Protein AF-A0A078AP92-F1 (afdb_monomer_lite)

Secondary structure (DSSP, 8-state):
-HHHHHHHHHHHHHHHHHHHHHHHHHHHHHHHHHHHHHHHHT--HHHHHHHHHHTEEES-BS-EEEE-TTSSTT--EEEES-BS-EEEE-S-BS-EEEES-BS-EEEE--EEEEEEEES-BS-EEEEEEEEEEEES-EEEEEEEEE-------SS-----S-EEES-EEEEEEE-----TTHHHHHHHTT--TT---TT--EESS--TTSSS-SEEEE-S----S--SHHHHHHHHHHHHHHTTPPP--GGGT------TT--S-SS--B--TTSS--SEEEEEEEEESSTTGGGSHHHHHHHHHHIIIIITTSTTTEEEEEEEEEEE-HHHHHHHHTSTTBS-----SS-EEEEEEEEEESS-HHHHIIIIIHHIIIIIHHHHTTSS-EEEEE--HHHHHHHHIIIIIISS-S----------

Organism: Stylonychia lemnae (NCBI:txid5949)

Foldseek 3Di:
DVVVVVVVVVVVVVVVVVVVVVVVVVVVVVVVVVVVVVVVVPDDPVRVVVVLVQQEDEQAELEEEEADEPSQLAEEHEYYQYENYEYYYAYEYQEYEYYNYECYEYEHAAHLAEYEHENYENYEYEDHYQAYEYENYEQYEYAYFHAPDPDPDPDDLPPRAHEYENAANYEFEHHQADAPCRLVRCVVSVHDLQGGRRPRYHYPDADPVNPDGRYDYDLDPDDPDPRALVSVQVVQVVSCVVVVHPGDRVVVVDPRPRPPPDRGGSRFRADECPPAPQQWKKKKKWKDADPVRCSDVLVVVLSVCCCVQACVVPVPFKGFHHKDKDKDAQVLLVVLQPQPQKPHGDGDNGIIIMMMTMMGGNDHLVCCCVRRVVCCVPPVVVSVVVDPIDMIMHGGRVSSVVSCCSGVPNSPPSDPDDPPPPDD

Sequence (424 aa):
MRQGSMAQAKQSAATNINKAHTVVEQQIKQQQLAGVQQQQRKLTIAERKELQKKFMFQSKTDRFLYKLPGEINGQQFKVDNCSECNIYIHDYHDSVYVDDCNNCVIVFGPCRGSQFIRNCNNCKIISSCQQLRLRDCHNLEIMIYTQTEVKIRQSLQIQIQPIIESSSKITFMCHQYYYPEMLEQMTQANLSIWNNKWNQIFDFTPDKTGQKLNYKIDYSQNSYFASTLEQMNQILQSVEQIKNKPVIFLKDKIDLNFDNSDTVPTVPFTYVQEINPIISSMFILIYGETVDQINYPAVYDVYVDIQTHIIDSLPSNIWFQETRKTTITPDQQAELASVAGNSGKVQSSKPMEVVGIQIGSSLDKAKFQQLCVQPIATQILAQLQRTQLQFVFNFDLASSKKLANLLFKTYNIENKGHDIKGNK

InterPro domains:
  IPR006599 CARP motif [SM00673] (82-119)
  IPR006599 CARP motif [SM00673] (120-154)
  IPR012945 Tubulin binding cofactor C-like domain [PF07986] (74-162)
  IPR016098 Cyclase-associated protein CAP/septum formation inhibitor MinC, C-terminal [G3DSA:2.160.20.70] (52-251)
  IPR017901 C-CAP/cofactor C-like domain [PS51329] (30-206)
  IPR036223 Adenylate cyclase-associated CAP, C-terminal superfamily [SSF69340] (75-145)
  IPR039093 Protein XRP2 [PTHR15440] (26-341)

Structure (mmCIF, N/CA/C/O backbone):
data_AF-A0A078AP92-F1
#
_entry.id   AF-A0A078AP92-F1
#
loop_
_atom_site.group_PDB
_atom_site.id
_atom_site.type_symbol
_atom_site.label_atom_id
_atom_site.label_alt_id
_atom_site.label_comp_id
_atom_site.label_asym_id
_atom_site.label_entity_id
_atom_site.label_seq_id
_atom_site.pdbx_PDB_ins_code
_atom_site.Cartn_x
_atom_site.Cartn_y
_atom_site.Cartn_z
_atom_site.occupancy
_atom_site.B_iso_or_equiv
_atom_site.auth_seq_id
_atom_site.auth_comp_id
_atom_site.auth_asym_id
_atom_site.auth_atom_id
_atom_site.pdbx_PDB_model_num
ATOM 1 N N . MET A 1 1 ? 22.027 -45.571 -29.076 1.00 48.31 1 MET A N 1
ATOM 2 C CA . MET A 1 1 ? 20.768 -45.766 -28.311 1.00 48.31 1 MET A CA 1
ATOM 3 C C . MET A 1 1 ? 20.926 -45.924 -26.787 1.00 48.31 1 MET A C 1
ATOM 5 O O . MET A 1 1 ? 19.949 -45.691 -26.094 1.00 48.31 1 MET A O 1
ATOM 9 N N . ARG A 1 2 ? 22.103 -46.240 -26.209 1.00 49.25 2 ARG A N 1
ATOM 10 C CA . ARG A 1 2 ? 22.237 -46.417 -24.739 1.00 49.25 2 ARG A CA 1
ATOM 11 C C . ARG A 1 2 ? 22.375 -45.130 -23.897 1.00 49.25 2 ARG A C 1
ATOM 13 O O . ARG A 1 2 ? 22.065 -45.176 -22.713 1.00 49.25 2 ARG A O 1
ATOM 20 N N . GLN A 1 3 ? 22.759 -43.985 -24.474 1.00 45.78 3 GLN A N 1
ATOM 21 C CA . GLN A 1 3 ? 22.905 -42.722 -23.720 1.00 45.78 3 GLN A CA 1
ATOM 22 C C . GLN A 1 3 ? 21.580 -41.965 -23.478 1.00 45.78 3 GLN A C 1
ATOM 24 O O . GLN A 1 3 ? 21.456 -41.279 -22.469 1.00 45.78 3 GLN A O 1
ATOM 29 N N . GLY A 1 4 ? 20.557 -42.150 -24.324 1.00 45.25 4 GLY A N 1
ATOM 30 C CA . GLY A 1 4 ? 19.240 -41.510 -24.150 1.00 45.25 4 GLY A CA 1
ATOM 31 C C . GLY A 1 4 ? 18.417 -42.066 -22.977 1.00 45.25 4 GLY A C 1
ATOM 32 O O . GLY A 1 4 ? 17.711 -41.313 -22.313 1.00 45.25 4 GLY A O 1
ATOM 33 N N . SER A 1 5 ? 18.567 -43.360 -22.655 1.00 50.47 5 SER A N 1
ATOM 34 C CA . SER A 1 5 ? 17.806 -43.999 -21.563 1.00 50.47 5 SER A CA 1
ATOM 35 C C . SER A 1 5 ? 18.287 -43.597 -20.159 1.00 50.47 5 SER A C 1
ATOM 37 O O . SER A 1 5 ? 17.490 -43.517 -19.227 1.00 50.47 5 SER A O 1
ATOM 39 N N . MET A 1 6 ? 19.576 -43.264 -20.005 1.00 47.75 6 MET A N 1
ATOM 40 C CA . MET A 1 6 ? 20.149 -42.830 -18.723 1.00 47.75 6 MET A CA 1
ATOM 41 C C . MET A 1 6 ? 19.762 -41.389 -18.357 1.00 47.75 6 MET A C 1
ATOM 43 O O . MET A 1 6 ? 19.605 -41.082 -17.176 1.00 47.75 6 MET A O 1
ATOM 47 N N . ALA A 1 7 ? 19.582 -40.510 -19.348 1.00 52.00 7 ALA A N 1
ATOM 48 C CA . ALA A 1 7 ? 19.140 -39.133 -19.122 1.00 52.00 7 ALA A CA 1
ATOM 49 C C . ALA A 1 7 ? 17.666 -39.075 -18.677 1.00 52.00 7 ALA A C 1
ATOM 51 O O . ALA A 1 7 ? 17.345 -38.393 -17.704 1.00 52.00 7 ALA A O 1
ATOM 52 N N . GLN A 1 8 ? 16.795 -39.871 -19.309 1.00 50.62 8 GLN A N 1
ATOM 53 C CA . GLN A 1 8 ? 15.385 -39.990 -18.918 1.00 50.62 8 GLN A CA 1
ATOM 54 C C . GLN A 1 8 ? 15.214 -40.591 -17.513 1.00 50.62 8 GLN A C 1
ATOM 56 O O . GLN A 1 8 ? 14.405 -40.089 -16.735 1.00 50.62 8 GLN A O 1
ATOM 61 N N . ALA A 1 9 ? 16.025 -41.589 -17.142 1.00 50.84 9 ALA A N 1
ATOM 62 C CA . ALA A 1 9 ? 15.990 -42.189 -15.805 1.00 50.84 9 ALA A CA 1
ATOM 63 C C . ALA A 1 9 ? 16.461 -41.227 -14.692 1.00 50.84 9 ALA A C 1
ATOM 65 O O . ALA A 1 9 ? 15.901 -41.216 -13.595 1.00 50.84 9 ALA A O 1
ATOM 66 N N . LYS A 1 10 ? 17.461 -40.374 -14.965 1.00 49.88 10 LYS A N 1
ATOM 67 C CA . LYS A 1 10 ? 17.913 -39.344 -14.009 1.00 49.88 10 LYS A CA 1
ATOM 68 C C . LYS A 1 10 ? 16.879 -38.232 -13.830 1.00 49.88 10 LYS A C 1
ATOM 70 O O . LYS A 1 10 ? 16.669 -37.771 -12.710 1.00 49.88 10 LYS A O 1
ATOM 75 N N . GLN A 1 11 ? 16.197 -37.838 -14.905 1.00 51.50 11 GLN A N 1
ATOM 76 C CA . GLN A 1 11 ? 15.156 -36.812 -14.857 1.00 51.50 11 GLN A CA 1
ATOM 77 C C . GLN A 1 11 ? 13.897 -37.316 -14.126 1.00 51.50 11 GLN A C 1
ATOM 79 O O . GLN A 1 11 ? 13.334 -36.586 -13.308 1.00 51.50 11 GLN A O 1
ATOM 84 N N . SER A 1 12 ? 13.503 -38.584 -14.315 1.00 47.12 12 SER A N 1
ATOM 85 C CA . SER A 1 12 ? 12.398 -39.190 -13.556 1.00 47.12 12 SER A CA 1
ATOM 86 C C . SER A 1 12 ? 12.733 -39.361 -12.072 1.00 47.12 12 SER A C 1
ATOM 88 O O . SER A 1 12 ? 11.882 -39.111 -11.221 1.00 47.12 12 SER A O 1
ATOM 90 N N . ALA A 1 13 ? 13.977 -39.727 -11.742 1.00 47.09 13 ALA A N 1
ATOM 91 C CA . ALA A 1 13 ? 14.440 -39.844 -10.360 1.00 47.09 13 ALA A CA 1
ATOM 92 C C . ALA A 1 13 ? 14.454 -38.487 -9.633 1.00 47.09 13 ALA A C 1
ATOM 94 O O . ALA A 1 13 ? 13.903 -38.383 -8.540 1.00 47.09 13 ALA A O 1
ATOM 95 N N . ALA A 1 14 ? 14.982 -37.430 -10.261 1.00 48.69 14 ALA A N 1
ATOM 96 C CA . ALA A 1 14 ? 14.946 -36.073 -9.705 1.00 48.69 14 ALA A CA 1
ATOM 97 C C . ALA A 1 14 ? 13.507 -35.552 -9.514 1.00 48.69 14 ALA A C 1
ATOM 99 O O . ALA A 1 14 ? 13.187 -34.950 -8.490 1.00 48.69 14 ALA A O 1
ATOM 100 N N . THR A 1 15 ? 12.606 -35.853 -10.456 1.00 50.53 15 THR A N 1
ATOM 101 C CA . THR A 1 15 ? 11.179 -35.496 -10.347 1.00 50.53 15 THR A CA 1
ATOM 102 C C . THR A 1 15 ? 10.493 -36.220 -9.183 1.00 50.53 15 THR A C 1
ATOM 104 O O . THR A 1 15 ? 9.676 -35.626 -8.478 1.00 50.53 15 THR A O 1
ATOM 107 N N . ASN A 1 16 ? 10.837 -37.489 -8.945 1.00 55.81 16 ASN A N 1
ATOM 108 C CA . ASN A 1 16 ? 10.281 -38.276 -7.843 1.00 55.81 16 ASN A CA 1
ATOM 109 C C . ASN A 1 16 ? 10.819 -37.834 -6.474 1.00 55.81 16 ASN A C 1
ATOM 111 O O . ASN A 1 16 ? 10.051 -37.791 -5.516 1.00 55.81 16 ASN A O 1
ATOM 115 N N . ILE A 1 17 ? 12.095 -37.443 -6.392 1.00 58.44 17 ILE A N 1
ATOM 116 C CA . ILE A 1 17 ? 12.704 -36.896 -5.169 1.00 58.44 17 ILE A CA 1
ATOM 117 C C . ILE A 1 17 ? 12.060 -35.552 -4.799 1.00 58.44 17 ILE A C 1
ATOM 119 O O . ILE A 1 17 ? 11.666 -35.368 -3.651 1.00 58.44 17 ILE A O 1
ATOM 123 N N . ASN A 1 18 ? 11.853 -34.654 -5.769 1.00 53.03 18 ASN A N 1
ATOM 124 C CA . ASN A 1 18 ? 11.190 -33.370 -5.517 1.00 53.03 18 ASN A CA 1
ATOM 125 C C . ASN A 1 18 ? 9.738 -33.552 -5.050 1.00 53.03 18 ASN A C 1
ATOM 127 O O . ASN A 1 18 ? 9.318 -32.906 -4.094 1.00 53.03 18 ASN A O 1
ATOM 131 N N . LYS A 1 19 ? 8.984 -34.478 -5.661 1.00 55.03 19 LYS A N 1
ATOM 132 C CA . LYS A 1 19 ? 7.625 -34.814 -5.203 1.00 55.03 19 LYS A CA 1
ATOM 133 C C . LYS A 1 19 ? 7.618 -35.378 -3.782 1.00 55.03 19 LYS A C 1
ATOM 135 O O . LYS A 1 19 ? 6.760 -34.995 -2.993 1.00 55.03 19 LYS A O 1
ATOM 140 N N . ALA A 1 20 ? 8.565 -36.253 -3.447 1.00 55.81 20 ALA A N 1
ATOM 141 C CA . ALA A 1 20 ? 8.687 -36.802 -2.101 1.00 55.81 20 ALA A CA 1
ATOM 142 C C . ALA A 1 20 ? 9.015 -35.708 -1.068 1.00 55.81 20 ALA A C 1
ATOM 144 O O . ALA A 1 20 ? 8.378 -35.664 -0.019 1.00 55.81 20 ALA A O 1
ATOM 145 N N . HIS A 1 21 ? 9.923 -34.779 -1.390 1.00 58.22 21 HIS A N 1
ATOM 146 C CA . HIS A 1 21 ? 10.272 -33.655 -0.514 1.00 58.22 21 HIS A CA 1
ATOM 147 C C . HIS A 1 21 ? 9.067 -32.738 -0.247 1.00 58.22 21 HIS A C 1
ATOM 149 O O . HIS A 1 21 ? 8.776 -32.411 0.901 1.00 58.22 21 HIS A O 1
ATOM 155 N N . THR A 1 22 ? 8.289 -32.408 -1.286 1.00 58.66 22 THR A N 1
ATOM 156 C CA . THR A 1 22 ? 7.066 -31.598 -1.148 1.00 58.66 22 THR A CA 1
ATOM 157 C C . THR A 1 22 ? 5.999 -32.283 -0.289 1.00 58.66 22 THR A C 1
ATOM 159 O O . THR A 1 22 ? 5.316 -31.619 0.491 1.00 58.66 22 THR A O 1
ATOM 162 N N . VAL A 1 23 ? 5.841 -33.606 -0.402 1.00 71.00 23 VAL A N 1
ATOM 163 C CA . VAL A 1 23 ? 4.887 -34.368 0.424 1.00 71.00 23 VAL A CA 1
ATOM 164 C C . VAL A 1 23 ? 5.324 -34.384 1.889 1.00 71.00 23 VAL A C 1
ATOM 166 O O . VAL A 1 23 ? 4.491 -34.184 2.772 1.00 71.00 23 VAL A O 1
ATOM 169 N N . VAL A 1 24 ? 6.620 -34.557 2.155 1.00 67.06 24 VAL A N 1
ATOM 170 C CA . VAL A 1 24 ? 7.176 -34.536 3.516 1.00 67.06 24 VAL A CA 1
ATOM 171 C C . VAL A 1 24 ? 7.026 -33.150 4.150 1.00 67.06 24 VAL A C 1
ATOM 173 O O . VAL A 1 24 ? 6.551 -33.051 5.277 1.00 67.06 24 VAL A O 1
ATOM 176 N N . GLU A 1 25 ? 7.315 -32.065 3.428 1.00 60.19 25 GLU A N 1
ATOM 177 C CA . GLU A 1 25 ? 7.098 -30.695 3.921 1.00 60.19 25 GLU A CA 1
ATOM 178 C C . GLU A 1 25 ? 5.623 -30.399 4.230 1.00 60.19 25 GLU A C 1
ATOM 180 O O . GLU A 1 25 ? 5.309 -29.751 5.232 1.00 60.19 25 GLU A O 1
ATOM 185 N N . GLN A 1 26 ? 4.697 -30.887 3.396 1.00 60.22 26 GLN A N 1
ATOM 186 C CA . GLN A 1 26 ? 3.261 -30.752 3.647 1.00 60.22 26 GLN A CA 1
ATOM 187 C C . GLN A 1 26 ? 2.818 -31.546 4.877 1.00 60.22 26 GLN A C 1
ATOM 189 O O . GLN A 1 26 ? 2.029 -31.033 5.670 1.00 60.22 26 GLN A O 1
ATOM 194 N N . GLN A 1 27 ? 3.344 -32.757 5.071 1.00 66.62 27 GLN A N 1
ATOM 195 C CA . GLN A 1 27 ? 3.071 -33.565 6.259 1.00 66.62 27 GLN A CA 1
ATOM 196 C C . GLN A 1 27 ? 3.643 -32.926 7.527 1.00 66.62 27 GLN A C 1
ATOM 198 O O . GLN A 1 27 ? 2.942 -32.871 8.534 1.00 66.62 27 GLN A O 1
ATOM 203 N N . ILE A 1 28 ? 4.856 -32.365 7.473 1.00 66.75 28 ILE A N 1
ATOM 204 C CA . ILE A 1 28 ? 5.465 -31.633 8.592 1.00 66.75 28 ILE A CA 1
ATOM 205 C C . ILE A 1 28 ? 4.630 -30.395 8.937 1.00 66.75 28 ILE A C 1
ATOM 207 O O . ILE A 1 28 ? 4.292 -30.201 10.103 1.00 66.75 28 ILE A O 1
ATOM 211 N N . LYS A 1 29 ? 4.208 -29.597 7.944 1.00 62.44 29 LYS A N 1
ATOM 212 C CA . LYS A 1 29 ? 3.315 -28.447 8.178 1.00 62.44 29 LYS A CA 1
ATOM 213 C C . LYS A 1 29 ? 1.974 -28.874 8.769 1.00 62.44 29 LYS A C 1
ATOM 215 O O . LYS A 1 29 ? 1.507 -28.242 9.711 1.00 62.44 29 LYS A O 1
ATOM 220 N N . GLN A 1 30 ? 1.359 -29.944 8.262 1.00 61.09 30 GLN A N 1
ATOM 221 C CA . GLN A 1 30 ? 0.099 -30.465 8.804 1.00 61.09 30 GLN A CA 1
ATOM 222 C C . GLN A 1 30 ? 0.255 -30.979 10.240 1.00 61.09 30 GLN A C 1
ATOM 224 O O . GLN A 1 30 ? -0.609 -30.709 11.070 1.00 61.09 30 GLN A O 1
ATOM 229 N N . GLN A 1 31 ? 1.359 -31.657 10.561 1.00 59.94 31 GLN A N 1
ATOM 230 C CA . GLN A 1 31 ? 1.665 -32.105 11.922 1.00 59.94 31 GLN A CA 1
ATOM 231 C C . GLN A 1 31 ? 1.945 -30.929 12.869 1.00 59.94 31 GLN A C 1
ATOM 233 O O . GLN A 1 31 ? 1.462 -30.938 13.998 1.00 59.94 31 GLN A O 1
ATOM 238 N N . GLN A 1 32 ? 2.643 -29.886 12.410 1.00 56.06 32 GLN A N 1
ATOM 239 C CA . GLN A 1 32 ? 2.870 -28.656 13.178 1.00 56.06 32 GLN A CA 1
ATOM 240 C C . GLN A 1 32 ? 1.560 -27.893 13.435 1.00 56.06 32 GLN A C 1
ATOM 242 O O . GLN A 1 32 ? 1.282 -27.522 14.573 1.00 56.06 32 GLN A O 1
ATOM 247 N N . LEU A 1 33 ? 0.706 -27.730 12.416 1.00 51.22 33 LEU A N 1
ATOM 248 C CA . LEU A 1 33 ? -0.631 -27.130 12.543 1.00 51.22 33 LEU A CA 1
ATOM 249 C C . LEU A 1 33 ? -1.539 -27.941 13.480 1.00 51.22 33 LEU A C 1
ATOM 251 O O . LEU A 1 33 ? -2.219 -27.363 14.326 1.00 51.22 33 LEU A O 1
ATOM 255 N N . ALA A 1 34 ? -1.517 -29.273 13.381 1.00 53.53 34 ALA A N 1
ATOM 256 C CA . ALA A 1 34 ? -2.256 -30.153 14.283 1.00 53.53 34 ALA A CA 1
ATOM 257 C C . ALA A 1 34 ? -1.732 -30.075 15.728 1.00 53.53 34 ALA A C 1
ATOM 259 O O . ALA A 1 34 ? -2.529 -30.093 16.666 1.00 53.53 34 ALA A O 1
ATOM 260 N N . GLY A 1 35 ? -0.416 -29.926 15.913 1.00 49.34 35 GLY A N 1
ATOM 261 C CA . GLY A 1 35 ? 0.223 -29.708 17.212 1.00 49.34 35 GLY A CA 1
ATOM 262 C C . GLY A 1 35 ? -0.214 -28.396 17.866 1.00 49.34 35 GLY A C 1
ATOM 263 O O . GLY A 1 35 ? -0.649 -28.409 19.017 1.00 49.34 35 GLY A O 1
ATOM 264 N N . VAL A 1 36 ? -0.211 -27.289 17.114 1.00 54.81 36 VAL A N 1
ATOM 265 C CA . VAL A 1 36 ? -0.698 -25.973 17.578 1.00 54.81 36 VAL A CA 1
ATOM 266 C C . VAL A 1 36 ? -2.190 -26.029 17.926 1.00 54.81 36 VAL A C 1
ATOM 268 O O . VAL A 1 36 ? -2.601 -25.549 18.984 1.00 54.81 36 VAL A O 1
ATOM 271 N N . GLN A 1 37 ? -3.010 -26.685 17.098 1.00 53.38 37 GLN A N 1
ATOM 272 C CA . GLN A 1 37 ? -4.444 -26.858 17.361 1.00 53.38 37 GLN A CA 1
ATOM 273 C C . GLN A 1 37 ? -4.725 -27.756 18.581 1.00 53.38 37 GLN A C 1
ATOM 275 O O . GLN A 1 37 ? -5.650 -27.481 19.350 1.00 53.38 37 GLN A O 1
ATOM 280 N N . GLN A 1 38 ? -3.933 -28.810 18.809 1.00 54.81 38 GLN A N 1
ATOM 281 C CA . GLN A 1 38 ? -4.031 -29.636 20.020 1.00 54.81 38 GLN A CA 1
ATOM 282 C C . GLN A 1 38 ? -3.573 -28.884 21.277 1.00 54.81 38 GLN A C 1
ATOM 284 O O . GLN A 1 38 ? -4.180 -29.061 22.334 1.00 54.81 38 GLN A O 1
ATOM 289 N N . GLN A 1 39 ? -2.559 -28.019 21.178 1.00 52.91 39 GLN A N 1
ATOM 290 C CA . GLN A 1 39 ? -2.112 -27.159 22.280 1.00 52.91 39 GLN A CA 1
ATOM 291 C C . GLN A 1 39 ? -3.172 -26.114 22.651 1.00 52.91 39 GLN A C 1
ATOM 293 O O . GLN A 1 39 ? -3.494 -25.965 23.828 1.00 52.91 39 GLN A O 1
ATOM 298 N N . GLN A 1 40 ? -3.805 -25.472 21.664 1.00 53.69 40 GLN A N 1
ATOM 299 C CA . GLN A 1 40 ? -4.900 -24.522 21.903 1.00 53.69 40 GLN A CA 1
ATOM 300 C C . GLN A 1 40 ? -6.134 -25.183 22.547 1.00 53.69 40 GLN A C 1
ATOM 302 O O . GLN A 1 40 ? -6.825 -24.569 23.362 1.00 53.69 40 GLN A O 1
ATOM 307 N N . ARG A 1 41 ? -6.398 -26.464 22.251 1.00 57.72 41 ARG A N 1
ATOM 308 C CA . ARG A 1 41 ? -7.493 -27.227 22.879 1.00 57.72 41 ARG A CA 1
ATOM 309 C C . ARG A 1 41 ? -7.260 -27.536 24.363 1.00 57.72 41 ARG A C 1
ATOM 311 O O . ARG A 1 41 ? -8.247 -27.735 25.067 1.00 57.72 41 ARG A O 1
ATOM 318 N N . LYS A 1 42 ? -6.011 -27.518 24.848 1.00 66.88 42 LYS A N 1
ATOM 319 C CA . LYS A 1 42 ? -5.655 -27.772 26.259 1.00 66.88 42 LYS A CA 1
ATOM 320 C C . LYS A 1 42 ? -5.741 -26.543 27.174 1.00 66.88 42 LYS A C 1
ATOM 322 O O . LYS A 1 42 ? -5.613 -26.705 28.381 1.00 66.88 42 LYS A O 1
ATOM 327 N N . LEU A 1 43 ? -5.981 -25.348 26.632 1.00 73.31 43 LEU A N 1
ATOM 328 C CA . LEU A 1 43 ? -6.117 -24.128 27.433 1.00 73.31 43 LEU A CA 1
ATOM 329 C C . LEU A 1 43 ? -7.403 -24.151 28.264 1.00 73.31 43 LEU A C 1
ATOM 331 O O . LEU A 1 43 ? -8.493 -24.394 27.729 1.00 73.31 43 LEU A O 1
ATOM 335 N N . THR A 1 44 ? -7.274 -23.825 29.544 1.00 83.44 44 THR A N 1
ATOM 336 C CA . THR A 1 44 ? -8.385 -23.590 30.470 1.00 83.44 44 THR A CA 1
ATOM 337 C C . THR A 1 44 ? -9.220 -22.379 30.036 1.00 83.44 44 THR A C 1
ATOM 339 O O . THR A 1 44 ? -8.792 -21.540 29.241 1.00 83.44 44 THR A O 1
ATOM 342 N N . ILE A 1 45 ? -10.435 -22.244 30.576 1.00 80.75 45 ILE A N 1
ATOM 343 C CA . ILE A 1 45 ? -11.314 -21.096 30.285 1.00 80.75 45 ILE A CA 1
ATOM 344 C C . ILE A 1 45 ? -10.641 -19.766 30.669 1.00 80.75 45 ILE A C 1
ATOM 346 O O . ILE A 1 45 ? -10.794 -18.777 29.954 1.00 80.75 45 ILE A O 1
ATOM 350 N N . ALA A 1 46 ? -9.890 -19.739 31.775 1.00 81.00 46 ALA A N 1
ATOM 351 C CA . ALA A 1 46 ? -9.179 -18.548 32.233 1.00 81.00 46 ALA A CA 1
ATOM 352 C C . ALA A 1 46 ? -8.041 -18.166 31.276 1.00 81.00 46 ALA A C 1
ATOM 354 O O . ALA A 1 46 ? -7.977 -17.022 30.835 1.00 81.00 46 ALA A O 1
ATOM 355 N N . GLU A 1 47 ? -7.211 -19.129 30.870 1.00 78.38 47 GLU A N 1
ATOM 356 C CA . GLU A 1 47 ? -6.124 -18.881 29.917 1.00 78.38 47 GLU A CA 1
ATOM 357 C C . GLU A 1 47 ? -6.660 -18.431 28.555 1.00 78.38 47 GLU A C 1
ATOM 359 O O . GLU A 1 47 ? -6.123 -17.500 27.964 1.00 78.38 47 GLU A O 1
ATOM 364 N N . ARG A 1 48 ? -7.771 -19.012 28.078 1.00 75.44 48 ARG A N 1
ATOM 365 C CA . ARG A 1 48 ? -8.434 -18.553 26.845 1.00 75.44 48 ARG A CA 1
ATOM 366 C C . ARG A 1 48 ? -8.917 -17.110 26.953 1.00 75.44 48 ARG A C 1
ATOM 368 O O . ARG A 1 48 ? -8.771 -16.364 25.990 1.00 75.44 48 ARG A O 1
ATOM 375 N N . LYS A 1 49 ? -9.468 -16.706 28.102 1.00 78.69 49 LYS A N 1
ATOM 376 C CA . LYS A 1 49 ? -9.884 -15.314 28.339 1.00 78.69 49 LYS A CA 1
ATOM 377 C C . LYS A 1 49 ? -8.691 -14.360 28.355 1.00 78.69 49 LYS A C 1
ATOM 379 O O . LYS A 1 49 ? -8.783 -13.283 27.777 1.00 78.69 49 LYS A O 1
ATOM 384 N N . GLU A 1 50 ? -7.577 -14.745 28.970 1.00 79.50 50 GLU A N 1
ATOM 385 C CA . GLU A 1 50 ? -6.360 -13.922 28.976 1.00 79.50 50 GLU A CA 1
ATOM 386 C C . GLU A 1 50 ? -5.730 -13.811 27.581 1.00 79.50 50 GLU A C 1
ATOM 388 O O . GLU A 1 50 ? -5.379 -12.716 27.142 1.00 79.50 50 GLU A O 1
ATOM 393 N N . LEU A 1 51 ? -5.689 -14.908 26.820 1.00 76.88 51 LEU A N 1
ATOM 394 C CA . LEU A 1 51 ? -5.282 -14.889 25.414 1.00 76.88 51 LEU A CA 1
ATOM 395 C C . LEU A 1 51 ? -6.201 -14.011 24.557 1.00 76.88 51 LEU A C 1
ATOM 397 O O . LEU A 1 51 ? -5.708 -13.223 23.754 1.00 76.88 51 LEU A O 1
ATOM 401 N N . GLN A 1 52 ? -7.520 -14.084 24.751 1.00 77.44 52 GLN A N 1
ATOM 402 C CA . GLN A 1 52 ? -8.464 -13.212 24.048 1.00 77.44 52 GLN A CA 1
ATOM 403 C C . GLN A 1 52 ? -8.194 -11.735 24.339 1.00 77.44 52 GLN A C 1
ATOM 405 O O . GLN A 1 52 ? -8.150 -10.942 23.407 1.00 77.44 52 GLN A O 1
ATOM 410 N N . LYS A 1 53 ? -7.939 -11.362 25.599 1.00 80.88 53 LYS A N 1
ATOM 411 C CA . LYS A 1 53 ? -7.585 -9.978 25.961 1.00 80.88 53 LYS A CA 1
ATOM 412 C C . LYS A 1 53 ? -6.278 -9.513 25.320 1.00 80.88 53 LYS A C 1
ATOM 414 O O . LYS A 1 53 ? -6.130 -8.325 25.047 1.00 80.88 53 LYS A O 1
ATOM 419 N N . LYS A 1 54 ? -5.323 -10.419 25.088 1.00 87.00 54 LYS A N 1
ATOM 420 C CA . LYS A 1 54 ? -4.043 -10.074 24.454 1.00 87.00 54 LYS A CA 1
ATOM 421 C C . LYS A 1 54 ? -4.225 -9.627 23.000 1.00 87.00 54 LYS A C 1
ATOM 423 O O . LYS A 1 54 ? -3.548 -8.689 22.580 1.00 87.00 54 LYS A O 1
ATOM 428 N N . PHE A 1 55 ? -5.140 -10.271 22.278 1.00 93.94 55 PHE A N 1
ATOM 429 C CA . PHE A 1 55 ? -5.356 -10.100 20.838 1.00 93.94 55 PHE A CA 1
ATOM 430 C C . PHE A 1 55 ? -6.694 -9.424 20.498 1.00 93.94 55 PHE A C 1
ATOM 432 O O . PHE A 1 55 ? -7.245 -9.608 19.410 1.00 93.94 55 PHE A O 1
ATOM 439 N N . MET A 1 56 ? -7.245 -8.660 21.445 1.00 95.38 56 MET A N 1
ATOM 440 C CA . MET A 1 56 ? -8.501 -7.954 21.248 1.00 95.38 56 MET A CA 1
ATOM 441 C C . MET A 1 56 ? -8.559 -6.641 22.020 1.00 95.38 56 MET A C 1
ATOM 443 O O . MET A 1 56 ? -8.242 -6.580 23.209 1.00 95.38 56 MET A O 1
ATOM 447 N N . PHE A 1 57 ? -9.085 -5.608 21.369 1.00 96.12 57 PHE A N 1
ATOM 448 C CA . PHE A 1 57 ? -9.614 -4.430 22.042 1.00 96.12 57 PHE A CA 1
ATOM 449 C C . PHE A 1 57 ? -11.132 -4.433 21.941 1.00 96.12 57 PHE A C 1
ATOM 451 O O . PHE A 1 57 ? -11.675 -4.372 20.846 1.00 96.12 57 PHE A O 1
ATOM 458 N N . GLN A 1 58 ? -11.807 -4.516 23.089 1.00 96.38 58 GLN A N 1
ATOM 459 C CA . GLN A 1 58 ? -13.264 -4.575 23.155 1.00 96.38 58 GLN A CA 1
ATOM 460 C C . GLN A 1 58 ? -13.831 -3.526 24.112 1.00 96.38 58 GLN A C 1
ATOM 462 O O . GLN A 1 58 ? -13.272 -3.324 25.201 1.00 96.38 58 GLN A O 1
ATOM 467 N N . SER A 1 59 ? -14.945 -2.901 23.714 1.00 96.50 59 SER A N 1
ATOM 468 C CA . SER A 1 59 ? -15.741 -1.983 24.544 1.00 96.50 59 SER A CA 1
ATOM 469 C C . SER A 1 59 ? -14.899 -0.870 25.159 1.00 96.50 59 SER A C 1
ATOM 471 O O . SER A 1 59 ? -14.902 -0.645 26.373 1.00 96.50 59 SER A O 1
ATOM 473 N N . LYS A 1 60 ? -14.095 -0.215 24.317 1.00 94.25 60 LYS A N 1
ATOM 474 C CA . LYS A 1 60 ? -13.248 0.910 24.717 1.00 94.25 60 LYS A CA 1
ATOM 475 C C . LYS A 1 60 ? -13.864 2.206 24.225 1.00 94.25 60 LYS A C 1
ATOM 477 O O . LYS A 1 60 ? -14.232 2.311 23.064 1.00 94.25 60 LYS 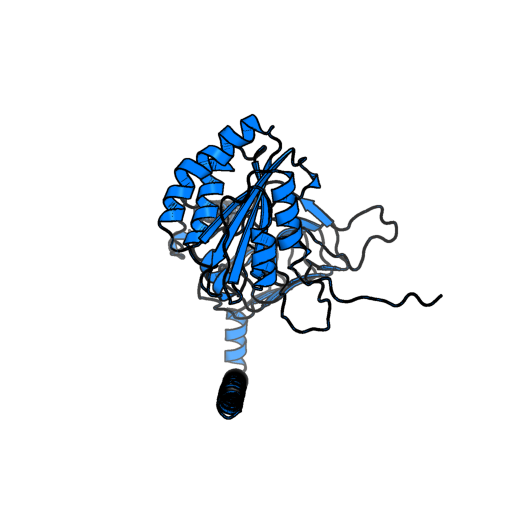A O 1
ATOM 482 N N . THR A 1 61 ? -13.915 3.193 25.106 1.00 92.69 61 THR A N 1
ATOM 483 C CA . THR A 1 61 ? -14.419 4.522 24.778 1.00 92.69 61 THR A CA 1
ATOM 484 C C . THR A 1 61 ? -13.392 5.560 25.167 1.00 92.69 61 THR A C 1
ATOM 486 O O . THR A 1 61 ? -12.896 5.533 26.297 1.00 92.69 61 THR A O 1
ATOM 489 N N . ASP A 1 62 ? -13.093 6.475 24.251 1.00 85.06 62 ASP A N 1
ATOM 490 C CA . ASP A 1 62 ? -12.272 7.649 24.530 1.00 85.06 62 ASP A CA 1
ATOM 491 C C . ASP A 1 62 ? -10.830 7.302 24.970 1.00 85.06 62 ASP A C 1
ATOM 493 O O . ASP A 1 62 ? -10.251 7.884 25.896 1.00 85.06 62 ASP A O 1
ATOM 497 N N . ARG A 1 63 ? -10.246 6.279 24.331 1.00 80.75 63 ARG A N 1
ATOM 498 C CA . ARG A 1 63 ? -8.919 5.727 24.667 1.00 80.75 63 ARG A CA 1
ATOM 499 C C . ARG A 1 63 ? -7.938 5.816 23.511 1.00 80.75 63 ARG A C 1
ATOM 501 O O . ARG A 1 63 ? -8.306 5.583 22.363 1.00 80.75 63 ARG A O 1
ATOM 508 N N . PHE A 1 64 ? -6.673 6.013 23.867 1.00 80.31 64 PHE A N 1
ATOM 509 C CA . PHE A 1 64 ? -5.547 5.620 23.034 1.00 80.31 64 PHE A CA 1
ATOM 510 C C . PHE A 1 64 ? -5.139 4.185 23.385 1.00 80.31 64 PHE A C 1
ATOM 512 O O . PHE A 1 64 ? -4.947 3.861 24.561 1.00 80.31 64 PHE A O 1
ATOM 519 N N . LEU A 1 65 ? -5.065 3.318 22.382 1.00 85.88 65 LEU A N 1
ATOM 520 C CA . LEU A 1 65 ? -4.754 1.897 22.506 1.00 85.88 65 LEU A CA 1
ATOM 521 C C . LEU A 1 65 ? -3.664 1.560 21.501 1.00 85.88 65 LEU A C 1
ATOM 523 O O . LEU A 1 65 ? -3.703 2.054 20.376 1.00 85.88 65 LEU A O 1
ATOM 527 N N . TYR A 1 66 ? -2.723 0.706 21.887 1.00 87.00 66 TYR A N 1
ATOM 528 C CA . TYR A 1 66 ? -1.640 0.349 20.987 1.00 87.00 66 TYR A CA 1
ATOM 529 C C . TYR A 1 66 ? -1.120 -1.066 21.179 1.00 87.00 66 TYR A C 1
ATOM 531 O O . TYR A 1 66 ? -1.337 -1.687 22.226 1.00 87.00 66 TYR A O 1
ATOM 539 N N . LYS A 1 67 ? -0.434 -1.543 20.140 1.00 87.06 67 LYS A N 1
ATOM 540 C CA . LYS A 1 67 ? 0.406 -2.736 20.151 1.00 87.06 67 LYS A CA 1
ATOM 541 C C . LYS A 1 67 ? 1.709 -2.452 19.429 1.00 87.06 67 LYS A C 1
ATOM 543 O O . LYS A 1 67 ? 1.691 -1.856 18.355 1.00 87.06 67 LYS A O 1
ATOM 548 N N . LEU A 1 68 ? 2.802 -2.872 20.045 1.00 85.25 68 LEU A N 1
ATOM 549 C CA . LEU A 1 68 ? 4.153 -2.698 19.536 1.00 85.25 68 LEU A CA 1
ATOM 550 C C . LEU A 1 68 ? 4.553 -3.846 18.599 1.00 85.25 68 LEU A C 1
ATOM 552 O O . LEU A 1 68 ? 3.971 -4.936 18.690 1.00 85.25 68 LEU A O 1
ATOM 556 N N . PRO A 1 69 ? 5.573 -3.629 17.749 1.00 86.50 69 PRO A N 1
ATOM 557 C CA . PRO A 1 69 ? 6.203 -4.694 16.980 1.00 86.50 69 PRO A CA 1
ATOM 558 C C . PRO A 1 69 ? 6.528 -5.917 17.851 1.00 86.50 69 PRO A C 1
ATOM 560 O O . PRO A 1 69 ? 7.090 -5.798 18.940 1.00 86.50 69 PRO A O 1
ATOM 563 N N . GLY A 1 70 ? 6.146 -7.106 17.381 1.00 87.56 70 GLY A N 1
ATOM 564 C CA . GLY A 1 70 ? 6.361 -8.382 18.067 1.00 87.56 70 GLY A CA 1
ATOM 565 C C . GLY A 1 70 ? 5.323 -8.766 19.133 1.00 87.56 70 GLY A C 1
ATOM 566 O O . GLY A 1 70 ? 5.345 -9.906 19.609 1.00 87.56 70 GLY A O 1
ATOM 567 N N . GLU A 1 71 ? 4.391 -7.887 19.521 1.00 87.19 71 GLU A N 1
ATOM 568 C CA . GLU A 1 71 ? 3.357 -8.230 20.511 1.00 87.19 71 GLU A CA 1
ATOM 569 C C . GLU A 1 71 ? 2.238 -9.122 19.952 1.00 87.19 71 GLU A C 1
ATOM 571 O O . GLU A 1 71 ? 1.628 -9.897 20.710 1.00 87.19 71 GLU A O 1
ATOM 576 N N . ILE A 1 72 ? 1.959 -9.007 18.651 1.00 93.81 72 ILE A N 1
ATOM 577 C CA . ILE A 1 72 ? 0.951 -9.782 17.921 1.00 93.81 72 ILE A CA 1
ATOM 578 C C . ILE A 1 72 ? 1.574 -10.999 17.246 1.00 93.81 72 ILE A C 1
ATOM 580 O O . ILE A 1 72 ? 1.029 -12.097 17.361 1.00 93.81 72 ILE A O 1
ATOM 584 N N . ASN A 1 73 ? 2.713 -10.811 16.578 1.00 92.00 73 ASN A N 1
ATOM 585 C CA . ASN A 1 73 ? 3.527 -11.835 15.933 1.00 92.00 73 ASN A CA 1
ATOM 586 C C . ASN A 1 73 ? 2.707 -12.793 15.045 1.00 92.00 73 ASN A C 1
ATOM 588 O O . ASN A 1 73 ? 2.703 -14.015 15.237 1.00 92.00 73 ASN A O 1
ATOM 592 N N . GLY A 1 74 ? 1.943 -12.225 14.107 1.00 92.69 74 GLY A N 1
ATOM 593 C CA . GLY A 1 74 ? 1.197 -12.990 13.110 1.00 92.69 74 GLY A CA 1
ATOM 594 C C . GLY A 1 74 ? -0.042 -13.707 13.637 1.00 92.69 74 GLY A C 1
ATOM 595 O O . GLY A 1 74 ? -0.526 -14.626 12.984 1.00 92.69 74 GLY A O 1
ATOM 596 N N . GLN A 1 75 ? -0.560 -13.337 14.809 1.00 94.25 75 GLN A N 1
ATOM 597 C CA . GLN A 1 75 ? -1.854 -13.829 15.285 1.00 94.25 75 GLN A CA 1
ATOM 598 C C . GLN A 1 75 ? -3.020 -13.026 14.689 1.00 94.25 75 GLN A C 1
ATOM 600 O O . GLN A 1 75 ? -2.850 -11.953 14.106 1.00 94.25 75 GLN A O 1
ATOM 605 N N . GLN A 1 76 ? -4.229 -13.566 14.825 1.00 95.25 76 GLN A N 1
ATOM 606 C CA . GLN A 1 76 ? -5.461 -12.834 14.544 1.00 95.25 76 GLN A CA 1
ATOM 607 C C . GLN A 1 76 ? -5.650 -11.710 15.571 1.00 95.25 76 GLN A C 1
ATOM 609 O O . GLN A 1 76 ? -5.385 -11.924 16.752 1.00 95.25 76 GLN A O 1
ATOM 614 N N . PHE A 1 77 ? -6.175 -10.557 15.150 1.00 96.56 77 PHE A N 1
ATOM 615 C CA . PHE A 1 77 ? -6.535 -9.464 16.056 1.00 96.56 77 PHE A CA 1
ATOM 616 C C . PHE A 1 77 ? -7.977 -8.990 15.843 1.00 96.56 77 PHE A C 1
ATOM 618 O O . PHE A 1 77 ? -8.485 -8.997 14.719 1.00 96.56 77 PHE A O 1
ATOM 625 N N . LYS A 1 78 ? -8.649 -8.568 16.921 1.00 97.25 78 LYS A N 1
ATOM 626 C CA . LYS A 1 78 ? -10.013 -8.022 16.861 1.00 97.25 78 LYS A CA 1
ATOM 627 C C . LYS A 1 78 ? -10.122 -6.659 17.552 1.00 97.25 78 LYS A C 1
ATOM 629 O O . LYS A 1 78 ? -9.666 -6.484 18.677 1.00 97.25 78 LYS A O 1
ATOM 634 N N . VAL A 1 79 ? -10.794 -5.713 16.912 1.00 98.06 79 VAL A N 1
ATOM 635 C CA . VAL A 1 79 ? -11.277 -4.470 17.520 1.00 98.06 79 VAL A CA 1
ATOM 636 C C . VAL A 1 79 ? -12.801 -4.509 17.484 1.00 98.06 79 VAL A C 1
ATOM 638 O O . VAL A 1 79 ? -13.379 -4.730 16.428 1.00 98.06 79 VAL A O 1
ATOM 641 N N . ASP A 1 80 ? -13.451 -4.367 18.632 1.00 98.00 80 ASP A N 1
ATOM 642 C CA . ASP A 1 80 ? -14.877 -4.656 18.780 1.00 98.00 80 ASP A CA 1
ATOM 643 C C . ASP A 1 80 ? -15.568 -3.620 19.668 1.00 98.00 80 ASP A C 1
ATOM 645 O O . ASP A 1 80 ? -15.181 -3.431 20.825 1.00 98.00 80 ASP A O 1
ATOM 649 N N . ASN A 1 81 ? -16.609 -2.972 19.150 1.00 98.06 81 ASN A N 1
ATOM 650 C CA . ASN A 1 81 ? -17.430 -2.020 19.895 1.00 98.06 81 ASN A CA 1
ATOM 651 C C . ASN A 1 81 ? -16.590 -0.909 20.567 1.00 98.06 81 ASN A C 1
ATOM 653 O O . ASN A 1 81 ? -16.688 -0.669 21.773 1.00 98.06 81 ASN A O 1
ATOM 657 N N . CYS A 1 82 ? -15.691 -0.276 19.809 1.00 97.88 82 CYS A N 1
ATOM 658 C CA . CYS A 1 82 ? -14.872 0.841 20.286 1.00 97.88 82 CYS A CA 1
ATOM 659 C C . CYS A 1 82 ? -15.417 2.185 19.782 1.00 97.88 82 CYS A C 1
ATOM 661 O O . CYS A 1 82 ? -15.863 2.285 18.642 1.00 97.88 82 CYS A O 1
ATOM 663 N N . SER A 1 83 ? -15.354 3.234 20.604 1.00 96.50 83 SER A N 1
ATOM 664 C CA . SER A 1 83 ? -15.876 4.561 20.256 1.00 96.50 83 SER A CA 1
ATOM 665 C C . SER A 1 83 ? -14.923 5.692 20.645 1.00 96.50 83 SER A C 1
ATOM 667 O O . SER A 1 83 ? -14.368 5.666 21.743 1.00 96.50 83 SER A O 1
ATOM 669 N N . GLU A 1 84 ? -14.756 6.714 19.802 1.00 91.50 84 GLU A N 1
ATOM 670 C CA . GLU A 1 84 ? -13.868 7.865 20.090 1.00 91.50 84 GLU A CA 1
ATOM 671 C C . GLU A 1 84 ? -12.419 7.433 20.405 1.00 91.50 84 GLU A C 1
ATOM 673 O O . GLU A 1 84 ? -11.733 7.985 21.269 1.00 91.50 84 GLU A O 1
ATOM 678 N N . CYS A 1 85 ? -11.962 6.353 19.768 1.00 88.31 85 CYS A N 1
ATOM 679 C CA . CYS A 1 85 ? -10.676 5.726 20.068 1.00 88.31 85 CYS A CA 1
ATOM 680 C C . CYS A 1 85 ? -9.619 5.995 18.998 1.00 88.31 85 CYS A C 1
ATOM 682 O O . CYS A 1 85 ? -9.902 6.002 17.804 1.00 88.31 85 CYS A O 1
ATOM 684 N N . ASN A 1 86 ? -8.377 6.112 19.457 1.00 86.38 86 ASN A N 1
ATOM 685 C CA . ASN A 1 86 ? -7.169 6.110 18.642 1.00 86.38 86 ASN A CA 1
ATOM 686 C C . ASN A 1 86 ? -6.469 4.764 18.861 1.00 86.38 86 ASN A C 1
ATOM 688 O O . ASN A 1 86 ? -6.045 4.474 19.979 1.00 86.38 86 ASN A O 1
ATOM 692 N N . ILE A 1 87 ? -6.411 3.912 17.840 1.00 91.25 87 ILE A N 1
ATOM 693 C CA . ILE A 1 87 ? -5.984 2.513 17.957 1.00 91.25 87 ILE A CA 1
ATOM 694 C C . ILE A 1 87 ? -4.843 2.254 16.977 1.00 91.25 87 ILE A C 1
ATOM 696 O O . ILE A 1 87 ? -5.053 2.314 15.773 1.00 91.25 87 ILE A O 1
ATOM 700 N N . TYR A 1 88 ? -3.649 1.965 17.489 1.00 89.81 88 TYR A N 1
ATOM 701 C CA . TYR A 1 88 ? -2.420 1.869 16.696 1.00 89.81 88 TYR A CA 1
ATOM 702 C C . TYR A 1 88 ? -1.744 0.512 16.906 1.00 89.81 88 TYR A C 1
ATOM 704 O O . TYR A 1 88 ? -1.215 0.230 17.976 1.00 89.81 88 TYR A O 1
ATOM 712 N N . ILE A 1 89 ? -1.803 -0.365 15.910 1.00 92.31 89 ILE A N 1
ATOM 713 C CA . ILE A 1 89 ? -1.373 -1.762 16.027 1.00 92.31 89 ILE A CA 1
ATOM 714 C C . ILE A 1 89 ? -0.227 -2.008 15.049 1.00 92.31 89 ILE A C 1
ATOM 716 O O . ILE A 1 89 ? -0.451 -2.420 13.912 1.00 92.31 89 ILE A O 1
ATOM 720 N N . HIS A 1 90 ? 0.998 -1.725 15.488 1.00 91.06 90 HIS A N 1
ATOM 721 C CA . HIS A 1 90 ? 2.217 -1.735 14.669 1.00 91.06 90 HIS A CA 1
ATOM 722 C C . HIS A 1 90 ? 2.900 -3.105 14.656 1.00 91.06 90 HIS A C 1
ATOM 724 O O . HIS A 1 90 ? 4.065 -3.249 15.014 1.00 91.06 90 HIS A O 1
ATOM 730 N N . ASP A 1 91 ? 2.163 -4.133 14.252 1.00 93.88 91 ASP A N 1
ATOM 731 C CA . ASP A 1 91 ? 2.706 -5.480 14.085 1.00 93.88 91 ASP A CA 1
ATOM 732 C C . ASP A 1 91 ? 2.051 -6.190 12.895 1.00 93.88 91 ASP A C 1
ATOM 734 O O . ASP A 1 91 ? 1.030 -5.730 12.377 1.00 93.88 91 ASP A O 1
ATOM 738 N N . TYR A 1 92 ? 2.616 -7.310 12.447 1.00 95.06 92 TYR A N 1
ATOM 739 C CA . TYR A 1 92 ? 1.994 -8.109 11.398 1.00 95.06 92 TYR A CA 1
ATOM 740 C C . TYR A 1 92 ? 0.937 -9.074 11.958 1.00 95.06 92 TYR A C 1
ATOM 742 O O . TYR A 1 92 ? 1.042 -9.599 13.071 1.00 95.06 92 TYR A O 1
ATOM 750 N N . HIS A 1 93 ? -0.084 -9.345 11.148 1.00 94.81 93 HIS A N 1
ATOM 751 C CA . HIS A 1 93 ? -1.285 -10.090 11.530 1.00 94.81 93 HIS A CA 1
ATOM 752 C C . HIS A 1 93 ? -1.565 -11.244 10.568 1.00 94.81 93 HIS A C 1
ATOM 754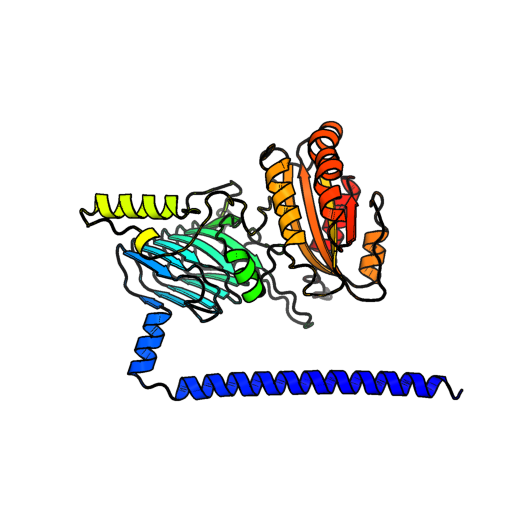 O O . HIS A 1 93 ? -1.259 -11.152 9.378 1.00 94.81 93 HIS A O 1
ATOM 760 N N . ASP A 1 94 ? -2.254 -12.286 11.038 1.00 93.62 94 ASP A N 1
ATOM 761 C CA . ASP A 1 94 ? -2.854 -13.280 10.134 1.00 93.62 94 ASP A CA 1
ATOM 762 C C . ASP A 1 94 ? -4.184 -12.777 9.554 1.00 93.62 94 ASP A C 1
ATOM 764 O O . ASP A 1 94 ? -4.359 -12.718 8.339 1.00 93.62 94 ASP A O 1
ATOM 768 N N . SER A 1 95 ? -5.103 -12.339 10.416 1.00 93.81 95 SER A N 1
ATOM 769 C CA . SER A 1 95 ? -6.395 -11.756 10.032 1.00 93.81 95 SER A CA 1
ATOM 770 C C . SER A 1 95 ? -6.848 -10.698 11.036 1.00 93.81 95 SER A C 1
ATOM 772 O O . SER A 1 95 ? -6.506 -10.765 12.219 1.00 93.81 95 SER A O 1
ATOM 774 N N . VAL A 1 96 ? -7.621 -9.717 10.570 1.00 96.50 96 VAL A N 1
ATOM 775 C CA . VAL A 1 96 ? -8.114 -8.607 11.399 1.00 96.50 96 VAL A CA 1
ATOM 776 C C . VAL A 1 96 ? -9.626 -8.477 11.273 1.00 96.50 96 VAL A C 1
ATOM 778 O O . VAL A 1 96 ? -10.178 -8.592 10.179 1.00 96.50 96 VAL A O 1
ATOM 781 N N . TYR A 1 97 ? -10.287 -8.216 12.397 1.00 97.81 97 TYR A N 1
ATOM 782 C CA . TYR A 1 97 ? -11.725 -7.965 12.470 1.00 97.81 97 TYR A CA 1
ATOM 783 C C . TYR A 1 97 ? -11.964 -6.645 13.195 1.00 97.81 97 TYR A C 1
ATOM 785 O O . TYR A 1 97 ? -11.494 -6.475 14.318 1.00 97.81 97 TYR A O 1
ATOM 793 N N . VAL A 1 98 ? -12.685 -5.729 12.560 1.00 98.38 98 VAL A N 1
ATOM 794 C CA . VAL A 1 98 ? -13.103 -4.448 13.129 1.00 98.38 98 VAL A CA 1
ATOM 795 C C . VAL A 1 98 ? -14.619 -4.408 13.096 1.00 98.38 98 VAL A C 1
ATOM 797 O O . VAL A 1 98 ? -15.205 -4.335 12.020 1.00 98.38 98 VAL A O 1
ATOM 800 N N . ASP A 1 99 ? -15.236 -4.484 14.267 1.00 98.50 99 ASP A N 1
ATOM 801 C CA . ASP A 1 99 ? -16.682 -4.596 14.420 1.00 98.50 99 ASP A CA 1
ATOM 802 C C . ASP A 1 99 ? -17.222 -3.442 15.262 1.00 98.50 99 ASP A C 1
ATOM 804 O O . ASP A 1 99 ? -16.637 -3.086 16.287 1.00 98.50 99 ASP A O 1
ATOM 808 N N . ASP A 1 100 ? -18.339 -2.858 14.829 1.00 98.44 100 ASP A N 1
ATOM 809 C CA . ASP A 1 100 ? -19.165 -1.937 15.624 1.00 98.44 100 ASP A CA 1
ATOM 810 C C . ASP A 1 100 ? -18.392 -0.713 16.172 1.00 98.44 100 ASP A C 1
ATOM 812 O O . ASP A 1 100 ? -18.695 -0.175 17.239 1.00 98.44 100 ASP A O 1
ATOM 816 N N . CYS A 1 101 ? -17.355 -0.269 15.453 1.00 98.50 101 CYS A N 1
ATOM 817 C CA . CYS A 1 101 ? -16.513 0.862 15.855 1.00 98.50 101 CYS A CA 1
ATOM 818 C C . CYS A 1 101 ? -17.026 2.206 15.316 1.00 98.50 101 CYS A C 1
ATOM 820 O O . CYS A 1 101 ? -17.385 2.307 14.143 1.00 98.50 101 CYS A O 1
ATOM 822 N N . ASN A 1 102 ? -17.013 3.253 16.147 1.00 98.25 102 ASN A N 1
ATOM 823 C CA . ASN A 1 102 ? -17.589 4.559 15.812 1.00 98.25 102 ASN A CA 1
ATOM 824 C C . ASN A 1 102 ? -16.642 5.716 16.161 1.00 98.25 102 ASN A C 1
ATOM 826 O O . ASN A 1 102 ? -16.134 5.779 17.278 1.00 98.25 102 ASN A O 1
ATOM 830 N N . ASN A 1 103 ? -16.442 6.659 15.235 1.00 95.62 103 ASN A N 1
ATOM 831 C CA . ASN A 1 103 ? -15.567 7.825 15.435 1.00 95.62 103 ASN A CA 1
ATOM 832 C C . ASN A 1 103 ? -14.138 7.418 15.870 1.00 95.62 103 ASN A C 1
ATOM 834 O O . ASN A 1 103 ? -13.565 7.977 16.805 1.00 95.62 103 ASN A O 1
ATOM 838 N N . CYS A 1 104 ? -13.569 6.389 15.234 1.00 94.69 104 CYS A N 1
ATOM 839 C CA . CYS A 1 104 ? -12.239 5.874 15.569 1.00 94.69 104 CYS A CA 1
ATOM 840 C C . CYS A 1 104 ? -11.191 6.203 14.503 1.00 94.69 104 CYS A C 1
ATOM 842 O O . CYS A 1 104 ? -11.468 6.178 13.305 1.00 94.69 104 CYS A O 1
ATOM 844 N N . VAL A 1 105 ? -9.951 6.399 14.945 1.00 92.12 105 VAL A N 1
ATOM 845 C CA . VAL A 1 105 ? -8.757 6.305 14.097 1.00 92.12 105 VAL A CA 1
ATOM 846 C C . VAL A 1 105 ? -8.112 4.954 14.370 1.00 92.12 105 VAL A C 1
ATOM 848 O O . VAL A 1 105 ? -7.802 4.650 15.522 1.00 92.12 105 VAL A O 1
ATOM 851 N N . ILE A 1 106 ? -7.943 4.129 13.339 1.00 94.19 106 ILE A N 1
ATOM 852 C CA . ILE A 1 106 ? -7.439 2.761 13.477 1.00 94.19 106 ILE A CA 1
ATOM 853 C C . ILE A 1 106 ? -6.310 2.521 12.476 1.00 94.19 106 ILE A C 1
ATOM 855 O O . ILE A 1 106 ? -6.504 2.616 11.269 1.00 94.19 106 ILE A O 1
ATOM 859 N N . VAL A 1 107 ? -5.132 2.179 12.978 1.00 91.94 107 VAL A N 1
ATOM 860 C CA . VAL A 1 107 ? -3.944 1.877 12.182 1.00 91.94 107 VAL A CA 1
ATOM 861 C C . VAL A 1 107 ? -3.566 0.424 12.417 1.00 91.94 107 VAL A C 1
ATOM 863 O O . VAL A 1 107 ? -3.313 0.034 13.556 1.00 91.94 107 VAL A O 1
ATOM 866 N N . PHE A 1 108 ? -3.518 -0.369 11.348 1.00 92.69 108 PHE A N 1
ATOM 867 C CA . PHE A 1 108 ? -2.996 -1.732 11.387 1.00 92.69 108 PHE A CA 1
ATOM 868 C C . PHE A 1 108 ? -1.709 -1.843 10.585 1.00 92.69 108 PHE A C 1
ATOM 870 O O . PHE A 1 108 ? -1.621 -1.358 9.455 1.00 92.69 108 PHE A O 1
ATOM 877 N N . GLY A 1 109 ? -0.756 -2.582 11.140 1.00 93.25 109 GLY A N 1
ATOM 878 C CA . GLY A 1 109 ? 0.344 -3.141 10.381 1.00 93.25 109 GLY A CA 1
ATOM 879 C C . GLY A 1 109 ? -0.110 -4.200 9.359 1.00 93.25 109 GLY A C 1
ATOM 880 O O . GLY A 1 109 ? -1.296 -4.550 9.271 1.00 93.25 109 GLY A O 1
ATOM 881 N N . PRO A 1 110 ? 0.835 -4.730 8.568 1.00 95.19 110 PRO A N 1
ATOM 882 C CA . PRO A 1 110 ? 0.595 -5.693 7.498 1.00 95.19 110 PRO A CA 1
ATOM 883 C C . PRO A 1 110 ? -0.221 -6.917 7.929 1.00 95.19 110 PRO A C 1
ATOM 885 O O . PRO A 1 110 ? 0.106 -7.614 8.885 1.00 95.19 110 PRO A O 1
ATOM 888 N N . CYS A 1 111 ? -1.281 -7.232 7.192 1.00 94.50 111 CYS A N 1
ATOM 889 C CA . CYS A 1 111 ? -2.125 -8.398 7.418 1.00 94.50 111 CYS A CA 1
ATOM 890 C C . CYS A 1 111 ? -1.940 -9.410 6.286 1.00 94.50 111 CYS A C 1
ATOM 892 O O . CYS A 1 111 ? -2.284 -9.145 5.135 1.00 94.50 111 CYS A O 1
ATOM 894 N N . ARG A 1 112 ? -1.426 -10.597 6.617 1.00 90.81 112 ARG A N 1
ATOM 895 C CA . ARG A 1 112 ? -1.222 -11.685 5.655 1.00 90.81 112 ARG A CA 1
ATOM 896 C C . ARG A 1 112 ? -2.518 -12.078 4.961 1.00 90.81 112 ARG A C 1
ATOM 898 O O . ARG A 1 112 ? -2.491 -12.405 3.790 1.00 90.81 112 ARG A O 1
ATOM 905 N N . GLY A 1 113 ? -3.633 -12.115 5.674 1.00 88.94 113 GLY A N 1
ATOM 906 C CA . GLY A 1 113 ? -4.907 -12.576 5.148 1.00 88.94 113 GLY A CA 1
ATOM 907 C C . GLY A 1 113 ? -5.866 -11.433 4.851 1.00 88.94 113 GLY A C 1
ATOM 908 O O . GLY A 1 113 ? -5.581 -10.495 4.103 1.00 88.94 113 GLY A O 1
ATOM 909 N N . SER A 1 114 ? -7.065 -11.576 5.408 1.00 90.69 114 SER A N 1
ATOM 910 C CA . SER A 1 114 ? -8.165 -10.642 5.205 1.00 90.69 114 SER A CA 1
ATOM 911 C C . SER A 1 114 ? -8.330 -9.699 6.391 1.00 90.69 114 SER A C 1
ATOM 913 O O . SER A 1 114 ? -8.225 -10.121 7.547 1.00 90.69 114 SER A O 1
ATOM 915 N N . GLN A 1 115 ? -8.674 -8.450 6.093 1.00 94.44 115 GLN A N 1
ATOM 916 C CA . GLN A 1 115 ? -9.243 -7.521 7.060 1.00 94.44 115 GLN A CA 1
ATOM 917 C C . GLN A 1 115 ? -10.745 -7.388 6.802 1.00 94.44 115 GLN A C 1
ATOM 919 O O . GLN A 1 115 ? -11.176 -7.104 5.681 1.00 94.44 115 GLN A O 1
ATOM 924 N N . PHE A 1 116 ? -11.541 -7.616 7.842 1.00 96.69 116 PHE A N 1
ATOM 925 C CA . PHE A 1 116 ? -12.993 -7.489 7.813 1.00 96.69 116 PHE A CA 1
ATOM 926 C C . PHE A 1 116 ? -13.403 -6.275 8.637 1.00 96.69 116 PHE A C 1
ATOM 928 O O . PHE A 1 116 ? -13.130 -6.235 9.834 1.00 96.69 116 PHE A O 1
ATOM 935 N N . ILE A 1 117 ? -14.073 -5.313 8.010 1.00 98.06 117 ILE A N 1
ATOM 936 C CA . ILE A 1 117 ? -14.568 -4.096 8.661 1.00 98.06 117 ILE A CA 1
ATOM 937 C C . ILE A 1 117 ? -16.091 -4.105 8.559 1.00 98.06 117 ILE A C 1
ATOM 939 O O . ILE A 1 117 ? -16.639 -4.163 7.455 1.00 98.06 117 ILE A O 1
ATOM 943 N N . ARG A 1 118 ? -16.781 -4.128 9.700 1.00 98.31 118 ARG A N 1
ATOM 944 C CA . ARG A 1 118 ? -18.227 -4.352 9.775 1.00 98.31 118 ARG A CA 1
ATOM 945 C C . ARG A 1 118 ? -18.885 -3.377 10.737 1.00 98.31 118 ARG A C 1
ATOM 947 O O . ARG A 1 118 ? -18.387 -3.176 11.841 1.00 98.31 118 ARG A O 1
ATOM 954 N N . ASN A 1 119 ? -20.032 -2.828 10.342 1.00 98.12 119 ASN A N 1
ATOM 955 C CA . ASN A 1 119 ? -20.832 -1.931 11.185 1.00 98.12 119 ASN A CA 1
ATOM 956 C C . ASN A 1 119 ? -20.043 -0.714 11.715 1.00 98.12 119 ASN A C 1
ATOM 958 O O . ASN A 1 119 ? -20.294 -0.237 12.822 1.00 98.12 119 ASN A O 1
ATOM 962 N N . CYS A 1 120 ? -19.052 -0.229 10.963 1.00 98.50 120 CYS A N 1
ATOM 963 C CA . CYS A 1 120 ? -18.212 0.887 11.390 1.00 98.50 120 CYS A CA 1
ATOM 964 C C . CYS A 1 120 ? -18.702 2.215 10.817 1.00 98.50 120 CYS A C 1
ATOM 966 O O . CYS A 1 120 ? -19.030 2.295 9.630 1.00 98.50 120 CYS A O 1
ATOM 968 N N . ASN A 1 121 ? -18.684 3.272 11.634 1.00 98.38 121 ASN A N 1
ATOM 969 C CA . ASN A 1 121 ? -19.148 4.598 11.225 1.00 98.38 121 ASN A CA 1
ATOM 970 C C . ASN A 1 121 ? -18.143 5.695 11.571 1.00 98.38 121 ASN A C 1
ATOM 972 O O . ASN A 1 121 ? -17.634 5.739 12.691 1.00 98.38 121 ASN A O 1
ATOM 976 N N . ASN A 1 122 ? -17.919 6.625 10.638 1.00 97.69 122 ASN A N 1
ATOM 977 C CA . ASN A 1 122 ? -17.057 7.798 10.839 1.00 97.69 122 ASN A CA 1
ATOM 978 C C . ASN A 1 122 ? -15.625 7.433 11.273 1.00 97.69 122 ASN A C 1
ATOM 980 O O . ASN A 1 122 ? -15.039 8.105 12.123 1.00 97.69 122 ASN A O 1
ATOM 984 N N . CYS A 1 123 ? -15.066 6.347 10.736 1.00 96.44 123 CYS A N 1
ATOM 985 C CA . CYS A 1 123 ? -13.717 5.910 11.087 1.00 96.44 123 CYS A CA 1
ATOM 986 C C . CYS A 1 123 ? -12.701 6.268 10.004 1.00 96.44 123 CYS A C 1
ATOM 988 O O . CYS A 1 123 ? -12.986 6.226 8.805 1.00 96.44 123 CYS A O 1
ATOM 990 N N . LYS A 1 124 ? -11.479 6.543 10.452 1.00 94.75 124 LYS A N 1
ATOM 991 C CA . LYS A 1 124 ? -10.294 6.692 9.612 1.00 94.75 124 LYS A CA 1
ATOM 992 C C . LYS A 1 124 ? -9.419 5.461 9.801 1.00 94.75 124 LYS A C 1
ATOM 994 O O . LYS A 1 124 ? -9.066 5.149 10.938 1.00 94.75 124 LYS A O 1
ATOM 999 N N . ILE A 1 125 ? -9.103 4.741 8.728 1.00 94.81 125 ILE A N 1
ATOM 1000 C CA . ILE A 1 125 ? -8.453 3.429 8.811 1.00 94.81 125 ILE A CA 1
ATOM 1001 C C . ILE A 1 125 ? -7.231 3.353 7.894 1.00 94.81 125 ILE A C 1
ATOM 1003 O O . ILE A 1 125 ? -7.303 3.719 6.724 1.00 94.81 125 ILE A O 1
ATOM 1007 N N . ILE A 1 126 ? -6.126 2.822 8.411 1.00 93.12 126 ILE A N 1
ATOM 1008 C CA . ILE A 1 126 ? -4.975 2.402 7.609 1.00 93.12 126 ILE A CA 1
ATOM 1009 C C . ILE A 1 126 ? -4.953 0.878 7.568 1.00 93.12 126 ILE A C 1
ATOM 1011 O O . ILE A 1 126 ? -4.905 0.222 8.609 1.00 93.12 126 ILE A O 1
ATOM 1015 N N . SER A 1 127 ? -5.010 0.327 6.357 1.00 91.88 127 SER A N 1
ATOM 1016 C CA . SER A 1 127 ? -5.107 -1.109 6.109 1.00 91.88 127 SER A CA 1
ATOM 1017 C C . SER A 1 127 ? -4.078 -1.552 5.076 1.00 91.88 127 SER A C 1
ATOM 1019 O O . SER A 1 127 ? -4.147 -1.151 3.916 1.00 91.88 127 SER A O 1
ATOM 1021 N N . SER A 1 128 ? -3.196 -2.470 5.463 1.00 93.88 128 SER A N 1
ATOM 1022 C CA . SER A 1 128 ? -2.332 -3.226 4.553 1.00 93.88 128 SER A CA 1
ATOM 1023 C C . SER A 1 128 ? -2.711 -4.701 4.606 1.00 93.88 128 SER A C 1
ATOM 1025 O O . SER A 1 128 ? -2.559 -5.324 5.654 1.00 93.88 128 SER A O 1
ATOM 1027 N N . CYS A 1 129 ? -3.241 -5.276 3.522 1.00 93.06 129 CYS A N 1
ATOM 1028 C CA . CYS A 1 129 ? -3.710 -6.667 3.546 1.00 93.06 129 CYS A CA 1
ATOM 1029 C C . CYS A 1 129 ? -3.701 -7.376 2.188 1.00 93.06 129 CYS A C 1
ATOM 1031 O O . CYS A 1 129 ? -3.470 -6.751 1.158 1.00 93.06 129 CYS A O 1
ATOM 1033 N N . GLN A 1 130 ? -3.979 -8.684 2.157 1.00 88.31 130 GLN A N 1
ATOM 1034 C CA . GLN A 1 130 ? -4.313 -9.345 0.888 1.00 88.31 130 GLN A CA 1
ATOM 1035 C C . GLN A 1 130 ? -5.739 -9.005 0.456 1.00 88.31 130 GLN A C 1
ATOM 1037 O O . GLN A 1 130 ? -5.969 -8.615 -0.681 1.00 88.31 130 GLN A O 1
ATOM 1042 N N . GLN A 1 131 ? -6.710 -9.134 1.362 1.00 89.38 131 GLN A N 1
ATOM 1043 C CA . GLN A 1 131 ? -8.123 -8.906 1.052 1.00 89.38 131 GLN A CA 1
ATOM 1044 C C . GLN A 1 131 ? -8.741 -7.933 2.047 1.00 89.38 131 GLN A C 1
ATOM 1046 O O . GLN A 1 131 ? -8.749 -8.198 3.247 1.00 89.38 131 GLN A O 1
ATOM 1051 N N . LEU A 1 132 ? -9.340 -6.857 1.545 1.00 92.88 132 LEU A N 1
ATOM 1052 C CA . LEU A 1 132 ? -10.178 -5.985 2.355 1.00 92.88 132 LEU A CA 1
ATOM 1053 C C . LEU A 1 132 ? -11.650 -6.277 2.067 1.00 92.88 132 LEU A C 1
ATOM 1055 O O . LEU A 1 132 ? -12.057 -6.312 0.905 1.00 92.88 132 LEU A O 1
ATOM 1059 N N . ARG A 1 133 ? -12.446 -6.467 3.121 1.00 93.88 133 ARG A N 1
ATOM 1060 C CA . ARG A 1 133 ? -13.898 -6.645 3.021 1.00 93.88 133 ARG A CA 1
ATOM 1061 C C . ARG A 1 133 ? -14.617 -5.705 3.978 1.00 93.88 133 ARG A C 1
ATOM 1063 O O . ARG A 1 133 ? -14.460 -5.822 5.192 1.00 93.88 133 ARG A O 1
ATOM 1070 N N . LEU A 1 134 ? -15.420 -4.809 3.420 1.00 94.81 134 LEU A N 1
ATOM 1071 C CA . LEU A 1 134 ? -16.281 -3.885 4.150 1.00 94.81 134 LEU A CA 1
ATOM 1072 C C . LEU A 1 134 ? -17.733 -4.323 4.040 1.00 94.81 134 LEU A C 1
ATOM 1074 O O . LEU A 1 134 ? -18.204 -4.623 2.943 1.00 94.81 134 LEU A O 1
ATOM 1078 N N . ARG A 1 135 ? -18.454 -4.283 5.158 1.00 96.31 135 ARG A N 1
ATOM 1079 C CA . ARG A 1 135 ? -19.895 -4.532 5.179 1.00 96.31 135 ARG A CA 1
ATOM 1080 C C . ARG A 1 135 ? -20.600 -3.601 6.155 1.00 96.31 135 ARG A C 1
ATOM 1082 O O . ARG A 1 135 ? -20.095 -3.385 7.253 1.00 96.31 135 ARG A O 1
ATOM 1089 N N . ASP A 1 136 ? -21.764 -3.083 5.778 1.00 97.25 136 ASP A N 1
ATOM 1090 C CA . ASP A 1 136 ? -22.621 -2.284 6.667 1.00 97.25 136 ASP A CA 1
ATOM 1091 C C . ASP A 1 136 ? -21.894 -1.057 7.279 1.00 97.25 136 ASP A C 1
ATOM 1093 O O . ASP A 1 136 ? -22.093 -0.711 8.440 1.00 97.25 136 ASP A O 1
ATOM 1097 N N . CYS A 1 137 ? -20.995 -0.410 6.525 1.00 98.12 137 CYS A N 1
ATOM 1098 C CA . CYS A 1 137 ? -20.186 0.721 6.998 1.00 98.12 137 CYS A CA 1
ATOM 1099 C C . CYS A 1 137 ? -20.658 2.070 6.432 1.00 98.12 137 CYS A C 1
ATOM 1101 O O . CYS A 1 137 ? -21.105 2.160 5.284 1.00 98.12 137 CYS A O 1
ATOM 1103 N N . HIS A 1 138 ? -20.480 3.153 7.191 1.00 98.06 138 HIS A N 1
ATOM 1104 C CA . HIS A 1 138 ? -20.821 4.504 6.738 1.00 98.06 138 HIS A CA 1
ATOM 1105 C C . HIS A 1 138 ? -19.714 5.517 7.011 1.00 98.06 138 HIS A C 1
ATOM 1107 O O . HIS A 1 138 ? -19.191 5.596 8.118 1.00 98.06 138 HIS A O 1
ATOM 1113 N N . ASN A 1 139 ? -19.427 6.370 6.025 1.00 97.62 139 ASN A N 1
ATOM 1114 C CA . ASN A 1 139 ? -18.504 7.497 6.177 1.00 97.62 139 ASN A CA 1
ATOM 1115 C C . ASN A 1 139 ? -17.118 7.057 6.682 1.00 97.62 139 ASN A C 1
ATOM 1117 O O . ASN A 1 139 ? -16.702 7.426 7.777 1.00 97.62 139 ASN A O 1
ATOM 1121 N N . LEU A 1 140 ? -16.430 6.220 5.903 1.00 96.81 140 LEU A N 1
ATOM 1122 C CA . LEU A 1 140 ? -15.073 5.774 6.223 1.00 96.81 140 LEU A CA 1
ATOM 1123 C C . LEU A 1 140 ? -14.052 6.430 5.299 1.00 96.81 140 LEU A C 1
ATOM 1125 O O . LEU A 1 140 ? -14.288 6.548 4.098 1.00 96.81 140 LEU A O 1
ATOM 1129 N N . GLU A 1 141 ? -12.893 6.775 5.844 1.00 94.62 141 GLU A N 1
ATOM 1130 C CA . GLU A 1 141 ? -11.712 7.184 5.082 1.00 94.62 141 GLU A CA 1
ATOM 1131 C C . GLU A 1 141 ? -10.631 6.118 5.262 1.00 94.62 141 GLU A C 1
ATOM 1133 O O . GLU A 1 141 ? -10.191 5.866 6.383 1.00 94.62 141 GLU A O 1
ATOM 1138 N N . ILE A 1 142 ? -10.225 5.456 4.179 1.00 94.19 142 ILE A N 1
ATOM 1139 C CA . ILE A 1 142 ? -9.347 4.287 4.237 1.00 94.19 142 ILE A CA 1
ATOM 1140 C C . ILE A 1 142 ? -8.121 4.501 3.361 1.00 94.19 142 ILE A C 1
ATOM 1142 O O . ILE A 1 142 ? -8.221 4.551 2.136 1.00 94.19 142 ILE A O 1
ATOM 1146 N N . MET A 1 143 ? -6.951 4.565 3.992 1.00 92.06 143 MET A N 1
ATOM 1147 C CA . MET A 1 143 ? -5.674 4.409 3.305 1.00 92.06 143 MET A CA 1
ATOM 1148 C C . MET A 1 143 ? -5.379 2.925 3.166 1.00 92.06 143 MET A C 1
ATOM 1150 O O . MET A 1 143 ? -5.261 2.211 4.164 1.00 92.06 143 MET A O 1
ATOM 1154 N N . ILE A 1 144 ? -5.288 2.451 1.930 1.00 92.06 144 ILE A N 1
ATOM 1155 C CA . ILE A 1 144 ? -5.298 1.024 1.650 1.00 92.06 144 ILE A CA 1
ATOM 1156 C C . ILE A 1 144 ? -4.102 0.592 0.804 1.00 92.06 144 ILE A C 1
ATOM 1158 O O . ILE A 1 144 ? -3.751 1.205 -0.205 1.00 92.06 144 ILE A O 1
ATOM 1162 N N . TYR A 1 145 ? -3.491 -0.505 1.232 1.00 92.75 145 TYR A N 1
ATOM 1163 C CA . TYR A 1 145 ? -2.701 -1.394 0.400 1.00 92.75 145 TYR A CA 1
ATOM 1164 C C . TYR A 1 145 ? -3.454 -2.721 0.291 1.00 92.75 145 TYR A C 1
ATOM 1166 O O . TYR A 1 145 ? -3.856 -3.302 1.307 1.00 92.75 145 TYR A O 1
ATOM 1174 N N . THR A 1 146 ? -3.635 -3.206 -0.938 1.00 89.19 146 THR A N 1
ATOM 1175 C CA . THR A 1 146 ? -4.135 -4.567 -1.175 1.00 89.19 146 THR A CA 1
ATOM 1176 C C . THR A 1 146 ? -3.327 -5.305 -2.216 1.00 89.19 146 THR A C 1
ATOM 1178 O O . THR A 1 146 ? -3.002 -4.749 -3.264 1.00 89.19 146 THR A O 1
ATOM 1181 N N . GLN A 1 147 ? -3.057 -6.578 -1.936 1.00 82.38 147 GLN A N 1
ATOM 1182 C CA . GLN A 1 147 ? -2.412 -7.485 -2.872 1.00 82.38 147 GLN A CA 1
ATOM 1183 C C . GLN A 1 147 ? -3.353 -8.597 -3.317 1.00 82.38 147 GLN A C 1
ATOM 1185 O O . GLN A 1 147 ? -3.820 -9.405 -2.518 1.00 82.38 147 GLN A O 1
ATOM 1190 N N . THR A 1 148 ? -3.487 -8.744 -4.628 1.00 61.75 148 THR A 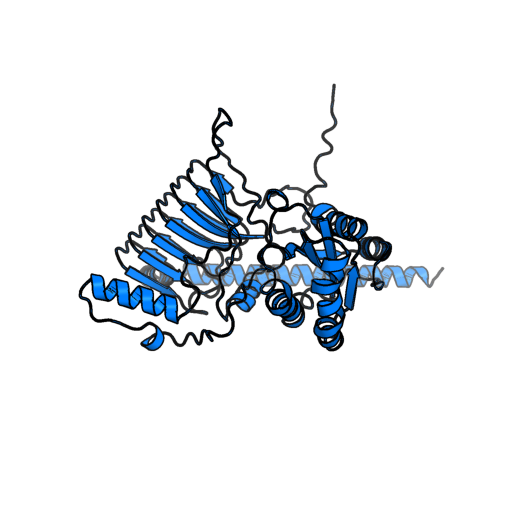N 1
ATOM 1191 C CA . THR A 1 148 ? -4.015 -9.955 -5.255 1.00 61.75 148 THR A CA 1
ATOM 1192 C C . THR A 1 148 ? -2.952 -11.058 -5.208 1.00 61.75 148 THR A C 1
ATOM 1194 O O . THR A 1 148 ? -1.909 -10.952 -5.854 1.00 61.75 148 THR A O 1
ATOM 1197 N N . GLU A 1 149 ? -3.167 -12.121 -4.424 1.00 52.53 149 GLU A N 1
ATOM 1198 C CA . GLU A 1 149 ? -2.347 -13.335 -4.532 1.00 52.53 149 GLU A CA 1
ATOM 1199 C C . GLU A 1 149 ? -2.627 -14.042 -5.868 1.00 52.53 149 GLU A C 1
ATOM 1201 O O . GLU A 1 149 ? -3.703 -14.602 -6.074 1.00 52.53 149 GLU A O 1
ATOM 1206 N N . VAL A 1 150 ? -1.621 -14.111 -6.745 1.00 41.31 150 VAL A N 1
ATOM 1207 C CA . VAL A 1 150 ? -1.600 -15.051 -7.875 1.00 41.31 150 VAL A CA 1
ATOM 1208 C C . VAL A 1 150 ? -0.998 -16.367 -7.380 1.00 41.31 150 VAL A C 1
ATOM 1210 O O . VAL A 1 150 ? 0.190 -16.637 -7.546 1.00 41.31 150 VAL A O 1
ATOM 1213 N N . LYS A 1 151 ? -1.806 -17.220 -6.743 1.00 44.88 151 LYS A N 1
ATOM 1214 C CA . LYS A 1 151 ? -1.432 -18.635 -6.617 1.00 44.88 151 LYS A CA 1
ATOM 1215 C C . LYS A 1 151 ? -1.751 -19.316 -7.940 1.00 44.88 151 LYS A C 1
ATOM 1217 O O . LYS A 1 151 ? -2.905 -19.340 -8.355 1.00 44.88 151 LYS A O 1
ATOM 1222 N N . ILE A 1 152 ? -0.735 -19.906 -8.577 1.00 38.16 152 ILE A N 1
ATOM 1223 C CA . ILE A 1 152 ? -0.866 -20.799 -9.740 1.00 38.16 152 ILE A CA 1
ATOM 1224 C C . ILE A 1 152 ? -1.610 -22.069 -9.292 1.00 38.16 152 ILE A C 1
ATOM 1226 O O . ILE A 1 152 ? -1.040 -23.142 -9.109 1.00 38.16 152 ILE A O 1
ATOM 1230 N N . ARG A 1 153 ? -2.908 -21.949 -9.049 1.00 42.09 153 ARG A N 1
ATOM 1231 C CA . ARG A 1 153 ? -3.855 -23.050 -9.093 1.00 42.09 153 ARG A CA 1
ATOM 1232 C C . ARG A 1 153 ? -4.861 -22.632 -10.143 1.00 42.09 153 ARG A C 1
ATOM 1234 O O . ARG A 1 153 ? -5.679 -21.748 -9.921 1.00 42.09 153 ARG A O 1
ATOM 1241 N N . GLN A 1 154 ? -4.696 -23.216 -11.327 1.00 41.66 154 GLN A N 1
ATOM 1242 C CA . GLN A 1 154 ? -5.694 -23.156 -12.384 1.00 41.66 154 GLN A CA 1
ATOM 1243 C C . GLN A 1 154 ? -7.063 -23.432 -11.755 1.00 41.66 154 GLN A C 1
ATOM 1245 O O . GLN A 1 154 ? -7.185 -24.364 -10.960 1.00 41.66 154 GLN A O 1
ATOM 1250 N N . SER A 1 155 ? -8.046 -22.607 -12.115 1.00 40.84 155 SER A N 1
ATOM 1251 C CA . SER A 1 155 ? -9.446 -22.695 -11.683 1.00 40.84 155 SER A CA 1
ATOM 1252 C C . SER A 1 155 ? -9.769 -22.008 -10.353 1.00 40.84 155 SER A C 1
ATOM 1254 O O . SER A 1 155 ? -10.073 -22.668 -9.370 1.00 40.84 155 SER A O 1
ATOM 1256 N N . LEU A 1 156 ? -9.758 -20.674 -10.341 1.00 40.22 156 LEU A N 1
ATOM 1257 C CA . LEU A 1 156 ? -10.876 -19.818 -9.906 1.00 40.22 156 LEU A CA 1
ATOM 1258 C C . LEU A 1 156 ? -10.402 -18.362 -9.939 1.00 40.22 156 LEU A C 1
ATOM 1260 O O . LEU A 1 156 ? -9.385 -18.019 -9.341 1.00 40.22 156 LEU A O 1
ATOM 1264 N N . GLN A 1 157 ? -11.139 -17.510 -10.649 1.00 39.22 157 GLN A N 1
ATOM 1265 C CA . GLN A 1 157 ? -10.957 -16.064 -10.613 1.00 39.22 157 GLN A CA 1
ATOM 1266 C C . GLN A 1 157 ? -11.343 -15.578 -9.210 1.00 39.22 157 GLN A C 1
ATOM 1268 O O . GLN A 1 157 ? -12.506 -15.295 -8.942 1.00 39.22 157 GLN A O 1
ATOM 1273 N N . ILE A 1 158 ? -10.391 -15.537 -8.278 1.00 45.25 158 ILE A N 1
ATOM 1274 C CA . ILE A 1 158 ? -10.599 -14.806 -7.030 1.00 45.25 158 ILE A CA 1
ATOM 1275 C C . ILE A 1 158 ? -10.347 -13.343 -7.380 1.00 45.25 158 ILE A C 1
ATOM 1277 O O . ILE A 1 158 ? -9.203 -12.927 -7.545 1.00 45.25 158 ILE A O 1
ATOM 1281 N N . GLN A 1 159 ? -11.420 -12.573 -7.551 1.00 49.84 159 GLN A N 1
ATOM 1282 C CA . GLN A 1 159 ? -11.339 -11.117 -7.605 1.00 49.84 159 GLN A CA 1
ATOM 1283 C C . GLN A 1 159 ? -10.845 -10.630 -6.235 1.00 49.84 159 GLN A C 1
ATOM 1285 O O . GLN A 1 159 ? -11.623 -10.482 -5.298 1.00 49.84 159 GLN A O 1
ATOM 1290 N N . ILE A 1 160 ? -9.530 -10.458 -6.087 1.00 58.84 160 ILE A N 1
ATOM 1291 C CA . ILE A 1 160 ? -8.922 -9.856 -4.896 1.00 58.84 160 ILE A CA 1
ATOM 1292 C C . ILE A 1 160 ? -8.805 -8.362 -5.177 1.00 58.84 160 ILE A C 1
ATOM 1294 O O . ILE A 1 160 ? -7.753 -7.849 -5.551 1.00 58.84 160 ILE A O 1
ATOM 1298 N N . GLN A 1 161 ? -9.955 -7.715 -5.080 1.00 68.12 161 GLN A N 1
ATOM 1299 C CA . GLN A 1 161 ? -10.156 -6.276 -5.091 1.00 68.12 161 GLN A CA 1
ATOM 1300 C C . GLN A 1 161 ? -10.649 -5.881 -3.693 1.00 68.12 161 GLN A C 1
ATOM 1302 O O . GLN A 1 161 ? -11.237 -6.728 -3.010 1.00 68.12 161 GLN A O 1
ATOM 1307 N N . PRO A 1 162 ? -10.424 -4.649 -3.213 1.00 74.25 162 PRO A N 1
ATOM 1308 C CA . PRO A 1 162 ? -11.123 -4.173 -2.030 1.00 74.25 162 PRO A CA 1
ATOM 1309 C C . PRO A 1 162 ? -12.631 -4.248 -2.276 1.00 74.25 162 PRO A C 1
ATOM 1311 O O . PRO A 1 162 ? -13.137 -3.710 -3.261 1.00 74.25 162 PRO A O 1
ATOM 1314 N N . ILE A 1 163 ? -13.334 -4.946 -1.393 1.00 85.62 163 ILE A N 1
ATOM 1315 C CA . ILE A 1 163 ? -14.760 -5.220 -1.535 1.00 85.62 163 ILE A CA 1
ATOM 1316 C C . ILE A 1 163 ? -15.547 -4.350 -0.563 1.00 85.62 163 ILE A C 1
ATOM 1318 O O . ILE A 1 163 ? -15.218 -4.304 0.626 1.00 85.62 163 ILE A O 1
ATOM 1322 N N . ILE A 1 164 ? -16.627 -3.739 -1.049 1.00 88.94 164 ILE A N 1
ATOM 1323 C CA . ILE A 1 164 ? -17.651 -3.109 -0.212 1.00 88.94 164 ILE A CA 1
ATOM 1324 C C . ILE A 1 164 ? -19.026 -3.748 -0.447 1.00 88.94 164 ILE A C 1
ATOM 1326 O O . ILE A 1 164 ? -19.357 -4.167 -1.555 1.00 88.94 164 ILE A O 1
ATOM 1330 N N . GLU A 1 165 ? -19.830 -3.814 0.610 1.00 92.12 165 GLU A N 1
ATOM 1331 C CA . GLU A 1 165 ? -21.204 -4.321 0.598 1.00 92.12 165 GLU A CA 1
ATOM 1332 C C . GLU A 1 165 ? -22.046 -3.520 1.603 1.00 92.12 165 GLU A C 1
ATOM 1334 O O . GLU A 1 165 ? -21.587 -3.217 2.706 1.00 92.12 165 GLU A O 1
ATOM 1339 N N . SER A 1 166 ? -23.270 -3.143 1.234 1.00 93.75 166 SER A N 1
ATOM 1340 C CA . SER A 1 166 ? -24.227 -2.401 2.073 1.00 93.75 166 SER A CA 1
ATOM 1341 C C . SER A 1 166 ? -23.610 -1.183 2.777 1.00 93.75 166 SER A C 1
ATOM 1343 O O . SER A 1 166 ? -23.951 -0.855 3.909 1.00 93.75 166 SER A O 1
ATOM 1345 N N . SER A 1 167 ? -22.655 -0.525 2.120 1.00 95.25 167 SER A N 1
ATOM 1346 C CA . SER A 1 167 ? -21.834 0.541 2.699 1.00 95.25 167 SER A CA 1
ATOM 1347 C C . SER A 1 167 ? -21.957 1.819 1.876 1.00 95.25 167 SER A C 1
ATOM 1349 O O . SER A 1 167 ? -22.294 1.765 0.699 1.00 95.25 167 SER A O 1
ATOM 1351 N N . SER A 1 168 ? -21.701 2.988 2.469 1.00 95.19 168 SER A N 1
ATOM 1352 C CA . SER A 1 168 ? -21.807 4.268 1.748 1.00 95.19 168 SER A CA 1
ATOM 1353 C C . SER A 1 168 ? -20.886 5.360 2.294 1.00 95.19 168 SER A C 1
ATOM 1355 O O . SER A 1 168 ? -20.520 5.359 3.467 1.00 95.19 168 SER A O 1
ATOM 1357 N N . LYS A 1 169 ? -20.547 6.333 1.435 1.00 95.50 169 LYS A N 1
ATOM 1358 C CA . LYS A 1 169 ? -19.585 7.419 1.710 1.00 95.50 169 LYS A CA 1
ATOM 1359 C C . LYS A 1 169 ? -18.195 6.893 2.089 1.00 95.50 169 LYS A C 1
ATOM 1361 O O . LYS A 1 169 ? -17.576 7.381 3.028 1.00 95.50 169 LYS A O 1
ATOM 1366 N N . ILE A 1 170 ? -17.711 5.885 1.372 1.00 96.06 170 ILE A N 1
ATOM 1367 C CA . ILE A 1 170 ? -16.372 5.336 1.600 1.00 96.06 170 ILE A CA 1
ATOM 1368 C C . ILE A 1 170 ? -15.360 6.097 0.737 1.00 96.06 170 ILE A C 1
ATOM 1370 O O . ILE A 1 170 ? -15.571 6.274 -0.457 1.00 96.06 170 ILE A O 1
ATOM 1374 N N . THR A 1 171 ? -14.265 6.564 1.320 1.00 94.31 171 THR A N 1
ATOM 1375 C CA . THR A 1 171 ? -13.171 7.222 0.596 1.00 94.31 171 THR A CA 1
ATOM 1376 C C . THR A 1 171 ? -11.944 6.331 0.657 1.00 94.31 171 THR A C 1
ATOM 1378 O O . THR A 1 171 ? -11.458 6.058 1.751 1.00 94.31 171 THR A O 1
ATOM 1381 N N . PHE A 1 172 ? -11.442 5.881 -0.491 1.00 92.62 172 PHE A N 1
ATOM 1382 C CA . PHE A 1 172 ? -10.203 5.104 -0.573 1.00 92.62 172 PHE A CA 1
ATOM 1383 C C . PHE A 1 172 ? -9.039 5.977 -1.032 1.00 92.62 172 PHE A C 1
ATOM 1385 O O . PHE A 1 172 ? -9.181 6.745 -1.978 1.00 92.62 172 PHE A O 1
ATOM 1392 N N . MET A 1 173 ? -7.889 5.815 -0.385 1.00 90.94 173 MET A N 1
ATOM 1393 C CA . MET A 1 173 ? -6.629 6.500 -0.677 1.00 90.94 173 MET A CA 1
ATOM 1394 C C . MET A 1 173 ? -5.503 5.476 -0.776 1.00 90.94 173 MET A C 1
ATOM 1396 O O . MET A 1 173 ? -5.545 4.438 -0.110 1.00 90.94 173 MET A O 1
ATOM 1400 N N . CYS A 1 174 ? -4.458 5.771 -1.545 1.00 89.75 174 CYS A N 1
ATOM 1401 C CA . CYS A 1 174 ? -3.266 4.930 -1.539 1.00 89.75 174 CYS A CA 1
ATOM 1402 C C . CYS A 1 174 ? -2.603 4.971 -0.155 1.00 89.75 174 CYS A C 1
ATOM 1404 O O . CYS A 1 174 ? -2.523 6.026 0.484 1.00 89.75 174 CYS A O 1
ATOM 1406 N N . HIS A 1 175 ? -2.105 3.821 0.296 1.00 89.06 175 HIS A N 1
ATOM 1407 C CA . HIS A 1 175 ? -1.317 3.712 1.516 1.00 89.06 175 HIS A CA 1
ATOM 1408 C C . HIS A 1 175 ? -0.068 4.606 1.453 1.00 89.06 175 HIS A C 1
ATOM 1410 O O . HIS A 1 175 ? 0.731 4.475 0.531 1.00 89.06 175 HIS A O 1
ATOM 1416 N N . GLN A 1 176 ? 0.095 5.496 2.435 1.00 86.00 176 GLN A N 1
ATOM 1417 C CA . GLN A 1 176 ? 1.252 6.403 2.574 1.00 86.00 176 GLN A CA 1
ATOM 1418 C C . GLN A 1 176 ? 1.843 6.357 3.990 1.00 86.00 176 GLN A C 1
ATOM 1420 O O . GLN A 1 176 ? 2.647 7.200 4.363 1.00 86.00 176 GLN A O 1
ATOM 1425 N N . TYR A 1 177 ? 1.406 5.397 4.808 1.00 85.06 177 TYR A N 1
ATOM 1426 C CA . TYR A 1 177 ? 1.891 5.259 6.174 1.00 85.06 177 TYR A CA 1
ATOM 1427 C C . TYR A 1 177 ? 3.266 4.591 6.201 1.00 85.06 177 TYR A C 1
ATOM 1429 O O . TYR A 1 177 ? 3.553 3.735 5.359 1.00 85.06 177 TYR A O 1
ATOM 1437 N N . TYR A 1 178 ? 4.074 4.972 7.185 1.00 83.56 178 TYR A N 1
ATOM 1438 C CA . TYR A 1 178 ? 5.416 4.458 7.419 1.00 83.56 178 TYR A CA 1
ATOM 1439 C C . TYR A 1 178 ? 5.632 4.221 8.915 1.00 83.56 178 TYR A C 1
ATOM 1441 O O . TYR A 1 178 ? 5.144 4.978 9.755 1.00 83.56 178 TYR A O 1
ATOM 1449 N N . TYR A 1 179 ? 6.375 3.163 9.224 1.00 82.56 179 TYR A N 1
ATOM 1450 C CA . TYR A 1 179 ? 7.066 2.964 10.493 1.00 82.56 179 TYR A CA 1
ATOM 1451 C C . TYR A 1 179 ? 8.276 2.043 10.259 1.00 82.56 179 TYR A C 1
ATOM 1453 O O . TYR A 1 179 ? 8.222 1.244 9.318 1.00 82.56 179 TYR A O 1
ATOM 1461 N N . PRO A 1 180 ? 9.346 2.126 11.074 1.00 81.62 180 PRO A N 1
ATOM 1462 C CA . PRO A 1 180 ? 10.618 1.453 10.799 1.00 81.62 180 PRO A CA 1
ATOM 1463 C C . PRO A 1 180 ? 10.490 -0.046 10.493 1.00 81.62 180 PRO A C 1
ATOM 1465 O O . PRO A 1 180 ? 11.068 -0.550 9.533 1.00 81.62 180 PRO A O 1
ATOM 1468 N N . GLU A 1 181 ? 9.670 -0.767 11.257 1.00 86.44 181 GLU A N 1
ATOM 1469 C CA . GLU A 1 181 ? 9.492 -2.214 11.121 1.00 86.44 181 GLU A CA 1
ATOM 1470 C C . GLU A 1 181 ? 8.528 -2.609 9.987 1.00 86.44 181 GLU A C 1
ATOM 1472 O O . GLU A 1 181 ? 8.371 -3.796 9.694 1.00 86.44 181 GLU A O 1
ATOM 1477 N N . MET A 1 182 ? 7.866 -1.653 9.324 1.00 88.12 182 MET A N 1
ATOM 1478 C CA . MET A 1 182 ? 6.797 -1.940 8.363 1.00 88.12 182 MET A CA 1
ATOM 1479 C C . MET A 1 182 ? 7.285 -2.768 7.169 1.00 88.12 182 MET A C 1
ATOM 1481 O O . MET A 1 182 ? 6.583 -3.682 6.736 1.00 88.12 182 MET A O 1
ATOM 1485 N N . LEU A 1 183 ? 8.479 -2.483 6.637 1.00 87.25 183 LEU A N 1
ATOM 1486 C CA . LEU A 1 183 ? 9.031 -3.214 5.488 1.00 87.25 183 LEU A CA 1
ATOM 1487 C C . LEU A 1 183 ? 9.307 -4.687 5.832 1.00 87.25 183 LEU A C 1
ATOM 1489 O O . LEU A 1 183 ? 8.965 -5.595 5.064 1.00 87.25 183 LEU A O 1
ATOM 1493 N N . GLU A 1 184 ? 9.878 -4.934 7.012 1.00 87.88 184 GLU A N 1
ATOM 1494 C CA . GLU A 1 184 ? 10.109 -6.289 7.513 1.00 87.88 184 GLU A CA 1
ATOM 1495 C C . GLU A 1 184 ? 8.777 -7.009 7.760 1.00 87.88 184 GLU A C 1
ATOM 1497 O O . GLU A 1 184 ? 8.575 -8.136 7.304 1.00 87.88 184 GLU A O 1
ATOM 1502 N N . GLN A 1 185 ? 7.821 -6.337 8.399 1.00 92.69 185 GLN A N 1
ATOM 1503 C CA . GLN A 1 185 ? 6.502 -6.892 8.692 1.00 92.69 185 GLN A CA 1
ATOM 1504 C C . GLN A 1 185 ? 5.684 -7.186 7.421 1.00 92.69 185 GLN A C 1
ATOM 1506 O O . GLN A 1 185 ? 4.972 -8.191 7.372 1.00 92.69 185 GLN A O 1
ATOM 1511 N N . MET A 1 186 ? 5.816 -6.383 6.356 1.00 91.19 186 MET A N 1
ATOM 1512 C CA . MET A 1 186 ? 5.239 -6.676 5.034 1.00 91.19 186 MET A CA 1
ATOM 1513 C C . MET A 1 186 ? 5.808 -7.988 4.485 1.00 91.19 186 MET A C 1
ATOM 1515 O O . MET A 1 186 ? 5.057 -8.845 4.012 1.00 91.19 186 MET A O 1
ATOM 1519 N N . THR A 1 187 ? 7.118 -8.197 4.637 1.00 88.00 187 THR A N 1
ATOM 1520 C CA . THR A 1 187 ? 7.791 -9.445 4.250 1.00 88.00 187 THR A CA 1
ATOM 1521 C C . THR A 1 187 ? 7.295 -10.636 5.080 1.00 88.00 187 THR A C 1
ATOM 1523 O O . THR A 1 187 ? 6.926 -11.664 4.512 1.00 88.00 187 THR A O 1
ATOM 1526 N N . GLN A 1 188 ? 7.180 -10.496 6.404 1.00 90.38 188 GLN A N 1
ATOM 1527 C CA . GLN A 1 188 ? 6.634 -11.531 7.301 1.00 90.38 188 GLN A CA 1
ATOM 1528 C C . GLN A 1 188 ? 5.159 -11.871 6.985 1.00 90.38 188 GLN A C 1
ATOM 1530 O O . GLN A 1 188 ? 4.724 -13.029 7.092 1.00 90.38 188 GLN A O 1
ATOM 1535 N N . ALA A 1 189 ? 4.386 -10.879 6.534 1.00 90.19 189 ALA A N 1
ATOM 1536 C CA . ALA A 1 189 ? 3.014 -11.033 6.057 1.00 90.19 189 ALA A CA 1
ATOM 1537 C C . ALA A 1 189 ? 2.912 -11.578 4.618 1.00 90.19 189 ALA A C 1
ATOM 1539 O O . ALA A 1 189 ? 1.802 -11.844 4.156 1.00 90.19 189 ALA A O 1
ATOM 1540 N N . ASN A 1 190 ? 4.033 -11.803 3.922 1.00 87.81 190 ASN A N 1
ATOM 1541 C CA . ASN A 1 190 ? 4.081 -12.205 2.512 1.00 87.81 190 ASN A CA 1
ATOM 1542 C C . ASN A 1 190 ? 3.354 -11.211 1.578 1.00 87.81 190 ASN A C 1
ATOM 1544 O O . ASN A 1 190 ? 2.679 -11.601 0.620 1.00 87.81 190 ASN A O 1
ATOM 1548 N N . LEU A 1 191 ? 3.475 -9.919 1.889 1.00 87.88 191 LEU A N 1
ATOM 1549 C CA . LEU A 1 191 ? 2.974 -8.806 1.092 1.00 87.88 191 LEU A CA 1
ATOM 1550 C C . LEU A 1 191 ? 4.148 -8.133 0.376 1.00 87.88 191 LEU A C 1
ATOM 1552 O O . LEU A 1 191 ? 5.113 -7.695 0.998 1.00 87.88 191 LEU A O 1
ATOM 1556 N N . SER A 1 192 ? 4.074 -8.041 -0.947 1.00 87.75 192 SER A N 1
ATOM 1557 C CA . SER A 1 192 ? 5.072 -7.350 -1.754 1.00 87.75 192 SER A CA 1
ATOM 1558 C C . SER A 1 192 ? 4.705 -5.882 -1.903 1.00 87.75 192 SER A C 1
ATOM 1560 O O . SER A 1 192 ? 3.750 -5.570 -2.600 1.00 87.75 192 SER A O 1
ATOM 1562 N N . ILE A 1 193 ? 5.520 -4.971 -1.370 1.00 89.06 193 ILE A N 1
ATOM 1563 C CA . ILE A 1 193 ? 5.296 -3.515 -1.472 1.00 89.06 193 ILE A CA 1
ATOM 1564 C C . ILE A 1 193 ? 5.034 -3.016 -2.910 1.00 89.06 193 ILE A C 1
ATOM 1566 O O . ILE A 1 193 ? 4.390 -1.991 -3.106 1.00 89.06 193 ILE A O 1
ATOM 1570 N N . TRP A 1 194 ? 5.474 -3.771 -3.920 1.00 88.81 194 TRP A N 1
ATOM 1571 C CA . TRP A 1 194 ? 5.311 -3.489 -5.345 1.00 88.81 194 TRP A CA 1
ATOM 1572 C C . TRP A 1 194 ? 3.945 -3.883 -5.920 1.00 88.81 194 TRP A C 1
ATOM 1574 O O . TRP A 1 194 ? 3.669 -3.572 -7.067 1.00 88.81 194 TRP A O 1
ATOM 1584 N N . ASN A 1 195 ? 3.097 -4.609 -5.190 1.00 87.31 195 ASN A N 1
ATOM 1585 C CA . ASN A 1 195 ? 1.849 -5.173 -5.707 1.00 87.31 195 ASN A CA 1
ATOM 1586 C C . ASN A 1 195 ? 0.626 -4.548 -5.032 1.00 87.31 195 ASN A C 1
ATOM 1588 O O . ASN A 1 195 ? -0.107 -5.232 -4.323 1.00 87.31 195 ASN A O 1
ATOM 1592 N N . ASN A 1 196 ? 0.385 -3.262 -5.295 1.00 88.38 196 ASN A N 1
ATOM 1593 C CA . ASN A 1 196 ? -0.716 -2.519 -4.685 1.00 88.38 196 ASN A CA 1
ATOM 1594 C C . ASN A 1 196 ? -1.897 -2.293 -5.654 1.00 88.38 196 ASN A C 1
ATOM 1596 O O . ASN A 1 196 ? -1.743 -1.642 -6.686 1.00 88.38 196 ASN A O 1
ATOM 1600 N N . LYS A 1 197 ? -3.091 -2.794 -5.313 1.00 85.88 197 LYS A N 1
ATOM 1601 C CA . LYS A 1 197 ? -4.352 -2.633 -6.071 1.00 85.88 197 LYS A CA 1
ATOM 1602 C C . LYS A 1 197 ? -5.397 -1.799 -5.321 1.00 85.88 197 LYS A C 1
ATOM 1604 O O . LYS A 1 197 ? -6.591 -2.082 -5.342 1.00 85.88 197 LYS A O 1
ATOM 1609 N N . TRP A 1 198 ? -4.935 -0.732 -4.678 1.00 88.12 198 TRP A N 1
ATOM 1610 C CA . TRP A 1 198 ? -5.727 0.139 -3.808 1.00 88.12 198 TRP A CA 1
ATOM 1611 C C . TRP A 1 198 ? -6.944 0.823 -4.458 1.00 88.12 198 TRP A C 1
ATOM 1613 O O . TRP A 1 198 ? -7.886 1.172 -3.754 1.00 88.12 198 TRP A O 1
ATOM 1623 N N . ASN A 1 199 ? -6.940 1.022 -5.778 1.00 85.50 199 ASN A N 1
ATOM 1624 C CA . ASN A 1 199 ? -7.946 1.798 -6.512 1.00 85.50 199 ASN A CA 1
ATOM 1625 C C . ASN A 1 199 ? -8.991 0.946 -7.260 1.00 85.50 199 ASN A C 1
ATOM 1627 O O . ASN A 1 199 ? -9.910 1.497 -7.863 1.00 85.50 199 ASN A O 1
ATOM 1631 N N . GLN A 1 200 ? -8.848 -0.382 -7.280 1.00 84.69 200 GLN A N 1
ATOM 1632 C CA . GLN A 1 200 ? -9.732 -1.280 -8.031 1.00 84.69 200 GLN A CA 1
ATOM 1633 C C . GLN A 1 200 ? -10.842 -1.807 -7.124 1.00 84.69 200 GLN A C 1
ATOM 1635 O O . GLN A 1 200 ? -10.798 -2.957 -6.719 1.00 84.69 200 GLN A O 1
ATOM 1640 N N . ILE A 1 201 ? -11.791 -0.954 -6.746 1.00 87.44 201 ILE A N 1
ATOM 1641 C CA . ILE A 1 201 ? -12.828 -1.298 -5.761 1.00 87.44 201 ILE A CA 1
ATOM 1642 C C . ILE A 1 201 ? -13.980 -2.055 -6.426 1.00 87.44 201 ILE A C 1
ATOM 1644 O O . ILE A 1 201 ? -14.478 -1.636 -7.471 1.00 87.44 201 ILE A O 1
ATOM 1648 N N . PHE A 1 202 ? -14.448 -3.120 -5.776 1.00 88.31 202 PHE A N 1
ATOM 1649 C CA . PHE A 1 202 ? -15.655 -3.842 -6.162 1.00 88.31 202 PHE A CA 1
ATOM 1650 C C . PHE A 1 202 ? -16.788 -3.582 -5.160 1.00 88.31 202 PHE A C 1
ATOM 1652 O O . PHE A 1 202 ? -16.642 -3.838 -3.964 1.00 88.31 202 PHE A O 1
ATOM 1659 N N . ASP A 1 203 ? -17.931 -3.100 -5.646 1.00 89.06 203 ASP A N 1
ATOM 1660 C CA . ASP A 1 203 ? -19.139 -2.873 -4.846 1.00 89.06 203 ASP A CA 1
ATOM 1661 C C . ASP A 1 203 ? -20.180 -3.961 -5.148 1.00 89.06 203 ASP A C 1
ATOM 1663 O O . ASP A 1 203 ? -20.653 -4.067 -6.280 1.00 89.06 203 ASP A O 1
ATOM 1667 N N . PHE A 1 204 ? -20.539 -4.773 -4.147 1.00 88.38 204 PHE A N 1
ATOM 1668 C CA . PHE A 1 204 ? -21.586 -5.802 -4.269 1.00 88.38 204 PHE A CA 1
ATOM 1669 C C . PHE A 1 204 ? -23.001 -5.224 -4.298 1.00 88.38 204 PHE A C 1
ATOM 1671 O O . PHE A 1 204 ? -23.939 -5.894 -4.732 1.00 88.38 204 PHE A O 1
ATOM 1678 N N . THR A 1 205 ? -23.173 -3.997 -3.820 1.00 89.31 205 THR A N 1
ATOM 1679 C CA . THR A 1 205 ? -24.471 -3.342 -3.645 1.00 89.31 205 THR A CA 1
ATOM 1680 C C . THR A 1 205 ? -24.469 -1.952 -4.280 1.00 89.31 205 THR A C 1
ATOM 1682 O O . THR A 1 205 ? -24.788 -0.970 -3.600 1.00 89.31 205 THR A O 1
ATOM 1685 N N . PRO A 1 206 ? -24.107 -1.833 -5.572 1.00 88.69 206 PRO A N 1
ATOM 1686 C CA . PRO A 1 206 ? -24.091 -0.542 -6.232 1.00 88.69 206 PRO A CA 1
ATOM 1687 C C . PRO A 1 206 ? -25.505 0.036 -6.262 1.00 88.69 206 PRO A C 1
ATOM 1689 O O . PRO A 1 206 ? -26.505 -0.693 -6.308 1.00 88.69 206 PRO A O 1
ATOM 1692 N N . ASP A 1 207 ? -25.596 1.363 -6.254 1.00 83.75 207 ASP A N 1
ATOM 1693 C CA . ASP A 1 207 ? -26.877 2.032 -6.420 1.00 83.75 207 ASP A CA 1
ATOM 1694 C C . ASP A 1 207 ? -27.550 1.582 -7.728 1.00 83.75 207 ASP A C 1
ATOM 1696 O O . ASP A 1 207 ? -26.947 1.607 -8.803 1.00 83.75 207 ASP A O 1
ATOM 1700 N N . LYS A 1 208 ? -28.825 1.180 -7.644 1.00 79.06 208 LYS A N 1
ATOM 1701 C CA . LYS A 1 208 ? -29.560 0.593 -8.779 1.00 79.06 208 LYS A CA 1
ATOM 1702 C C . LYS A 1 208 ? -29.750 1.566 -9.942 1.00 79.06 208 LYS A C 1
ATOM 1704 O O . LYS A 1 208 ? -30.036 1.121 -11.050 1.00 79.06 208 LYS A O 1
ATOM 1709 N N . THR A 1 209 ? -29.631 2.873 -9.701 1.00 77.94 209 THR A N 1
ATOM 1710 C CA . THR A 1 209 ? -29.734 3.894 -10.752 1.00 77.94 209 THR A CA 1
ATOM 1711 C C . THR A 1 209 ? -28.388 4.173 -11.422 1.00 77.94 209 THR A C 1
ATOM 1713 O O . THR A 1 209 ? -28.358 4.796 -12.480 1.00 77.94 209 THR A O 1
ATOM 1716 N N . GLY A 1 210 ? -27.276 3.732 -10.817 1.00 72.44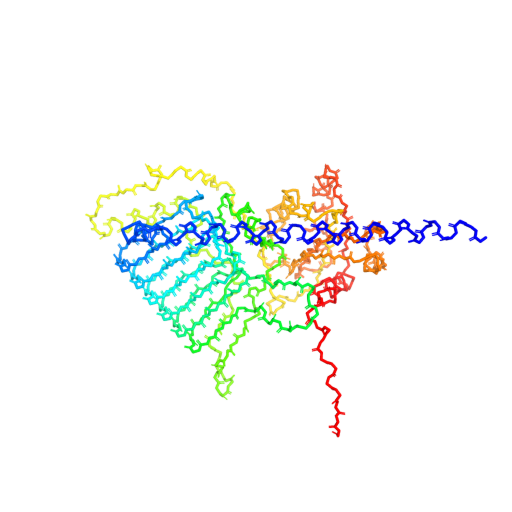 210 GLY A N 1
ATOM 1717 C CA . GLY A 1 210 ? -25.911 3.993 -11.281 1.00 72.44 210 GLY A CA 1
ATOM 1718 C C . GLY A 1 210 ? -25.468 5.455 -11.158 1.00 72.44 210 GLY A C 1
ATOM 1719 O O . GLY A 1 210 ? -24.350 5.785 -11.541 1.00 72.44 210 GLY A O 1
ATOM 1720 N N . GLN A 1 211 ? -26.316 6.345 -10.630 1.00 73.31 211 GLN A N 1
ATOM 1721 C CA . GLN A 1 211 ? -26.044 7.786 -10.574 1.00 73.31 211 GLN A CA 1
ATOM 1722 C C . GLN A 1 211 ? -25.138 8.179 -9.405 1.00 73.31 211 GLN A C 1
ATOM 1724 O O . GLN A 1 211 ? -24.539 9.254 -9.418 1.00 73.31 211 GLN A O 1
ATOM 1729 N N . LYS A 1 212 ? -25.040 7.326 -8.380 1.00 82.12 212 LYS A N 1
ATOM 1730 C CA . LYS A 1 212 ? -24.270 7.595 -7.168 1.00 82.12 212 LYS A CA 1
ATOM 1731 C C . LYS A 1 212 ? -23.422 6.390 -6.794 1.00 82.12 212 LYS A C 1
ATOM 1733 O O . LYS A 1 212 ? -23.947 5.326 -6.486 1.00 82.12 212 LYS A O 1
ATOM 1738 N N . LEU A 1 213 ? -22.109 6.586 -6.756 1.00 88.56 213 LEU A N 1
ATOM 1739 C CA . LEU A 1 213 ? -21.193 5.598 -6.200 1.00 88.56 213 LEU A CA 1
ATOM 1740 C C . LEU A 1 213 ? -21.259 5.617 -4.669 1.00 88.56 213 LEU A C 1
ATOM 1742 O O . LEU A 1 213 ? -21.352 6.676 -4.040 1.00 88.56 213 LEU A O 1
ATOM 1746 N N . ASN A 1 214 ? -21.175 4.435 -4.063 1.00 92.69 214 ASN A N 1
ATOM 1747 C CA . ASN A 1 214 ? -21.079 4.288 -2.610 1.00 92.69 214 ASN A CA 1
ATOM 1748 C C . ASN A 1 214 ? -19.691 4.647 -2.068 1.00 92.69 214 ASN A C 1
ATOM 1750 O O . ASN A 1 214 ? -19.539 4.898 -0.867 1.00 92.69 214 ASN A O 1
ATOM 1754 N N . TYR A 1 215 ? -18.698 4.708 -2.954 1.00 93.62 215 TYR A N 1
ATOM 1755 C CA . TYR A 1 215 ? -17.333 5.086 -2.646 1.00 93.62 215 TYR A CA 1
ATOM 1756 C C . TYR A 1 215 ? -16.810 6.160 -3.603 1.00 93.62 215 TYR A C 1
ATOM 1758 O O . TYR A 1 215 ? -17.365 6.391 -4.677 1.00 93.62 215 TYR A O 1
ATOM 1766 N N . LYS A 1 216 ? -15.711 6.799 -3.215 1.00 92.19 216 LYS A N 1
ATOM 1767 C CA . LYS A 1 216 ? -14.873 7.624 -4.082 1.00 92.19 216 LYS A CA 1
ATOM 1768 C C . LYS A 1 216 ? -13.409 7.248 -3.887 1.00 92.19 216 LYS A C 1
ATOM 1770 O O . LYS A 1 216 ? -13.023 6.770 -2.819 1.00 92.19 216 LYS A O 1
ATOM 1775 N N . ILE A 1 217 ? -12.608 7.490 -4.914 1.00 89.69 217 ILE A N 1
ATOM 1776 C CA . ILE A 1 217 ? -11.155 7.412 -4.822 1.00 89.69 217 ILE A CA 1
ATOM 1777 C C . ILE A 1 217 ? -10.633 8.824 -4.588 1.00 89.69 217 ILE A C 1
ATOM 1779 O O . ILE A 1 217 ? -11.021 9.755 -5.294 1.00 89.69 217 ILE A O 1
ATOM 1783 N N . ASP A 1 218 ? -9.793 8.979 -3.577 1.00 88.31 218 ASP A N 1
ATOM 1784 C CA . ASP A 1 218 ? -9.028 10.188 -3.341 1.00 88.31 218 ASP A CA 1
ATOM 1785 C C . ASP A 1 218 ? -7.563 9.917 -3.676 1.00 88.31 218 ASP A C 1
ATOM 1787 O O . ASP A 1 218 ? -6.924 8.998 -3.162 1.00 88.31 218 ASP A O 1
ATOM 1791 N N . TYR A 1 219 ? -7.063 10.716 -4.606 1.00 84.25 219 TYR A N 1
ATOM 1792 C CA . TYR A 1 219 ? -5.736 10.598 -5.178 1.00 84.25 219 TYR A CA 1
ATOM 1793 C C . TYR A 1 219 ? -4.756 11.633 -4.633 1.00 84.25 219 TYR A C 1
ATOM 1795 O O . TYR A 1 219 ? -3.632 11.737 -5.125 1.00 84.25 219 TYR A O 1
ATOM 1803 N N . SER A 1 220 ? -5.186 12.445 -3.673 1.00 79.81 220 SER A N 1
ATOM 1804 C CA . SER A 1 220 ? -4.300 13.404 -3.042 1.00 79.81 220 SER A CA 1
ATOM 1805 C C . SER A 1 220 ? -3.328 12.705 -2.094 1.00 79.81 220 SER A C 1
ATOM 1807 O O . SER A 1 220 ? -3.621 11.673 -1.477 1.00 79.81 220 SER A O 1
ATOM 1809 N N . GLN A 1 221 ? -2.131 13.280 -1.994 1.00 72.06 221 GLN A N 1
ATOM 1810 C CA . GLN A 1 221 ? -1.238 12.946 -0.902 1.00 72.06 221 GLN A CA 1
ATOM 1811 C C . GLN A 1 221 ? -1.829 13.541 0.374 1.00 72.06 221 GLN A C 1
ATOM 1813 O O . GLN A 1 221 ? -1.825 14.755 0.571 1.00 72.06 221 GLN A O 1
ATOM 1818 N N . ASN A 1 222 ? -2.394 12.675 1.207 1.00 66.56 222 ASN A N 1
ATOM 1819 C CA . ASN A 1 222 ? -3.099 13.041 2.424 1.00 66.56 222 ASN A CA 1
ATOM 1820 C C . ASN A 1 222 ? -2.369 12.428 3.612 1.00 66.56 222 ASN A C 1
ATOM 1822 O O . ASN A 1 222 ? -2.184 11.214 3.677 1.00 66.56 222 ASN A O 1
ATOM 1826 N N . SER A 1 223 ? -2.017 13.268 4.582 1.00 56.62 223 SER A N 1
ATOM 1827 C CA . SER A 1 223 ? -1.353 12.861 5.823 1.00 56.62 223 SER A CA 1
ATOM 1828 C C . SER A 1 223 ? -2.143 13.361 7.037 1.00 56.62 223 SER A C 1
ATOM 1830 O O . SER A 1 223 ? -1.664 14.129 7.864 1.00 56.62 223 SER A O 1
ATOM 1832 N N . TYR A 1 224 ? -3.421 12.977 7.130 1.00 65.44 224 TYR A N 1
ATOM 1833 C CA . TYR A 1 224 ? -4.220 13.256 8.336 1.00 65.44 224 TYR A CA 1
ATOM 1834 C C . TYR A 1 224 ? -4.005 12.223 9.449 1.00 65.44 224 TYR A C 1
ATOM 1836 O O . TYR A 1 224 ? -4.533 12.387 10.549 1.00 65.44 224 TYR A O 1
ATOM 1844 N N . PHE A 1 225 ? -3.276 11.144 9.170 1.00 64.19 225 PHE A N 1
ATOM 1845 C CA . PHE A 1 225 ? -2.877 10.165 10.172 1.00 64.19 225 PHE A CA 1
ATOM 1846 C C . PHE A 1 225 ? -1.505 10.546 10.722 1.00 64.19 225 PHE A C 1
ATOM 1848 O O . PHE A 1 225 ? -0.628 10.919 9.951 1.00 64.19 225 PHE A O 1
ATOM 1855 N N . ALA A 1 226 ? -1.304 10.429 12.036 1.00 60.56 226 ALA A N 1
ATOM 1856 C CA . ALA A 1 226 ? 0.007 10.674 12.628 1.00 60.56 226 ALA A CA 1
ATOM 1857 C C . ALA A 1 226 ? 1.005 9.604 12.176 1.00 60.56 226 ALA A C 1
ATOM 1859 O O . ALA A 1 226 ? 0.924 8.451 12.609 1.00 60.56 226 ALA A O 1
ATOM 1860 N N . SER A 1 227 ? 1.928 9.998 11.303 1.00 59.09 227 SER A N 1
ATOM 1861 C CA . SER A 1 227 ? 2.957 9.140 10.719 1.00 59.09 227 SER A CA 1
ATOM 1862 C C . SER A 1 227 ? 4.259 9.144 11.518 1.00 59.09 227 SER A C 1
ATOM 1864 O O . SER A 1 227 ? 5.079 8.256 11.322 1.00 59.09 227 SER A O 1
ATOM 1866 N N . THR A 1 228 ? 4.456 10.103 12.431 1.00 64.19 228 THR A N 1
ATOM 1867 C CA . THR A 1 228 ? 5.646 10.157 13.298 1.00 64.19 228 THR A CA 1
ATOM 1868 C C . THR A 1 228 ? 5.302 9.978 14.773 1.00 64.19 228 THR A C 1
ATOM 1870 O O . THR A 1 228 ? 4.194 10.294 15.223 1.00 64.19 228 THR A O 1
ATOM 1873 N N . LEU A 1 229 ? 6.275 9.507 15.565 1.00 65.12 229 LEU A N 1
ATOM 1874 C CA . LEU A 1 229 ? 6.142 9.431 17.024 1.00 65.12 229 LEU A CA 1
ATOM 1875 C C . LEU A 1 229 ? 5.833 10.791 17.637 1.00 65.12 229 LEU A C 1
ATOM 1877 O O . LEU A 1 229 ? 5.060 10.888 18.588 1.00 65.12 229 LEU A O 1
ATOM 1881 N N . GLU A 1 230 ? 6.437 11.844 17.096 1.00 67.50 230 GLU A N 1
ATOM 1882 C CA . GLU A 1 230 ? 6.192 13.208 17.537 1.00 67.50 230 GLU A CA 1
ATOM 1883 C C . GLU A 1 230 ? 4.732 13.609 17.316 1.00 67.50 230 GLU A C 1
ATOM 1885 O O . GLU A 1 230 ? 4.086 14.063 18.257 1.00 67.50 230 GLU A O 1
ATOM 1890 N N . GLN A 1 231 ? 4.178 13.359 16.128 1.00 68.06 231 GLN A N 1
ATOM 1891 C CA . GLN A 1 231 ? 2.769 13.632 15.838 1.00 68.06 231 GLN A CA 1
ATOM 1892 C C . GLN A 1 231 ? 1.838 12.796 16.724 1.00 68.06 231 GLN A C 1
ATOM 1894 O O . GLN A 1 231 ? 0.870 13.323 17.270 1.00 68.06 231 GLN A O 1
ATOM 1899 N N . MET A 1 232 ? 2.146 11.511 16.934 1.00 70.00 232 MET A N 1
ATOM 1900 C CA . MET A 1 232 ? 1.375 10.655 17.843 1.00 70.00 232 MET A CA 1
ATOM 1901 C C . MET A 1 232 ? 1.413 11.189 19.285 1.00 70.00 232 MET A C 1
ATOM 1903 O O . MET A 1 232 ? 0.376 11.269 19.945 1.00 70.00 232 MET A O 1
ATOM 1907 N N . ASN A 1 233 ? 2.585 11.626 19.758 1.00 68.81 233 ASN A N 1
ATOM 1908 C CA . ASN A 1 233 ? 2.753 12.259 21.068 1.00 68.81 233 ASN A CA 1
ATOM 1909 C C . ASN A 1 233 ? 2.005 13.591 21.175 1.00 68.81 233 ASN A C 1
ATOM 1911 O O . ASN A 1 233 ? 1.394 13.850 22.206 1.00 68.81 233 ASN A O 1
ATOM 1915 N N . GLN A 1 234 ? 2.036 14.432 20.140 1.00 70.31 234 GLN A N 1
ATOM 1916 C CA . GLN A 1 234 ? 1.310 15.703 20.112 1.00 70.31 234 GLN A CA 1
ATOM 1917 C C . GLN A 1 234 ? -0.204 15.477 20.164 1.00 70.31 234 GLN A C 1
ATOM 1919 O O . GLN A 1 234 ? -0.898 16.154 20.926 1.00 70.31 234 GLN A O 1
ATOM 1924 N N . ILE A 1 235 ? -0.723 14.495 19.416 1.00 67.75 235 ILE A N 1
ATOM 1925 C CA . ILE A 1 235 ? -2.141 14.114 19.480 1.00 67.75 235 ILE A CA 1
ATOM 1926 C C . ILE A 1 235 ? -2.490 13.656 20.893 1.00 67.75 235 ILE A C 1
ATOM 1928 O O . ILE A 1 235 ? -3.479 14.120 21.456 1.00 67.75 235 ILE A O 1
ATOM 1932 N N . LEU A 1 236 ? -1.671 12.793 21.493 1.00 66.38 236 LEU A N 1
ATOM 1933 C CA . LEU A 1 236 ? -1.893 12.337 22.861 1.00 66.38 236 LEU A CA 1
ATOM 1934 C C . LEU A 1 236 ? -1.901 13.469 23.877 1.00 66.38 236 LEU A C 1
ATOM 1936 O O . LEU A 1 236 ? -2.854 13.576 24.642 1.00 66.38 236 LEU A O 1
ATOM 1940 N N . GLN A 1 237 ? -0.890 14.337 23.840 1.00 68.00 237 GLN A N 1
ATOM 1941 C CA . GLN A 1 237 ? -0.811 15.517 24.696 1.00 68.00 237 GLN A CA 1
ATOM 1942 C C . GLN A 1 237 ? -2.060 16.383 24.548 1.00 68.00 237 GLN A C 1
ATOM 1944 O O . GLN A 1 237 ? -2.681 16.729 25.548 1.00 68.00 237 GLN A O 1
ATOM 1949 N N . SER A 1 238 ? -2.466 16.681 23.311 1.00 65.25 238 SER A N 1
ATOM 1950 C CA . SER A 1 238 ? -3.651 17.499 23.028 1.00 65.25 238 SER A CA 1
ATOM 1951 C C . SER A 1 238 ? -4.918 16.854 23.591 1.00 65.25 238 SER A C 1
ATOM 1953 O O . SER A 1 238 ? -5.722 17.508 24.253 1.00 65.25 238 SER A O 1
ATOM 1955 N N . VAL A 1 239 ? -5.084 15.547 23.379 1.00 65.50 239 VAL A N 1
ATOM 1956 C CA . VAL A 1 239 ? -6.236 14.778 23.861 1.00 65.50 239 VAL A CA 1
ATOM 1957 C C . VAL A 1 239 ? -6.265 14.712 25.393 1.00 65.50 239 VAL A C 1
ATOM 1959 O O . VAL A 1 239 ? -7.333 14.848 25.987 1.00 65.50 239 VAL A O 1
ATOM 1962 N N . GLU A 1 240 ? -5.124 14.510 26.051 1.00 68.38 240 GLU A N 1
ATOM 1963 C CA . GLU A 1 240 ? -5.024 14.440 27.514 1.00 68.38 240 GLU A CA 1
ATOM 1964 C C . 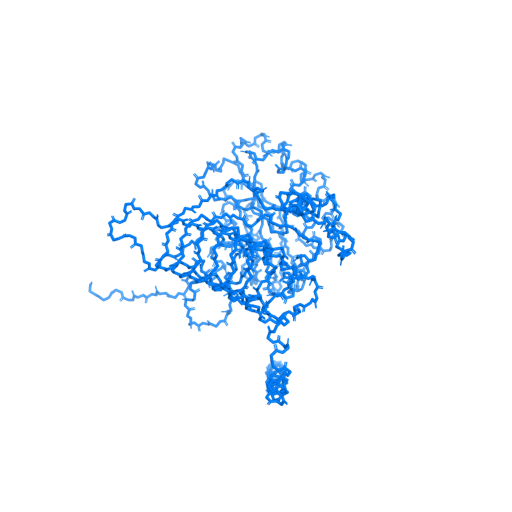GLU A 1 240 ? -5.222 15.815 28.171 1.00 68.38 240 GLU A C 1
ATOM 1966 O O . GLU A 1 240 ? -5.931 15.903 29.178 1.00 68.38 240 GLU A O 1
ATOM 1971 N N . GLN A 1 241 ? -4.708 16.886 27.555 1.00 66.81 241 GLN A N 1
ATOM 1972 C CA . GLN A 1 241 ? -4.916 18.276 27.979 1.00 66.81 241 GLN A CA 1
ATOM 1973 C C . GLN A 1 241 ? -6.386 18.700 27.878 1.00 66.81 241 GLN A C 1
ATOM 1975 O O . GLN A 1 241 ? -6.929 19.219 28.851 1.00 66.81 241 GLN A O 1
ATOM 1980 N N . ILE A 1 242 ? -7.066 18.411 26.758 1.00 64.25 242 ILE A N 1
ATOM 1981 C CA . ILE A 1 242 ? -8.513 18.670 26.597 1.00 64.25 242 ILE A CA 1
ATOM 1982 C C . ILE A 1 242 ? -9.329 17.954 27.686 1.00 64.25 242 ILE A C 1
ATOM 1984 O O . ILE A 1 242 ? -10.375 18.438 28.115 1.00 64.25 242 ILE A O 1
ATOM 1988 N N . LYS A 1 243 ? -8.842 16.806 28.165 1.00 63.16 243 LYS A N 1
ATOM 1989 C CA . LYS A 1 243 ? -9.524 15.958 29.152 1.00 63.16 243 LYS A CA 1
ATOM 1990 C C . LYS A 1 243 ? -9.087 16.199 30.595 1.00 63.16 243 LYS A C 1
ATOM 1992 O O . LYS A 1 243 ? -9.554 15.477 31.476 1.00 63.16 243 LYS A O 1
ATOM 1997 N N . ASN A 1 244 ? -8.203 17.169 30.839 1.00 70.31 244 ASN A N 1
ATOM 1998 C CA . ASN A 1 244 ? -7.642 17.478 32.155 1.00 70.31 244 ASN A CA 1
ATOM 1999 C C . ASN A 1 244 ? -7.036 16.239 32.862 1.00 70.31 244 ASN A C 1
ATOM 2001 O O . ASN A 1 244 ? -7.156 16.071 34.077 1.00 70.31 244 ASN A O 1
ATOM 2005 N N . LYS A 1 245 ? -6.435 15.326 32.083 1.00 63.41 245 LYS A N 1
ATOM 2006 C CA . LYS A 1 245 ? -5.755 14.113 32.566 1.00 63.41 245 LYS A CA 1
ATOM 2007 C C . LYS A 1 245 ? -4.236 14.347 32.590 1.00 63.41 245 LYS A C 1
ATOM 2009 O O . LYS A 1 245 ? -3.739 15.112 31.765 1.00 63.41 245 LYS A O 1
ATOM 2014 N N . PRO A 1 246 ? -3.482 13.709 33.508 1.00 57.84 246 PRO A N 1
ATOM 2015 C CA . PRO A 1 246 ? -2.024 13.791 33.493 1.00 57.84 246 PRO A CA 1
ATOM 2016 C C . PRO A 1 246 ? -1.486 13.210 32.183 1.00 57.84 246 PRO A C 1
ATOM 2018 O O . PRO A 1 246 ? -1.889 12.115 31.790 1.00 57.84 246 PRO A O 1
ATOM 2021 N N . VAL A 1 247 ? -0.594 13.958 31.532 1.00 57.34 247 VAL A N 1
ATOM 2022 C CA . VAL A 1 247 ? -0.021 13.575 30.242 1.00 57.34 247 VAL A CA 1
ATOM 2023 C C . VAL A 1 247 ? 0.927 12.389 30.422 1.00 57.34 247 VAL A C 1
ATOM 2025 O O . VAL A 1 247 ? 1.866 12.477 31.215 1.00 57.34 247 VAL A O 1
ATOM 2028 N N . ILE A 1 248 ? 0.710 11.296 29.690 1.00 57.25 248 ILE A N 1
ATOM 2029 C CA . ILE A 1 248 ? 1.629 10.150 29.628 1.00 57.25 248 ILE A CA 1
ATOM 2030 C C . ILE A 1 248 ? 2.246 10.133 28.228 1.00 57.25 248 ILE A C 1
ATOM 2032 O O . ILE A 1 248 ? 1.574 9.802 27.253 1.00 57.25 248 ILE A O 1
ATOM 2036 N N . PHE A 1 249 ? 3.533 10.464 28.105 1.00 54.06 249 PHE A N 1
ATOM 2037 C CA . PHE A 1 249 ? 4.191 10.473 26.797 1.00 54.06 249 PHE A CA 1
ATOM 2038 C C . PHE A 1 249 ? 4.427 9.036 26.295 1.00 54.06 249 PHE A C 1
ATOM 2040 O O . PHE A 1 249 ? 4.885 8.180 27.054 1.00 54.06 249 PHE A O 1
ATOM 2047 N N . LEU A 1 250 ? 4.174 8.762 25.003 1.00 52.56 250 LEU A N 1
ATOM 2048 C CA . LEU A 1 250 ? 4.479 7.452 24.394 1.00 52.56 250 LEU A CA 1
ATOM 2049 C C . LEU A 1 250 ? 5.960 7.140 24.514 1.00 52.56 250 LEU A C 1
ATOM 2051 O O . LEU A 1 250 ? 6.298 6.006 24.819 1.00 52.56 250 LEU A O 1
ATOM 2055 N N . LYS A 1 251 ? 6.827 8.148 24.359 1.00 49.72 251 LYS A N 1
ATOM 2056 C CA . LYS A 1 251 ? 8.285 7.996 24.489 1.00 49.72 251 LYS A CA 1
ATOM 2057 C C . LYS A 1 251 ? 8.718 7.408 25.844 1.00 49.72 251 LYS A C 1
ATOM 2059 O O . LYS A 1 251 ? 9.768 6.793 25.927 1.00 49.72 251 LYS A O 1
ATOM 2064 N N . ASP A 1 252 ? 7.906 7.576 26.895 1.00 52.00 252 ASP A N 1
ATOM 2065 C CA . ASP A 1 252 ? 8.208 7.070 28.241 1.00 52.00 252 ASP A CA 1
ATOM 2066 C C . ASP A 1 252 ? 7.757 5.605 28.426 1.00 52.00 252 ASP A C 1
ATOM 2068 O O . ASP A 1 252 ? 8.058 4.979 29.442 1.00 52.00 252 ASP A O 1
ATOM 2072 N N . LYS A 1 253 ? 7.000 5.048 27.468 1.00 49.69 253 LYS A N 1
ATOM 2073 C CA . LYS A 1 253 ? 6.481 3.666 27.481 1.00 49.69 253 LYS A CA 1
ATOM 2074 C C . LYS A 1 253 ? 6.878 2.835 26.266 1.00 49.69 253 LYS A C 1
ATOM 2076 O O . LYS A 1 253 ? 6.676 1.624 26.276 1.00 49.69 253 LYS A O 1
ATOM 2081 N N . ILE A 1 254 ? 7.367 3.483 25.221 1.00 48.50 254 ILE A N 1
ATOM 2082 C CA . ILE A 1 254 ? 7.536 2.919 23.898 1.00 48.50 254 ILE A CA 1
ATOM 2083 C C . ILE A 1 254 ? 8.895 3.374 23.371 1.00 48.50 254 ILE A C 1
ATOM 2085 O O . ILE A 1 254 ? 9.065 4.536 23.009 1.00 48.50 254 ILE A O 1
ATOM 2089 N N . ASP A 1 255 ? 9.839 2.438 23.307 1.00 47.72 255 ASP A N 1
ATOM 2090 C CA . ASP A 1 255 ? 11.115 2.598 22.601 1.00 47.72 255 ASP A CA 1
ATOM 2091 C C . ASP A 1 255 ? 10.905 2.345 21.100 1.00 47.72 255 ASP A C 1
ATOM 2093 O O . ASP A 1 255 ? 11.494 1.454 20.498 1.00 47.72 255 ASP A O 1
ATOM 2097 N N . LEU A 1 256 ? 9.953 3.065 20.499 1.00 50.91 256 LEU A N 1
ATOM 2098 C CA . LEU A 1 256 ? 9.850 3.114 19.048 1.00 50.91 256 LEU A CA 1
ATOM 2099 C C . LEU A 1 256 ? 10.775 4.238 18.614 1.00 50.91 256 LEU A C 1
ATOM 2101 O O . LEU A 1 256 ? 10.396 5.409 18.638 1.00 50.91 256 LEU A O 1
ATOM 2105 N N . ASN A 1 257 ? 12.003 3.893 18.253 1.00 48.84 257 ASN A N 1
ATOM 2106 C CA . ASN A 1 257 ? 12.939 4.839 17.669 1.00 48.84 257 ASN A CA 1
ATOM 2107 C C . ASN A 1 257 ? 12.520 5.108 16.210 1.00 48.84 257 ASN A C 1
ATOM 2109 O O . ASN A 1 257 ? 13.171 4.676 15.263 1.00 48.84 257 ASN A O 1
ATOM 2113 N N . PHE A 1 258 ? 11.367 5.760 16.032 1.00 53.31 258 PHE A N 1
ATOM 2114 C CA . PHE A 1 258 ? 10.987 6.373 14.768 1.00 53.31 258 PHE A CA 1
ATOM 2115 C C . PHE A 1 258 ? 11.960 7.520 14.546 1.00 53.31 258 PHE A C 1
ATOM 2117 O O . PHE A 1 258 ? 11.742 8.623 15.051 1.00 53.31 258 PHE A O 1
ATOM 2124 N N . ASP A 1 259 ? 13.062 7.259 13.857 1.00 49.59 259 ASP A N 1
ATOM 2125 C CA . ASP A 1 259 ? 13.876 8.354 13.369 1.00 49.59 259 ASP A CA 1
ATOM 2126 C C . ASP A 1 259 ? 12.974 9.227 12.484 1.00 49.59 259 ASP A C 1
ATOM 2128 O O . ASP A 1 259 ? 12.409 8.766 11.493 1.00 49.59 259 ASP A O 1
ATOM 2132 N N . ASN A 1 260 ? 12.777 10.483 12.891 1.00 49.97 260 ASN A N 1
ATOM 2133 C CA . ASN A 1 260 ? 11.964 11.458 12.166 1.00 49.97 260 ASN A CA 1
ATOM 2134 C C . ASN A 1 260 ? 12.582 11.811 10.791 1.00 49.97 260 ASN A C 1
ATOM 2136 O O . ASN A 1 260 ? 12.017 12.633 10.069 1.00 49.97 260 ASN A O 1
ATOM 2140 N N . SER A 1 261 ? 13.748 11.247 10.453 1.00 49.75 261 SER A N 1
ATOM 2141 C CA . SER A 1 261 ? 14.450 11.445 9.186 1.00 49.75 261 SER A CA 1
ATOM 2142 C C . SER A 1 261 ? 13.856 10.636 8.021 1.00 49.75 261 SER A C 1
ATOM 2144 O O . SER A 1 261 ? 13.792 11.161 6.908 1.00 49.75 261 SER A O 1
ATOM 2146 N N . ASP A 1 262 ? 13.332 9.429 8.271 1.00 55.69 262 ASP A N 1
ATOM 2147 C CA . ASP A 1 262 ? 12.752 8.566 7.236 1.00 55.69 262 ASP A CA 1
ATOM 2148 C C . ASP A 1 262 ? 11.232 8.731 7.183 1.00 55.69 262 ASP A C 1
ATOM 2150 O O . ASP A 1 262 ? 10.481 8.218 8.010 1.00 55.69 262 ASP A O 1
ATOM 2154 N N . THR A 1 263 ? 10.762 9.482 6.188 1.00 65.31 263 THR A N 1
ATOM 2155 C CA . THR A 1 263 ? 9.327 9.746 5.962 1.00 65.31 263 THR A CA 1
ATOM 2156 C C . THR A 1 263 ? 8.805 9.134 4.667 1.00 65.31 263 THR A C 1
ATOM 2158 O O . THR A 1 263 ? 7.625 9.286 4.343 1.00 65.31 263 THR A O 1
ATOM 2161 N N . VAL A 1 264 ? 9.664 8.427 3.926 1.00 78.94 264 VAL A N 1
ATOM 2162 C CA . VAL A 1 264 ? 9.290 7.795 2.663 1.00 78.94 264 VAL A CA 1
ATOM 2163 C C . VAL A 1 264 ? 8.315 6.644 2.943 1.00 78.94 264 VAL A C 1
ATOM 2165 O O . VAL A 1 264 ? 8.649 5.732 3.703 1.00 78.94 264 VAL A O 1
ATOM 2168 N N . PRO A 1 265 ? 7.107 6.653 2.350 1.00 83.44 265 PRO A N 1
ATOM 2169 C CA . PRO A 1 265 ? 6.151 5.569 2.528 1.00 83.44 265 PRO A CA 1
ATOM 2170 C C . PRO A 1 265 ? 6.745 4.201 2.185 1.00 83.44 265 PRO A C 1
ATOM 2172 O O . PRO A 1 265 ? 7.358 4.026 1.141 1.00 83.44 265 PRO A O 1
ATOM 2175 N N . THR A 1 266 ? 6.494 3.177 3.003 1.00 86.38 266 THR A N 1
ATOM 2176 C CA . THR A 1 266 ? 6.994 1.817 2.710 1.00 86.38 266 THR A CA 1
ATOM 2177 C C . THR A 1 266 ? 6.422 1.247 1.406 1.00 86.38 266 THR A C 1
ATOM 2179 O O . THR A 1 266 ? 7.049 0.430 0.734 1.00 86.38 266 THR A O 1
ATOM 2182 N N . VAL A 1 267 ? 5.203 1.656 1.054 1.00 88.19 267 VAL A N 1
ATOM 2183 C CA . VAL A 1 267 ? 4.529 1.288 -0.193 1.00 88.19 267 VAL A CA 1
ATOM 2184 C C . VAL A 1 267 ? 4.640 2.467 -1.161 1.00 88.19 267 VAL A C 1
ATOM 2186 O O . VAL A 1 267 ? 4.170 3.551 -0.811 1.00 88.19 267 VAL A O 1
ATOM 2189 N N . PRO A 1 268 ? 5.160 2.273 -2.388 1.00 88.00 268 PRO A N 1
ATOM 2190 C CA . PRO A 1 268 ? 5.193 3.329 -3.390 1.00 88.00 268 PRO A CA 1
ATOM 2191 C C . PRO A 1 268 ? 3.798 3.908 -3.648 1.00 88.00 268 PRO A C 1
ATOM 2193 O O . PRO A 1 268 ? 2.860 3.183 -4.001 1.00 88.00 268 PRO A O 1
ATOM 2196 N N . PHE A 1 269 ? 3.666 5.227 -3.507 1.00 86.44 269 PHE A N 1
ATOM 2197 C CA . PHE A 1 269 ? 2.435 5.927 -3.851 1.00 86.44 269 PHE A CA 1
ATOM 2198 C C . PHE A 1 269 ? 2.243 5.907 -5.368 1.00 86.44 269 PHE A C 1
ATOM 2200 O O . PHE A 1 269 ? 3.017 6.516 -6.105 1.00 86.44 269 PHE A O 1
ATOM 2207 N N . THR A 1 270 ? 1.215 5.202 -5.841 1.00 83.62 270 THR A N 1
ATOM 2208 C CA . THR A 1 270 ? 0.943 5.047 -7.276 1.00 83.62 270 THR A CA 1
ATOM 2209 C C . THR A 1 270 ? -0.266 5.871 -7.692 1.00 83.62 270 THR A C 1
ATOM 2211 O O . THR A 1 270 ? -1.327 5.780 -7.076 1.00 83.62 270 THR A O 1
ATOM 2214 N N . TYR A 1 271 ? -0.119 6.665 -8.753 1.00 73.00 271 TYR A N 1
ATOM 2215 C CA . TYR A 1 271 ? -1.222 7.450 -9.312 1.00 73.00 271 TYR A CA 1
ATOM 2216 C C . TYR A 1 271 ? -1.947 6.689 -10.415 1.00 73.00 271 TYR A C 1
ATOM 2218 O O . TYR A 1 271 ? -1.346 5.979 -11.217 1.00 73.00 271 TYR A O 1
ATOM 2226 N N . VAL A 1 272 ? -3.247 6.928 -10.538 1.00 63.44 272 VAL A N 1
ATOM 2227 C CA . VAL A 1 272 ? -4.059 6.381 -11.625 1.00 63.44 272 VAL A CA 1
ATOM 2228 C C . VAL A 1 272 ? -4.146 7.410 -12.748 1.00 63.44 272 VAL A C 1
ATOM 2230 O O . VAL A 1 272 ? -4.249 8.610 -12.504 1.00 63.44 272 VAL A O 1
ATOM 2233 N N . GLN A 1 273 ? -4.098 6.927 -13.991 1.00 53.31 273 GLN A N 1
ATOM 2234 C CA . GLN A 1 273 ? -4.010 7.719 -15.225 1.00 53.31 273 GLN A CA 1
ATOM 2235 C C . GLN A 1 273 ? -5.105 8.800 -15.384 1.00 53.31 273 GLN A C 1
ATOM 2237 O O . GLN A 1 273 ? -4.942 9.713 -16.188 1.00 53.31 273 GLN A O 1
ATOM 2242 N N . GLU A 1 274 ? -6.207 8.722 -14.636 1.00 55.53 274 GLU A N 1
ATOM 2243 C CA . GLU A 1 274 ? -7.369 9.615 -14.758 1.00 55.53 274 GLU A CA 1
ATOM 2244 C C . GLU A 1 274 ? -7.097 11.079 -14.371 1.00 55.53 274 GLU A C 1
ATOM 2246 O O . GLU A 1 274 ? -7.883 11.951 -14.727 1.00 55.53 274 GLU A O 1
ATOM 2251 N N . ILE A 1 275 ? -5.987 11.373 -13.688 1.00 60.47 275 ILE A N 1
ATOM 2252 C CA . ILE A 1 275 ? -5.712 12.715 -13.145 1.00 60.47 275 ILE A CA 1
ATOM 2253 C C . ILE A 1 275 ? -4.748 13.505 -14.028 1.00 60.47 275 ILE A C 1
ATOM 2255 O O . ILE A 1 275 ? -4.929 14.704 -14.216 1.00 60.47 275 ILE A O 1
ATOM 2259 N N . ASN A 1 276 ? -3.727 12.837 -14.576 1.00 67.56 276 ASN A N 1
ATOM 2260 C CA . ASN A 1 276 ? -2.645 13.477 -15.318 1.00 67.56 276 ASN A CA 1
ATOM 2261 C C . ASN A 1 276 ? -2.364 12.723 -16.628 1.00 67.56 276 ASN A C 1
ATOM 2263 O O . ASN A 1 276 ? -2.029 11.533 -16.590 1.00 67.56 276 ASN A O 1
ATOM 2267 N N . PRO A 1 277 ? -2.432 13.383 -17.801 1.00 82.31 277 PRO A N 1
ATOM 2268 C CA . PRO A 1 277 ? -2.044 12.746 -19.050 1.00 82.31 277 PRO A CA 1
ATOM 2269 C C . PRO A 1 277 ? -0.547 12.412 -19.025 1.00 82.31 277 PRO A C 1
ATOM 2271 O O . PRO A 1 277 ? 0.299 13.276 -18.799 1.00 82.31 277 PRO A O 1
ATOM 2274 N N . ILE A 1 278 ? -0.217 11.147 -19.296 1.00 89.44 278 ILE A N 1
ATOM 2275 C CA . ILE A 1 278 ? 1.171 10.688 -19.425 1.00 89.44 278 ILE A CA 1
ATOM 2276 C C . ILE A 1 278 ? 1.717 11.162 -20.780 1.00 89.44 278 ILE A C 1
ATOM 2278 O O . ILE A 1 278 ? 1.506 10.505 -21.808 1.00 89.44 278 ILE A O 1
ATOM 2282 N N . ILE A 1 279 ? 2.408 12.304 -20.768 1.00 92.81 279 ILE A N 1
ATOM 2283 C CA . ILE A 1 279 ? 3.077 12.907 -21.931 1.00 92.81 279 ILE A CA 1
ATOM 2284 C C . ILE A 1 279 ? 4.449 12.266 -22.149 1.00 92.81 279 ILE A C 1
ATOM 2286 O O . ILE A 1 279 ? 4.817 11.979 -23.286 1.00 92.81 279 ILE A O 1
ATOM 2290 N N . SER A 1 280 ? 5.172 11.979 -21.067 1.00 94.25 280 SER A N 1
ATOM 2291 C CA . SER A 1 280 ? 6.447 11.260 -21.083 1.00 94.25 280 SER A CA 1
ATOM 2292 C C . SER A 1 280 ? 6.419 10.129 -20.058 1.00 94.25 280 SER A C 1
ATOM 2294 O O . SER A 1 280 ? 5.685 10.187 -19.071 1.00 94.25 280 SER A O 1
ATOM 2296 N N . SER A 1 281 ? 7.180 9.064 -20.298 1.00 93.94 281 SER A N 1
ATOM 2297 C CA . SER A 1 281 ? 7.262 7.938 -19.370 1.00 93.94 281 SER A CA 1
ATOM 2298 C C . SER A 1 281 ? 8.586 7.217 -19.518 1.00 93.94 281 SER A C 1
ATOM 2300 O O . SER A 1 281 ? 9.145 7.157 -20.612 1.00 93.94 281 SER A O 1
ATOM 2302 N N . MET A 1 282 ? 9.032 6.617 -18.423 1.00 94.12 282 MET A N 1
ATOM 2303 C CA . MET A 1 282 ? 10.095 5.628 -18.436 1.00 94.12 282 MET A CA 1
ATOM 2304 C C . MET A 1 282 ? 9.683 4.380 -17.665 1.00 94.12 282 MET A C 1
ATOM 2306 O O . MET A 1 282 ? 8.748 4.403 -16.860 1.00 94.12 282 MET A O 1
ATOM 2310 N N . PHE A 1 283 ? 10.409 3.303 -17.918 1.00 94.81 283 PHE A N 1
ATOM 2311 C CA . PHE A 1 283 ? 10.214 2.015 -17.288 1.00 94.81 283 PHE A CA 1
ATOM 2312 C C . PHE A 1 283 ? 11.550 1.478 -16.783 1.00 94.81 283 PHE A C 1
ATOM 2314 O O . PHE A 1 283 ? 12.555 1.529 -17.496 1.00 94.81 283 PHE A O 1
ATOM 2321 N N . ILE A 1 284 ? 11.546 0.946 -15.565 1.00 93.31 284 ILE A N 1
ATOM 2322 C CA . ILE A 1 284 ? 12.687 0.277 -14.943 1.00 93.31 284 ILE A CA 1
ATOM 2323 C C . ILE A 1 284 ? 12.296 -1.180 -14.716 1.00 93.31 284 ILE A C 1
ATOM 2325 O O . ILE A 1 284 ? 11.255 -1.452 -14.123 1.00 93.31 284 ILE A O 1
ATOM 2329 N N . LEU A 1 285 ? 13.117 -2.108 -15.199 1.00 93.50 285 LEU A N 1
ATOM 2330 C CA . LEU A 1 285 ? 13.018 -3.538 -14.919 1.00 93.50 285 LEU A CA 1
ATOM 2331 C C . LEU A 1 285 ? 14.197 -3.940 -14.042 1.00 93.50 285 LEU A C 1
ATOM 2333 O O . LEU A 1 285 ? 15.347 -3.715 -14.420 1.00 93.50 285 LEU A O 1
ATOM 2337 N N . ILE A 1 286 ? 13.903 -4.550 -12.902 1.00 90.81 286 ILE A N 1
ATOM 2338 C CA . ILE A 1 286 ? 14.880 -5.004 -11.913 1.00 90.81 286 ILE A CA 1
ATOM 2339 C C . ILE A 1 286 ? 14.735 -6.512 -11.787 1.00 90.81 286 ILE A C 1
ATOM 2341 O O . ILE A 1 286 ? 13.659 -6.983 -11.430 1.00 90.81 286 ILE A O 1
ATOM 2345 N N . TYR A 1 287 ? 15.784 -7.265 -12.096 1.00 89.31 287 TYR A N 1
ATOM 2346 C CA . TYR A 1 287 ? 15.748 -8.723 -12.144 1.00 89.31 287 TYR A CA 1
ATOM 2347 C C . TYR A 1 287 ? 16.505 -9.339 -10.969 1.00 89.31 287 TYR A C 1
ATOM 2349 O O . TYR A 1 287 ? 17.573 -8.863 -10.580 1.00 89.31 287 TYR A O 1
ATOM 2357 N N . GLY A 1 288 ? 15.964 -10.444 -10.462 1.00 83.62 288 GLY A N 1
ATOM 2358 C CA . GLY A 1 288 ? 16.540 -11.259 -9.400 1.00 83.62 288 GLY A CA 1
ATOM 2359 C C . GLY A 1 288 ? 16.407 -12.738 -9.747 1.00 83.62 288 GLY A C 1
ATOM 2360 O O . GLY A 1 288 ? 15.384 -13.188 -10.268 1.00 83.62 288 GLY A O 1
ATOM 2361 N N . GLU A 1 289 ? 17.466 -13.498 -9.487 1.00 71.38 289 GLU A N 1
ATOM 2362 C CA . GLU A 1 289 ? 17.567 -14.916 -9.841 1.00 71.38 289 GLU A CA 1
ATOM 2363 C C . GLU A 1 289 ? 16.826 -15.836 -8.858 1.00 71.38 289 GLU A C 1
ATOM 2365 O O . GLU A 1 289 ? 16.567 -16.997 -9.178 1.00 71.38 289 GLU A O 1
ATOM 2370 N N . THR A 1 290 ? 16.465 -15.343 -7.669 1.00 64.38 290 THR A N 1
ATOM 2371 C CA . THR A 1 290 ? 15.714 -16.100 -6.653 1.00 64.38 290 THR A CA 1
ATOM 2372 C C . THR A 1 290 ? 14.555 -15.287 -6.070 1.00 64.38 290 THR A C 1
ATOM 2374 O O . THR A 1 290 ? 14.562 -14.060 -6.121 1.00 64.38 290 THR A O 1
ATOM 2377 N N . VAL A 1 291 ? 13.557 -15.982 -5.505 1.00 50.88 291 VAL A N 1
ATOM 2378 C CA . VAL A 1 291 ? 12.327 -15.384 -4.936 1.00 50.88 291 VAL A CA 1
ATOM 2379 C C . VAL A 1 291 ? 12.615 -14.417 -3.779 1.00 50.88 291 VAL A C 1
ATOM 2381 O O . VAL A 1 291 ? 11.907 -13.428 -3.570 1.00 50.88 291 VAL A O 1
ATOM 2384 N N . ASP A 1 292 ? 13.700 -14.677 -3.056 1.00 52.62 292 ASP A N 1
ATOM 2385 C CA . ASP A 1 292 ? 14.130 -13.844 -1.940 1.00 52.62 292 ASP A CA 1
ATOM 2386 C C . ASP A 1 292 ? 14.931 -12.618 -2.423 1.00 52.62 292 ASP A C 1
ATOM 2388 O O . ASP A 1 292 ? 14.928 -11.595 -1.748 1.00 52.62 292 ASP A O 1
ATOM 2392 N N . GLN A 1 293 ? 15.543 -12.660 -3.622 1.00 53.34 293 GLN A N 1
ATOM 2393 C CA . GLN A 1 293 ? 16.435 -11.613 -4.164 1.00 53.34 293 GLN A CA 1
ATOM 2394 C C . GLN A 1 293 ? 15.771 -10.285 -4.524 1.00 53.34 293 GLN A C 1
ATOM 2396 O O . GLN A 1 293 ? 16.443 -9.256 -4.559 1.00 53.34 293 GLN A O 1
ATOM 2401 N N . ILE A 1 294 ? 14.465 -10.271 -4.761 1.00 56.94 294 ILE A N 1
ATOM 2402 C CA . ILE A 1 294 ? 13.764 -9.051 -5.175 1.00 56.94 294 ILE A CA 1
ATOM 2403 C C . ILE A 1 294 ? 13.108 -8.303 -4.010 1.00 56.94 294 ILE A C 1
ATOM 2405 O O . ILE A 1 294 ? 12.775 -7.126 -4.137 1.00 56.94 294 ILE A O 1
ATOM 2409 N N . ASN A 1 295 ? 12.975 -8.938 -2.846 1.00 58.12 295 ASN A N 1
ATOM 2410 C CA . ASN A 1 295 ? 12.517 -8.249 -1.638 1.00 58.12 295 ASN A CA 1
ATOM 2411 C C . ASN A 1 295 ? 13.670 -7.612 -0.836 1.00 58.12 295 ASN A C 1
ATOM 2413 O O . ASN A 1 295 ? 13.511 -7.339 0.349 1.00 58.12 295 ASN A O 1
ATOM 2417 N N . TYR A 1 296 ? 14.835 -7.394 -1.459 1.00 64.44 296 TYR A N 1
ATOM 2418 C CA . TYR A 1 296 ? 16.014 -6.852 -0.782 1.00 64.44 296 TYR A CA 1
ATOM 2419 C C . TYR A 1 296 ? 15.912 -5.337 -0.531 1.00 64.44 296 TYR A C 1
ATOM 2421 O O . TYR A 1 296 ? 15.368 -4.625 -1.383 1.00 64.44 296 TYR A O 1
ATOM 2429 N N . PRO A 1 297 ? 16.555 -4.838 0.549 1.00 70.88 297 PRO A N 1
ATOM 2430 C CA . PRO A 1 297 ? 16.771 -3.411 0.797 1.00 70.88 297 PRO A CA 1
ATOM 2431 C C . PRO A 1 297 ? 17.246 -2.655 -0.446 1.00 70.88 297 PRO A C 1
ATOM 2433 O O . PRO A 1 297 ? 16.698 -1.619 -0.761 1.00 70.88 297 PRO A O 1
ATOM 2436 N N . ALA A 1 298 ? 18.121 -3.247 -1.265 1.00 76.81 298 ALA A N 1
ATOM 2437 C CA . ALA A 1 298 ? 18.643 -2.606 -2.473 1.00 76.81 298 ALA A CA 1
ATOM 2438 C C . ALA A 1 298 ? 17.572 -2.162 -3.493 1.00 76.81 298 ALA A C 1
ATOM 2440 O O . ALA A 1 298 ? 17.745 -1.141 -4.149 1.00 76.81 298 ALA A O 1
ATOM 2441 N N . VAL A 1 299 ? 16.479 -2.916 -3.673 1.00 82.50 299 VAL A N 1
ATOM 2442 C CA . VAL A 1 299 ? 15.393 -2.507 -4.591 1.00 82.50 299 VAL A CA 1
ATOM 2443 C C . VAL A 1 299 ? 14.537 -1.418 -3.945 1.00 82.50 299 VAL A C 1
ATOM 2445 O O . VAL A 1 299 ? 14.060 -0.511 -4.626 1.00 82.50 299 VAL A O 1
ATOM 2448 N N . TYR A 1 300 ? 14.353 -1.506 -2.629 1.00 84.75 300 TYR A N 1
ATOM 2449 C CA . TYR A 1 300 ? 13.671 -0.485 -1.845 1.00 84.75 300 TYR A CA 1
ATOM 2450 C C . TYR A 1 300 ? 14.457 0.836 -1.838 1.00 84.75 300 TYR A C 1
ATOM 2452 O O . TYR A 1 300 ? 13.864 1.875 -2.095 1.00 84.75 300 TYR A O 1
ATOM 2460 N N . ASP A 1 301 ? 15.781 0.793 -1.685 1.00 82.50 301 ASP A N 1
ATOM 2461 C CA . ASP A 1 301 ? 16.678 1.954 -1.721 1.00 82.50 301 ASP A CA 1
ATOM 2462 C C . ASP A 1 301 ? 16.565 2.700 -3.056 1.00 82.50 301 ASP A C 1
ATOM 2464 O O . ASP A 1 301 ? 16.501 3.920 -3.087 1.00 82.50 301 ASP A O 1
ATOM 2468 N N . VAL A 1 302 ? 16.426 1.976 -4.172 1.00 83.94 302 VAL A N 1
ATOM 2469 C CA . VAL A 1 302 ? 16.180 2.585 -5.493 1.00 83.94 302 VAL A CA 1
ATOM 2470 C C . VAL A 1 302 ? 14.864 3.340 -5.526 1.00 83.94 302 VAL A C 1
ATOM 2472 O O . VAL A 1 302 ? 14.774 4.411 -6.123 1.00 83.94 302 VAL A O 1
ATOM 2475 N N . TYR A 1 303 ? 13.823 2.769 -4.922 1.00 88.44 303 TYR A N 1
ATOM 2476 C CA . TYR A 1 303 ? 12.547 3.452 -4.786 1.00 88.44 303 TYR A CA 1
ATOM 2477 C C . TYR A 1 303 ? 12.687 4.709 -3.921 1.00 88.44 303 TYR A C 1
ATOM 2479 O O . TYR A 1 303 ? 12.221 5.764 -4.352 1.00 88.44 303 TYR A O 1
ATOM 2487 N N . VAL A 1 304 ? 13.356 4.609 -2.770 1.00 87.19 304 VAL A N 1
ATOM 2488 C CA . VAL A 1 304 ? 13.624 5.731 -1.860 1.00 87.19 304 VAL A CA 1
ATOM 2489 C C . VAL A 1 304 ? 14.391 6.836 -2.585 1.00 87.19 304 VAL A C 1
ATOM 2491 O O . VAL A 1 304 ? 13.933 7.974 -2.606 1.00 87.19 304 VAL A O 1
ATOM 2494 N N . ASP A 1 305 ? 15.474 6.506 -3.287 1.00 86.38 305 ASP A N 1
ATOM 2495 C CA . ASP A 1 305 ? 16.281 7.473 -4.033 1.00 86.38 305 ASP A CA 1
ATOM 2496 C C . ASP A 1 305 ? 15.466 8.171 -5.135 1.00 86.38 305 ASP A C 1
ATOM 2498 O O . ASP A 1 305 ? 15.539 9.392 -5.294 1.00 86.38 305 ASP A O 1
ATOM 2502 N N . ILE A 1 306 ? 14.653 7.424 -5.895 1.00 88.69 306 ILE A N 1
ATOM 2503 C CA . ILE A 1 306 ? 13.767 8.015 -6.912 1.00 88.69 306 ILE A CA 1
ATOM 2504 C C . ILE A 1 306 ? 12.715 8.915 -6.252 1.00 88.69 306 ILE A C 1
ATOM 2506 O O . ILE A 1 306 ? 12.449 10.009 -6.756 1.00 88.69 306 ILE A O 1
ATOM 2510 N N . GLN A 1 307 ? 12.110 8.475 -5.148 1.00 89.00 307 GLN A N 1
ATOM 2511 C CA . GLN A 1 307 ? 11.119 9.258 -4.417 1.00 89.00 307 GLN A CA 1
ATOM 2512 C C . GLN A 1 307 ? 11.739 10.581 -3.951 1.00 89.00 307 GLN A C 1
ATOM 2514 O O . GLN A 1 307 ? 11.291 11.644 -4.377 1.00 89.00 307 GLN A O 1
ATOM 2519 N N . THR A 1 308 ? 12.820 10.512 -3.177 1.00 86.69 308 THR A N 1
ATOM 2520 C CA . THR A 1 308 ? 13.442 11.660 -2.512 1.00 86.69 308 THR A CA 1
ATOM 2521 C C . THR A 1 308 ? 14.114 12.625 -3.484 1.00 86.69 308 THR A C 1
ATOM 2523 O O . THR A 1 308 ? 13.985 13.841 -3.341 1.00 86.69 308 THR A O 1
ATOM 2526 N N . HIS A 1 309 ? 14.836 12.128 -4.492 1.00 85.88 309 HIS A N 1
ATOM 2527 C CA . HIS A 1 309 ? 15.617 13.004 -5.370 1.00 85.88 309 HIS A CA 1
ATOM 2528 C C . HIS A 1 309 ? 14.842 13.508 -6.591 1.00 85.88 309 HIS A C 1
ATOM 2530 O O . HIS A 1 309 ? 15.202 14.546 -7.154 1.00 85.88 309 HIS A O 1
ATOM 2536 N N . ILE A 1 310 ? 13.777 12.816 -7.008 1.00 88.31 310 ILE A N 1
ATOM 2537 C CA . ILE A 1 310 ? 13.086 13.115 -8.272 1.00 88.31 310 ILE A CA 1
ATOM 2538 C C . ILE A 1 310 ? 11.625 13.469 -8.049 1.00 88.31 310 ILE A C 1
ATOM 2540 O O . ILE A 1 310 ? 11.168 14.500 -8.537 1.00 88.31 310 ILE A O 1
ATOM 2544 N N . ILE A 1 311 ? 10.868 12.618 -7.360 1.00 88.38 311 ILE A N 1
ATOM 2545 C CA . ILE A 1 311 ? 9.420 12.820 -7.242 1.00 88.38 311 ILE A CA 1
ATOM 2546 C C . ILE A 1 311 ? 9.116 13.926 -6.236 1.00 88.38 311 ILE A C 1
ATOM 2548 O O . ILE A 1 311 ? 8.342 14.821 -6.559 1.00 88.38 311 ILE A O 1
ATOM 2552 N N . ASP A 1 312 ? 9.770 13.939 -5.077 1.00 85.81 312 ASP A N 1
ATOM 2553 C CA . ASP A 1 312 ? 9.545 14.955 -4.042 1.00 85.81 312 ASP A CA 1
ATOM 2554 C C . ASP A 1 312 ? 9.983 16.356 -4.495 1.00 85.81 312 ASP A C 1
ATOM 2556 O O . ASP A 1 312 ? 9.424 17.360 -4.052 1.00 85.81 312 ASP A O 1
ATOM 2560 N N . SER A 1 313 ? 10.931 16.443 -5.435 1.00 84.88 313 SER A N 1
ATOM 2561 C CA . SER A 1 313 ? 11.331 17.716 -6.043 1.00 84.88 313 SER A CA 1
ATOM 2562 C C . SER A 1 313 ? 10.356 18.208 -7.125 1.00 84.88 313 SER A C 1
ATOM 2564 O O . SER A 1 313 ? 10.336 19.404 -7.423 1.00 84.88 313 SER A O 1
ATOM 2566 N N . LEU A 1 314 ? 9.528 17.322 -7.702 1.00 82.25 314 LEU A N 1
ATOM 2567 C CA . LEU A 1 314 ? 8.591 17.611 -8.801 1.00 82.25 314 LEU A CA 1
ATOM 2568 C C . LEU A 1 314 ? 7.239 16.853 -8.679 1.00 82.25 314 LEU A C 1
ATOM 2570 O O . LEU A 1 314 ? 6.786 16.237 -9.655 1.00 82.25 314 LEU A O 1
ATOM 2574 N N . PRO A 1 315 ? 6.524 16.932 -7.539 1.00 72.44 315 PRO A N 1
ATOM 2575 C CA . PRO A 1 315 ? 5.451 15.988 -7.186 1.00 72.44 315 PRO A CA 1
ATOM 2576 C C . PRO A 1 315 ? 4.186 16.103 -8.048 1.00 72.44 315 PRO A C 1
ATOM 2578 O O . PRO A 1 315 ? 3.385 15.176 -8.117 1.00 72.44 315 PRO A O 1
ATOM 2581 N N . SER A 1 316 ? 3.991 17.235 -8.734 1.00 80.25 316 SER A N 1
ATOM 2582 C CA . SER A 1 316 ? 2.865 17.450 -9.662 1.00 80.25 316 SER A CA 1
ATOM 2583 C C . SER A 1 316 ? 3.189 17.088 -11.116 1.00 80.25 316 SER A C 1
ATOM 2585 O O . SER A 1 316 ? 2.311 17.113 -11.979 1.00 80.25 316 SER A O 1
ATOM 2587 N N . ASN A 1 317 ? 4.454 16.788 -11.419 1.00 87.62 317 ASN A N 1
ATOM 2588 C CA . ASN A 1 317 ? 4.929 16.606 -12.787 1.00 87.62 317 ASN A CA 1
ATOM 2589 C C . ASN A 1 317 ? 5.490 15.221 -13.059 1.00 87.62 317 ASN A C 1
ATOM 2591 O O . ASN A 1 317 ? 5.498 14.808 -14.220 1.00 87.62 317 ASN A O 1
ATOM 2595 N N . ILE A 1 318 ? 5.978 14.532 -12.031 1.00 90.56 318 ILE A N 1
ATOM 2596 C CA . ILE A 1 318 ? 6.607 13.218 -12.129 1.00 90.56 318 ILE A CA 1
ATOM 2597 C C . ILE A 1 318 ? 6.087 12.358 -10.989 1.00 90.56 318 ILE A C 1
ATOM 2599 O O . ILE A 1 318 ? 5.999 12.817 -9.855 1.00 90.56 318 ILE A O 1
ATOM 2603 N N . TRP A 1 319 ? 5.725 11.117 -11.290 1.00 90.38 319 TRP A N 1
ATOM 2604 C CA . TRP A 1 319 ? 5.143 10.222 -10.301 1.00 90.38 319 TRP A CA 1
ATOM 2605 C C . TRP A 1 319 ? 5.386 8.751 -10.634 1.00 90.38 319 TRP A C 1
ATOM 2607 O O . TRP A 1 319 ? 5.606 8.387 -11.794 1.00 90.38 319 TRP A O 1
ATOM 2617 N N . PHE A 1 320 ? 5.269 7.879 -9.630 1.00 91.44 320 PHE A N 1
ATOM 2618 C CA . PHE A 1 320 ? 5.140 6.443 -9.866 1.00 91.44 320 PHE A CA 1
ATOM 2619 C C . PHE A 1 320 ? 3.757 6.141 -10.446 1.00 91.44 320 PHE A C 1
ATOM 2621 O O . PHE A 1 320 ? 2.728 6.358 -9.805 1.00 91.44 320 PHE A O 1
ATOM 2628 N N . GLN A 1 321 ? 3.727 5.656 -11.683 1.00 90.25 321 GLN A N 1
ATOM 2629 C CA . GLN A 1 321 ? 2.491 5.328 -12.385 1.00 90.25 321 GLN A CA 1
ATOM 2630 C C . GLN A 1 321 ? 1.932 3.982 -11.922 1.00 90.25 321 GLN A C 1
ATOM 2632 O O . GLN A 1 321 ? 0.761 3.878 -11.581 1.00 90.25 321 GLN A O 1
ATOM 2637 N N . GLU A 1 322 ? 2.756 2.942 -11.928 1.00 88.62 322 GLU A N 1
ATOM 2638 C CA . GLU A 1 322 ? 2.408 1.622 -11.410 1.00 88.62 322 GLU A CA 1
ATOM 2639 C C . GLU A 1 322 ? 3.707 0.868 -11.124 1.00 88.62 322 GLU A C 1
ATOM 2641 O O . GLU A 1 322 ? 4.726 1.055 -11.802 1.00 88.62 322 GLU A O 1
ATOM 2646 N N . THR A 1 323 ? 3.671 0.025 -10.101 1.00 90.88 323 THR A N 1
ATOM 2647 C CA . THR A 1 323 ? 4.737 -0.916 -9.779 1.00 90.88 323 THR A CA 1
ATOM 2648 C C . THR A 1 323 ? 4.175 -2.332 -9.786 1.00 90.88 323 THR A C 1
ATOM 2650 O O . THR A 1 323 ? 2.965 -2.542 -9.646 1.00 90.88 323 THR A O 1
ATOM 2653 N N . ARG A 1 324 ? 5.040 -3.321 -10.027 1.00 88.06 324 ARG A N 1
ATOM 2654 C CA . ARG A 1 324 ? 4.667 -4.736 -9.926 1.00 88.06 324 ARG A CA 1
ATOM 2655 C C . ARG A 1 324 ? 5.886 -5.600 -9.689 1.00 88.06 324 ARG A C 1
ATOM 2657 O O . ARG A 1 324 ? 6.879 -5.451 -10.392 1.00 88.06 324 ARG A O 1
ATOM 2664 N N . LYS A 1 325 ? 5.754 -6.574 -8.794 1.00 88.12 325 LYS A N 1
ATOM 2665 C CA . LYS A 1 325 ? 6.633 -7.737 -8.671 1.00 88.12 325 LYS A CA 1
ATOM 2666 C C . LYS A 1 325 ? 5.928 -8.971 -9.236 1.00 88.12 325 LYS A C 1
ATOM 2668 O O . LYS A 1 325 ? 4.800 -9.276 -8.842 1.00 88.12 325 LYS A O 1
ATOM 2673 N N . THR A 1 326 ? 6.588 -9.701 -10.133 1.00 86.38 326 THR A N 1
ATOM 2674 C CA . THR A 1 326 ? 6.092 -10.986 -10.655 1.00 86.38 326 THR A CA 1
ATOM 2675 C C . THR A 1 326 ? 7.237 -11.928 -11.033 1.00 86.38 326 THR A C 1
ATOM 2677 O O . THR A 1 326 ? 8.386 -11.506 -11.148 1.00 86.38 326 THR A O 1
ATOM 2680 N N . THR A 1 327 ? 6.928 -13.206 -11.245 1.00 86.62 327 THR A N 1
ATOM 2681 C CA . THR A 1 327 ? 7.860 -14.192 -11.806 1.00 86.62 327 THR A CA 1
ATOM 2682 C C . THR A 1 327 ? 7.630 -14.317 -13.310 1.00 86.62 327 THR A C 1
ATOM 2684 O O . THR A 1 327 ? 6.495 -14.481 -13.754 1.00 86.62 327 THR A O 1
ATOM 2687 N N . ILE A 1 328 ? 8.708 -14.278 -14.091 1.00 88.06 328 ILE A N 1
ATOM 2688 C CA . ILE A 1 328 ? 8.689 -14.368 -15.553 1.00 88.06 328 ILE A CA 1
ATOM 2689 C C . ILE A 1 328 ? 9.430 -15.610 -16.059 1.00 88.06 328 ILE A C 1
ATOM 2691 O O . ILE A 1 328 ? 10.527 -15.947 -15.601 1.00 88.06 328 ILE A O 1
ATOM 2695 N N . THR A 1 329 ? 8.835 -16.294 -17.035 1.00 91.19 329 THR A N 1
ATOM 2696 C CA . THR A 1 329 ? 9.441 -17.440 -17.732 1.00 91.19 329 THR A CA 1
ATOM 2697 C C . THR A 1 329 ? 10.556 -16.993 -18.687 1.00 91.19 329 THR A C 1
ATOM 2699 O O . THR A 1 329 ? 10.592 -15.822 -19.065 1.00 91.19 329 THR A O 1
ATOM 2702 N N . PRO A 1 330 ? 11.443 -17.899 -19.142 1.00 91.75 330 PRO A N 1
ATOM 2703 C CA . PRO A 1 330 ? 12.446 -17.572 -20.162 1.00 91.75 330 PRO A CA 1
ATOM 2704 C C . PRO A 1 330 ? 11.859 -16.953 -21.444 1.00 91.75 330 PRO A C 1
ATOM 2706 O O . PRO A 1 330 ? 12.436 -16.017 -21.993 1.00 91.75 330 PRO A O 1
ATOM 2709 N N . ASP A 1 331 ? 10.678 -17.398 -21.883 1.00 93.06 331 ASP A N 1
ATOM 2710 C CA . ASP A 1 331 ? 9.997 -16.818 -23.051 1.00 93.06 331 ASP A CA 1
ATOM 2711 C C . ASP A 1 331 ? 9.545 -15.375 -22.784 1.00 93.06 331 ASP A C 1
ATOM 2713 O O . ASP A 1 331 ? 9.756 -14.488 -23.609 1.00 93.06 331 ASP A O 1
ATOM 2717 N N . GLN A 1 332 ? 8.987 -15.112 -21.597 1.00 93.75 332 GLN A N 1
ATOM 2718 C CA . GLN A 1 332 ? 8.594 -13.762 -21.177 1.00 93.75 332 GLN A CA 1
ATOM 2719 C C . GLN A 1 332 ? 9.814 -12.844 -20.999 1.00 93.75 332 GLN A C 1
ATOM 2721 O O . GLN A 1 332 ? 9.744 -11.660 -21.330 1.00 93.75 332 GLN A O 1
ATOM 2726 N N . GLN A 1 333 ? 10.946 -13.380 -20.526 1.00 93.62 333 GLN A N 1
ATOM 2727 C CA . GLN A 1 333 ? 12.227 -12.665 -20.481 1.00 93.62 333 GLN A CA 1
ATOM 2728 C C . GLN A 1 333 ? 12.692 -12.290 -21.893 1.00 93.62 333 GLN A C 1
ATOM 2730 O O . GLN A 1 333 ? 13.086 -11.148 -22.132 1.00 93.62 333 GLN A O 1
ATOM 2735 N N . ALA A 1 334 ? 12.607 -13.218 -22.853 1.00 94.31 334 ALA A N 1
ATOM 2736 C CA . ALA A 1 334 ? 12.958 -12.952 -24.244 1.00 94.31 334 ALA A CA 1
ATOM 2737 C C . ALA A 1 334 ? 12.052 -11.891 -24.884 1.00 94.31 334 ALA A C 1
ATOM 2739 O O . ALA A 1 334 ? 12.549 -10.997 -25.573 1.00 94.31 334 ALA A O 1
ATOM 2740 N N . GLU A 1 335 ? 10.751 -11.938 -24.601 1.00 95.69 335 GLU A N 1
ATOM 2741 C CA . GLU A 1 335 ? 9.791 -10.936 -25.057 1.00 95.69 335 GLU A CA 1
ATOM 2742 C C . GLU A 1 335 ? 10.101 -9.546 -24.473 1.00 95.69 335 GLU A C 1
ATOM 2744 O O . GLU A 1 335 ? 10.209 -8.583 -25.237 1.00 95.69 335 GLU A O 1
ATOM 2749 N N . LEU A 1 336 ? 10.355 -9.430 -23.161 1.00 95.19 336 LEU A N 1
ATOM 2750 C CA . LEU A 1 336 ? 10.771 -8.163 -22.534 1.00 95.19 336 LEU A CA 1
ATOM 2751 C C . LEU A 1 336 ? 12.077 -7.632 -23.135 1.00 95.19 336 LEU A C 1
ATOM 2753 O O . LEU A 1 336 ? 12.160 -6.455 -23.482 1.00 95.19 336 LEU A O 1
ATOM 2757 N N . ALA A 1 337 ? 13.077 -8.499 -23.313 1.00 95.25 337 ALA A N 1
ATOM 2758 C CA . ALA A 1 337 ? 14.376 -8.150 -23.889 1.00 95.25 337 ALA A CA 1
ATOM 2759 C C . ALA A 1 337 ? 14.298 -7.726 -25.370 1.00 95.25 337 ALA A C 1
ATOM 2761 O O . ALA A 1 337 ? 15.227 -7.092 -25.876 1.00 95.25 337 ALA A O 1
ATOM 2762 N N . SER A 1 338 ? 13.213 -8.074 -26.071 1.00 95.31 338 SER A N 1
ATOM 2763 C CA . SER A 1 338 ? 12.974 -7.685 -27.465 1.00 95.31 338 SER A CA 1
ATOM 2764 C C . SER A 1 338 ? 12.376 -6.283 -27.622 1.00 95.31 338 SER A C 1
ATOM 2766 O O . SER A 1 338 ? 12.331 -5.760 -28.738 1.00 95.31 338 SER A O 1
ATOM 2768 N N . VAL A 1 339 ? 11.906 -5.659 -26.534 1.00 96.25 339 VAL A N 1
ATOM 2769 C CA . VAL A 1 339 ? 11.323 -4.315 -26.596 1.00 96.25 339 VAL A CA 1
ATOM 2770 C C . VAL A 1 339 ? 12.398 -3.289 -26.963 1.00 96.25 339 VAL A C 1
ATOM 2772 O O . VAL A 1 339 ? 13.472 -3.234 -26.364 1.00 96.25 339 VAL A O 1
ATOM 2775 N N . ALA A 1 340 ? 12.105 -2.476 -27.980 1.00 95.00 340 ALA A N 1
ATOM 2776 C CA . ALA A 1 340 ? 13.014 -1.451 -28.474 1.00 95.00 340 ALA A CA 1
ATOM 2777 C C . ALA A 1 340 ? 13.309 -0.389 -27.400 1.00 95.00 340 ALA A C 1
ATOM 2779 O O . ALA A 1 340 ? 12.465 -0.082 -26.561 1.00 95.00 340 ALA A O 1
ATOM 2780 N N . GLY A 1 341 ? 14.514 0.185 -27.431 1.00 91.25 341 GLY A N 1
ATOM 2781 C CA . GLY A 1 341 ? 14.918 1.244 -26.498 1.00 91.25 341 GLY A CA 1
ATOM 2782 C C . GLY A 1 341 ? 15.351 0.766 -25.107 1.00 91.25 341 GLY A C 1
ATOM 2783 O O . GLY A 1 341 ? 15.731 1.598 -24.289 1.00 91.25 341 GLY A O 1
ATOM 2784 N N . ASN A 1 342 ? 15.338 -0.544 -24.840 1.00 94.31 342 ASN A N 1
ATOM 2785 C CA . ASN A 1 342 ? 15.919 -1.108 -23.623 1.00 94.31 342 ASN A CA 1
ATOM 2786 C C . ASN A 1 342 ? 17.439 -0.879 -23.579 1.00 94.31 342 ASN A C 1
ATOM 2788 O O . ASN A 1 342 ? 18.142 -1.159 -24.551 1.00 94.31 342 ASN A O 1
ATOM 2792 N N . SER A 1 343 ? 17.955 -0.445 -22.426 1.00 91.19 343 SER A N 1
ATOM 2793 C CA . SER A 1 343 ? 19.391 -0.217 -22.191 1.00 91.19 343 SER A CA 1
ATOM 2794 C C . SER A 1 343 ? 20.240 -1.494 -22.207 1.00 91.19 343 SER A C 1
ATOM 2796 O O . SER A 1 343 ? 21.463 -1.425 -22.294 1.00 91.19 343 SER A O 1
ATOM 2798 N N . GLY A 1 344 ? 19.605 -2.661 -22.094 1.00 90.50 344 GLY A N 1
ATOM 2799 C CA . GLY A 1 344 ? 20.262 -3.959 -22.039 1.00 90.50 344 GLY A CA 1
ATOM 2800 C C . GLY A 1 344 ? 19.273 -5.107 -22.213 1.00 90.50 344 GLY A C 1
ATOM 2801 O O . GLY A 1 344 ? 18.065 -4.904 -22.346 1.00 90.50 344 GLY A O 1
ATOM 2802 N N . LYS A 1 345 ? 19.803 -6.330 -22.221 1.00 91.75 345 LYS A N 1
ATOM 2803 C CA . LYS A 1 345 ? 19.020 -7.565 -22.315 1.00 91.75 345 LYS A CA 1
ATOM 2804 C C . LYS A 1 345 ? 19.381 -8.465 -21.147 1.00 91.75 345 LYS A C 1
ATOM 2806 O O . LYS A 1 345 ? 20.556 -8.750 -20.941 1.00 91.75 345 LYS A O 1
ATOM 2811 N N . VAL A 1 346 ? 18.365 -8.915 -20.424 1.00 90.38 346 VAL A N 1
ATOM 2812 C CA . VAL A 1 346 ? 18.499 -9.865 -19.320 1.00 90.38 346 VAL A CA 1
ATOM 2813 C C . VAL A 1 346 ? 17.721 -11.116 -19.689 1.00 90.38 346 VAL A C 1
ATOM 2815 O O . VAL A 1 346 ? 16.545 -11.033 -20.042 1.00 90.38 346 VAL A O 1
ATOM 2818 N N . GLN A 1 347 ? 18.405 -12.256 -19.676 1.00 88.44 347 GLN A N 1
ATOM 2819 C CA . GLN A 1 347 ? 17.843 -13.556 -20.019 1.00 88.44 347 GLN A CA 1
ATOM 2820 C C . GLN A 1 347 ? 18.525 -14.646 -19.199 1.00 88.44 347 GLN A C 1
ATOM 2822 O O . GLN A 1 347 ? 19.738 -14.623 -18.994 1.00 88.44 347 GLN A O 1
ATOM 2827 N N . SER A 1 348 ? 17.740 -15.632 -18.793 1.00 89.25 348 SER A N 1
ATOM 2828 C CA . SER A 1 348 ? 18.182 -16.832 -18.105 1.00 89.25 348 SER A CA 1
ATOM 2829 C C . SER A 1 348 ? 17.417 -18.043 -18.630 1.00 89.25 348 SER A C 1
ATOM 2831 O O . SER A 1 348 ? 16.295 -17.950 -19.124 1.00 89.25 348 SER A O 1
ATOM 2833 N N . SER A 1 349 ? 18.023 -19.222 -18.493 1.00 89.69 349 SER A N 1
ATOM 2834 C CA . SER A 1 349 ? 17.343 -20.494 -18.770 1.00 89.69 349 SER A CA 1
ATOM 2835 C C . SER A 1 349 ? 16.314 -20.864 -17.693 1.00 89.69 349 SER A C 1
ATOM 2837 O O . SER A 1 349 ? 15.536 -21.800 -17.880 1.00 89.69 349 SER A O 1
ATOM 2839 N N . LYS A 1 350 ? 16.303 -20.146 -16.564 1.00 89.00 350 LYS A N 1
ATOM 2840 C CA . LYS A 1 350 ? 15.393 -20.359 -15.436 1.00 89.00 350 LYS A CA 1
ATOM 2841 C C . LYS A 1 350 ? 14.379 -19.216 -15.328 1.00 89.00 350 LYS A C 1
ATOM 2843 O O . LYS A 1 350 ? 14.669 -18.106 -15.777 1.00 89.00 350 LYS A O 1
ATOM 2848 N N . PRO A 1 351 ? 13.206 -19.455 -14.711 1.00 87.38 351 PRO A N 1
ATOM 2849 C CA . PRO A 1 351 ? 12.331 -18.371 -14.289 1.00 87.38 351 PRO A CA 1
ATOM 2850 C C . PRO A 1 351 ? 13.081 -17.386 -13.391 1.00 87.38 351 PRO A C 1
ATOM 2852 O O . PRO A 1 351 ? 13.895 -17.801 -12.568 1.00 87.38 351 PRO A O 1
ATOM 2855 N N . MET A 1 352 ? 12.789 -16.103 -13.558 1.00 87.00 352 MET A N 1
ATOM 2856 C CA . MET A 1 352 ? 13.357 -15.021 -12.758 1.00 87.00 352 MET A CA 1
ATOM 2857 C C . MET A 1 352 ? 12.222 -14.237 -12.131 1.00 87.00 352 MET A C 1
ATOM 2859 O O . MET A 1 352 ? 11.129 -14.164 -12.695 1.00 87.00 352 MET A O 1
ATOM 2863 N N . GLU A 1 353 ? 12.474 -13.625 -10.987 1.00 87.31 353 GLU A N 1
ATOM 2864 C CA . GLU A 1 353 ? 11.598 -12.553 -10.551 1.00 87.31 353 GLU A CA 1
ATOM 2865 C C . GLU A 1 353 ? 11.971 -11.260 -11.273 1.00 87.31 353 GLU A C 1
ATOM 2867 O O . GLU A 1 353 ? 13.106 -11.066 -11.720 1.00 87.31 353 GLU A O 1
ATOM 2872 N N . VAL A 1 354 ? 10.994 -10.368 -11.389 1.00 90.19 354 VAL A N 1
ATOM 2873 C CA . VAL A 1 354 ? 11.199 -9.023 -11.909 1.00 90.19 354 VAL A CA 1
ATOM 2874 C C . VAL A 1 354 ? 10.327 -8.025 -11.150 1.00 90.19 354 VAL A C 1
ATOM 2876 O O . VAL A 1 354 ? 9.154 -8.301 -10.874 1.00 90.19 354 VAL A O 1
ATOM 2879 N N . VAL A 1 355 ? 10.889 -6.856 -10.837 1.00 91.31 355 VAL A N 1
ATOM 2880 C CA . VAL A 1 355 ? 10.124 -5.653 -10.476 1.00 91.31 355 VAL A CA 1
ATOM 2881 C C . VAL A 1 355 ? 10.083 -4.737 -11.675 1.00 91.31 355 VAL A C 1
ATOM 2883 O O . VAL A 1 355 ? 11.124 -4.390 -12.230 1.00 91.31 355 VAL A O 1
ATOM 2886 N N . GLY A 1 356 ? 8.882 -4.338 -12.068 1.00 93.06 356 GLY A N 1
ATOM 2887 C CA . GLY A 1 356 ? 8.686 -3.226 -12.980 1.00 93.06 356 GLY A CA 1
ATOM 2888 C C . GLY A 1 356 ? 8.256 -1.990 -12.225 1.00 93.06 356 GLY A C 1
ATOM 2889 O O . GLY A 1 356 ? 7.334 -2.056 -11.412 1.00 93.06 356 GLY A O 1
ATOM 2890 N N . ILE A 1 357 ? 8.892 -0.870 -12.537 1.00 93.44 357 ILE A N 1
ATOM 2891 C CA . ILE A 1 357 ? 8.527 0.451 -12.037 1.00 93.44 357 ILE A CA 1
ATOM 2892 C C . ILE A 1 357 ? 8.276 1.332 -13.253 1.00 93.44 357 ILE A C 1
ATOM 2894 O O . ILE A 1 357 ? 9.195 1.612 -14.026 1.00 93.44 357 ILE A O 1
ATOM 2898 N N . GLN A 1 358 ? 7.031 1.765 -13.430 1.00 93.88 358 GLN A N 1
ATOM 2899 C CA . GLN A 1 358 ? 6.688 2.760 -14.432 1.00 93.88 358 GLN A CA 1
ATOM 2900 C C . GLN A 1 358 ? 6.655 4.140 -13.784 1.00 93.88 358 GLN A C 1
ATOM 2902 O O . GLN A 1 358 ? 5.935 4.359 -12.812 1.00 93.88 358 GLN A O 1
ATOM 2907 N N . ILE A 1 359 ? 7.383 5.087 -14.367 1.00 93.38 359 ILE A N 1
ATOM 2908 C CA . ILE A 1 359 ? 7.329 6.499 -13.988 1.00 93.38 359 ILE A CA 1
ATOM 2909 C C . ILE A 1 359 ? 6.577 7.245 -15.089 1.00 93.38 359 ILE A C 1
ATOM 2911 O O . ILE A 1 359 ? 6.878 7.100 -16.282 1.00 93.38 359 ILE A O 1
ATOM 2915 N N . GLY A 1 360 ? 5.557 7.996 -14.686 1.00 92.44 360 GLY A N 1
ATOM 2916 C CA . GLY A 1 360 ? 4.756 8.854 -15.551 1.00 92.44 360 GLY A CA 1
ATOM 2917 C C . GLY A 1 360 ? 5.152 10.315 -15.386 1.00 92.44 360 GLY A C 1
ATOM 2918 O O . GLY A 1 360 ? 5.645 10.720 -14.333 1.00 92.44 360 GLY A O 1
ATOM 2919 N N . SER A 1 361 ? 4.956 11.109 -16.437 1.00 92.81 361 SER A N 1
ATOM 2920 C CA . SER A 1 361 ? 5.162 12.549 -16.370 1.00 92.81 361 SER A CA 1
ATOM 2921 C C . SER A 1 361 ? 4.240 13.330 -17.302 1.00 92.81 361 SER A C 1
ATOM 2923 O O . SER A 1 361 ? 3.943 12.902 -18.421 1.00 92.81 361 SER A O 1
ATOM 2925 N N . SER A 1 362 ? 3.839 14.517 -16.846 1.00 92.31 362 SER A N 1
ATOM 2926 C CA . SER A 1 362 ? 3.149 15.544 -17.635 1.00 92.31 362 SER A CA 1
ATOM 2927 C C . SER A 1 362 ? 4.120 16.485 -18.367 1.00 92.31 362 SER A C 1
ATOM 2929 O O . SER A 1 362 ? 3.695 17.411 -19.054 1.00 92.31 362 SER A O 1
ATOM 2931 N N . LEU A 1 363 ? 5.431 16.272 -18.233 1.00 92.75 363 LEU A N 1
ATOM 2932 C CA . LEU A 1 363 ? 6.456 17.071 -18.898 1.00 92.75 363 LEU A CA 1
ATOM 2933 C C . LEU A 1 363 ? 6.659 16.626 -20.349 1.00 92.75 363 LEU A C 1
ATOM 2935 O O . LEU A 1 363 ? 6.535 15.446 -20.691 1.00 92.75 363 LEU A O 1
ATOM 2939 N N . ASP A 1 364 ? 7.052 17.577 -21.196 1.00 93.50 364 ASP A N 1
ATOM 2940 C CA . ASP A 1 364 ? 7.569 17.271 -22.527 1.00 93.50 364 ASP A CA 1
ATOM 2941 C C . ASP A 1 364 ? 8.860 16.434 -22.456 1.00 93.50 364 ASP A C 1
ATOM 2943 O O . ASP A 1 364 ? 9.532 16.351 -21.423 1.00 93.50 364 ASP A O 1
ATOM 2947 N N . LYS A 1 365 ? 9.222 15.814 -23.584 1.00 91.62 365 LYS A N 1
ATOM 2948 C CA . LYS A 1 365 ? 10.358 14.889 -23.667 1.00 91.62 365 LYS A CA 1
ATOM 2949 C C . LYS A 1 365 ? 11.689 15.526 -23.249 1.00 91.62 365 LYS A C 1
ATOM 2951 O O . LYS A 1 365 ? 12.509 14.845 -22.641 1.00 91.62 365 LYS A O 1
ATOM 2956 N N . ALA A 1 366 ? 11.924 16.798 -23.577 1.00 93.56 366 ALA A N 1
ATOM 2957 C CA . ALA A 1 366 ? 13.196 17.461 -23.296 1.00 93.56 366 ALA A CA 1
ATOM 2958 C C . ALA A 1 366 ? 13.348 17.746 -21.797 1.00 93.56 366 ALA A C 1
ATOM 2960 O O . ALA A 1 366 ? 14.370 17.404 -21.201 1.00 93.56 366 ALA A O 1
ATOM 2961 N N . LYS A 1 367 ? 12.299 18.290 -21.169 1.00 94.56 367 LYS A N 1
ATOM 2962 C CA . LYS A 1 367 ? 12.267 18.520 -19.719 1.00 94.56 367 LYS A CA 1
ATOM 2963 C C . LYS A 1 367 ? 12.310 17.216 -18.939 1.00 94.56 367 LYS A C 1
ATOM 2965 O O . LYS A 1 367 ? 13.055 17.120 -17.972 1.00 94.56 367 LYS A O 1
ATOM 2970 N N . PHE A 1 368 ? 11.565 16.199 -19.373 1.00 93.81 368 PHE A N 1
ATOM 2971 C CA . PHE A 1 368 ? 11.588 14.885 -18.734 1.00 93.81 368 PHE A CA 1
ATOM 2972 C C . PHE A 1 368 ? 12.983 14.245 -18.794 1.00 93.81 368 PHE A C 1
ATOM 2974 O O . PHE A 1 368 ? 13.471 13.712 -17.797 1.00 93.81 368 PHE A O 1
ATOM 2981 N N . GLN A 1 369 ? 13.670 14.365 -19.934 1.00 92.06 369 GLN A N 1
ATOM 2982 C CA . GLN A 1 369 ? 15.047 13.897 -20.075 1.00 92.06 369 GLN A CA 1
ATOM 2983 C C . GLN A 1 369 ? 15.991 14.594 -19.082 1.00 92.06 369 GLN A C 1
ATOM 2985 O O . GLN A 1 369 ? 16.805 13.928 -18.444 1.00 92.06 369 GLN A O 1
ATOM 2990 N N . GLN A 1 370 ? 15.884 15.917 -18.948 1.00 92.06 370 GLN A N 1
ATOM 2991 C CA . GLN A 1 370 ? 16.754 16.717 -18.084 1.00 92.06 370 GLN A CA 1
ATOM 2992 C C . GLN A 1 370 ? 16.475 16.507 -16.590 1.00 92.06 370 GLN A C 1
ATOM 2994 O O . GLN A 1 370 ? 17.406 16.418 -15.798 1.00 92.06 370 GLN A O 1
ATOM 2999 N N . LEU A 1 371 ? 15.201 16.449 -16.201 1.00 91.06 371 LEU A N 1
ATOM 3000 C CA . LEU A 1 371 ? 14.778 16.492 -14.798 1.00 91.06 371 LEU A CA 1
ATOM 3001 C C . LEU A 1 371 ? 14.564 15.110 -14.170 1.00 91.06 371 LEU A C 1
ATOM 3003 O O . LEU A 1 371 ? 14.493 15.007 -12.953 1.00 91.06 371 LEU A O 1
ATOM 3007 N N . CYS A 1 372 ? 14.461 14.050 -14.976 1.00 90.44 372 CYS A N 1
ATOM 3008 C CA . CYS A 1 372 ? 14.249 12.687 -14.486 1.00 90.44 372 CYS A CA 1
ATOM 3009 C C . CYS A 1 372 ? 15.316 11.727 -15.002 1.00 90.44 372 CYS A C 1
ATOM 3011 O O . CYS A 1 372 ? 16.062 11.144 -14.220 1.00 90.44 372 CYS A O 1
ATOM 3013 N N . VAL A 1 373 ? 15.443 11.600 -16.326 1.00 89.88 373 VAL A N 1
ATOM 3014 C CA . VAL A 1 373 ? 16.309 10.573 -16.922 1.00 89.88 373 VAL A CA 1
ATOM 3015 C C . VAL A 1 373 ? 17.788 10.812 -16.605 1.00 89.88 373 VAL A C 1
ATOM 3017 O O . VAL A 1 373 ? 18.484 9.880 -16.212 1.00 89.88 373 VAL A O 1
ATOM 3020 N N . GLN A 1 374 ? 18.281 12.045 -16.755 1.00 89.06 374 GLN A N 1
ATOM 3021 C CA . GLN A 1 374 ? 19.680 12.393 -16.469 1.00 89.06 374 GLN A CA 1
ATOM 3022 C C . GLN A 1 374 ? 20.065 12.219 -14.985 1.00 89.06 374 GLN A C 1
ATOM 3024 O O . GLN A 1 374 ? 21.110 11.610 -14.734 1.00 89.06 374 GLN A O 1
ATOM 3029 N N . PRO A 1 375 ? 19.259 12.675 -14.001 1.00 87.81 375 PRO A N 1
ATOM 3030 C CA . PRO A 1 375 ? 19.495 12.382 -12.587 1.00 87.81 375 PRO A CA 1
ATOM 3031 C C . PRO A 1 375 ? 19.562 10.884 -12.281 1.00 87.81 375 PRO A C 1
ATOM 3033 O O . PRO A 1 375 ? 20.541 10.439 -11.682 1.00 87.81 375 PRO A O 1
ATOM 3036 N N . ILE A 1 376 ? 18.608 10.084 -12.783 1.00 84.25 376 ILE A N 1
ATOM 3037 C CA . ILE A 1 376 ? 18.633 8.617 -12.619 1.00 84.25 376 ILE A CA 1
ATOM 3038 C C . ILE A 1 376 ? 19.918 8.037 -13.201 1.00 84.25 376 ILE A C 1
ATOM 3040 O O . ILE A 1 376 ? 20.591 7.233 -12.557 1.00 84.25 376 ILE A O 1
ATOM 3044 N N . ALA A 1 377 ? 20.288 8.474 -14.405 1.00 79.69 377 ALA A N 1
ATOM 3045 C CA . ALA A 1 377 ? 21.476 7.980 -15.083 1.00 79.69 377 ALA A CA 1
ATOM 3046 C C . ALA A 1 377 ? 22.787 8.323 -14.354 1.00 79.69 377 ALA A C 1
ATOM 3048 O O . ALA A 1 377 ? 23.762 7.587 -14.476 1.00 79.69 377 ALA A O 1
ATOM 3049 N N . THR A 1 378 ? 22.824 9.429 -13.610 1.00 78.75 378 THR A N 1
ATOM 3050 C CA . THR A 1 378 ? 24.060 9.956 -13.012 1.00 78.75 378 THR A CA 1
ATOM 3051 C C . THR A 1 378 ? 24.220 9.544 -11.549 1.00 78.75 378 THR A C 1
ATOM 3053 O O . THR A 1 378 ? 25.325 9.215 -11.126 1.00 78.75 378 THR A O 1
ATOM 3056 N N . GLN A 1 379 ? 23.134 9.558 -10.772 1.00 75.06 379 GLN A N 1
ATOM 3057 C CA . GLN A 1 379 ? 23.153 9.331 -9.322 1.00 75.06 379 GLN A CA 1
ATOM 3058 C C . GLN A 1 379 ? 22.750 7.893 -8.980 1.00 75.06 379 GLN A C 1
ATOM 3060 O O . GLN A 1 379 ? 23.509 7.166 -8.341 1.00 75.06 379 GLN A O 1
ATOM 3065 N N . ILE A 1 380 ? 21.609 7.454 -9.512 1.00 74.69 380 ILE A N 1
ATOM 3066 C CA . ILE A 1 380 ? 20.989 6.178 -9.139 1.00 74.69 380 ILE A CA 1
ATOM 3067 C C . ILE A 1 380 ? 21.687 5.000 -9.830 1.00 74.69 380 ILE A C 1
ATOM 3069 O O . ILE A 1 380 ? 21.956 3.984 -9.194 1.00 74.69 380 ILE A O 1
ATOM 3073 N N . LEU A 1 381 ? 22.083 5.121 -11.107 1.00 74.62 381 LEU A N 1
ATOM 3074 C CA . LEU A 1 381 ? 22.819 4.045 -11.795 1.00 74.62 381 LEU A CA 1
ATOM 3075 C C . LEU A 1 381 ? 24.140 3.682 -11.106 1.00 74.62 381 LEU A C 1
ATOM 3077 O O . LEU A 1 381 ? 24.513 2.510 -11.086 1.00 74.62 381 LEU A O 1
ATOM 3081 N N . ALA A 1 382 ? 24.845 4.661 -10.536 1.00 72.62 382 ALA A N 1
ATOM 3082 C CA . ALA A 1 382 ? 26.113 4.419 -9.856 1.00 72.62 382 ALA A CA 1
ATOM 3083 C C . ALA A 1 382 ? 25.924 3.607 -8.563 1.00 72.62 382 ALA A C 1
ATOM 3085 O O . ALA A 1 382 ? 26.747 2.745 -8.251 1.00 72.62 382 ALA A O 1
ATOM 3086 N N . GLN A 1 383 ? 24.835 3.849 -7.826 1.00 69.06 383 GLN A N 1
ATOM 3087 C CA . GLN A 1 383 ? 24.443 3.034 -6.671 1.00 69.06 383 GLN A CA 1
ATOM 3088 C C . GLN A 1 383 ? 23.972 1.651 -7.121 1.00 69.06 383 GLN A C 1
ATOM 3090 O O . GLN A 1 383 ? 24.421 0.642 -6.582 1.00 69.06 383 GLN A O 1
ATOM 3095 N N . LEU A 1 384 ? 23.155 1.591 -8.172 1.00 69.00 384 LEU A N 1
ATOM 3096 C CA . LEU A 1 384 ? 22.651 0.344 -8.737 1.00 69.00 384 LEU A CA 1
ATOM 3097 C C . LEU A 1 384 ? 23.754 -0.602 -9.195 1.00 69.00 384 LEU A C 1
ATOM 3099 O O . LEU A 1 384 ? 23.661 -1.799 -8.954 1.00 69.00 384 LEU A O 1
ATOM 3103 N N . GLN A 1 385 ? 24.828 -0.081 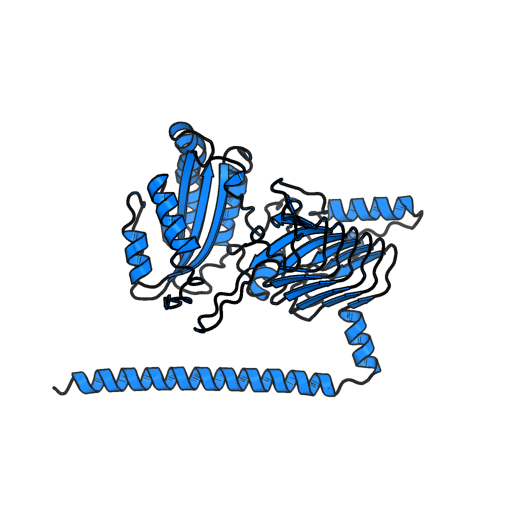-9.783 1.00 69.06 385 GLN A N 1
ATOM 3104 C CA . GLN A 1 385 ? 25.994 -0.880 -10.168 1.00 69.06 385 GLN A CA 1
ATOM 3105 C C . GLN A 1 385 ? 26.742 -1.493 -8.975 1.00 69.06 385 GLN A C 1
ATOM 3107 O O . GLN A 1 385 ? 27.490 -2.452 -9.160 1.00 69.06 385 GLN A O 1
ATOM 3112 N N . ARG A 1 386 ? 26.561 -0.967 -7.755 1.00 72.06 386 ARG A N 1
ATOM 3113 C CA . ARG A 1 386 ? 27.090 -1.588 -6.528 1.00 72.06 386 ARG A CA 1
ATOM 3114 C C . ARG A 1 386 ? 26.215 -2.745 -6.054 1.00 72.06 386 ARG A C 1
ATOM 3116 O O . ARG A 1 386 ? 26.693 -3.606 -5.319 1.00 72.06 386 ARG A O 1
ATOM 3123 N N . THR A 1 387 ? 24.951 -2.771 -6.466 1.00 69.12 387 THR A N 1
ATOM 3124 C CA . THR A 1 387 ? 24.056 -3.899 -6.217 1.00 69.12 387 THR A CA 1
ATOM 3125 C C . THR A 1 387 ? 24.387 -5.021 -7.208 1.00 69.12 387 THR A C 1
ATOM 3127 O O . THR A 1 387 ? 24.694 -4.766 -8.369 1.00 69.12 387 THR A O 1
ATOM 3130 N N . GLN A 1 388 ? 24.331 -6.285 -6.783 1.00 74.88 388 GLN A N 1
ATOM 3131 C CA . GLN A 1 388 ? 24.547 -7.438 -7.679 1.00 74.88 388 GLN A CA 1
ATOM 3132 C C . GLN A 1 388 ? 23.331 -7.738 -8.580 1.00 74.88 388 GLN A C 1
ATOM 3134 O O . GLN A 1 388 ? 23.260 -8.794 -9.206 1.00 74.88 388 GLN A O 1
ATOM 3139 N N . LEU A 1 389 ? 22.348 -6.839 -8.612 1.00 79.19 389 LEU A N 1
ATOM 3140 C CA . LEU A 1 389 ? 21.108 -6.990 -9.360 1.00 79.19 389 LEU A CA 1
ATOM 3141 C C . LEU A 1 389 ? 21.302 -6.584 -10.829 1.00 79.19 389 LEU A C 1
ATOM 3143 O O . LEU A 1 389 ? 22.184 -5.797 -11.175 1.00 79.19 389 LEU A O 1
ATOM 3147 N N . GLN A 1 390 ? 20.452 -7.112 -11.709 1.00 86.56 390 GLN A N 1
ATOM 3148 C CA . GLN A 1 390 ? 20.455 -6.755 -13.128 1.00 86.56 390 GLN A CA 1
ATOM 3149 C C . GLN A 1 390 ? 19.311 -5.787 -13.436 1.00 86.56 390 GLN A C 1
ATOM 3151 O O . GLN A 1 390 ? 18.177 -6.005 -13.012 1.00 86.56 390 GLN A O 1
ATOM 3156 N N . PHE A 1 391 ? 19.596 -4.743 -14.219 1.00 87.62 391 PHE A N 1
ATOM 3157 C CA . PHE A 1 391 ? 18.652 -3.658 -14.496 1.00 87.62 391 PHE A CA 1
ATOM 3158 C C . PHE A 1 391 ? 18.519 -3.381 -15.987 1.00 87.62 391 PHE A C 1
ATOM 3160 O O . PHE A 1 391 ? 19.501 -3.413 -16.731 1.00 87.62 391 PHE A O 1
ATOM 3167 N N . VAL A 1 392 ? 17.306 -3.040 -16.413 1.00 91.56 392 VAL A N 1
ATOM 3168 C CA . VAL A 1 392 ? 17.029 -2.524 -17.755 1.00 91.56 392 VAL A CA 1
ATOM 3169 C C . VAL A 1 392 ? 16.180 -1.268 -17.643 1.00 91.56 392 VAL A C 1
ATOM 3171 O O . VAL A 1 392 ? 15.142 -1.267 -16.987 1.00 91.56 392 VAL A O 1
ATOM 3174 N N . PHE A 1 393 ? 16.611 -0.216 -18.329 1.00 91.62 393 PHE A N 1
ATOM 3175 C CA . PHE A 1 393 ? 15.898 1.050 -18.418 1.00 91.62 393 PHE A CA 1
ATOM 3176 C C . PHE A 1 393 ? 15.328 1.230 -19.814 1.00 91.62 393 PHE A C 1
ATOM 3178 O O . PHE A 1 393 ? 15.972 0.883 -20.806 1.00 91.62 393 PHE A O 1
ATOM 3185 N N . ASN A 1 394 ? 14.137 1.812 -19.885 1.00 94.06 394 ASN A N 1
ATOM 3186 C CA . ASN A 1 394 ? 13.515 2.227 -21.129 1.00 94.06 394 ASN A CA 1
ATOM 3187 C C . ASN A 1 394 ? 12.929 3.629 -20.960 1.00 94.06 394 ASN A C 1
ATOM 3189 O O . ASN A 1 394 ? 12.059 3.835 -20.121 1.00 94.06 394 ASN A O 1
ATOM 3193 N N . PHE A 1 395 ? 13.408 4.590 -21.747 1.00 90.31 395 PHE A N 1
ATOM 3194 C CA . PHE A 1 395 ? 13.024 6.004 -21.630 1.00 90.31 395 PHE A CA 1
ATOM 3195 C C . PHE A 1 395 ? 12.055 6.461 -22.731 1.00 90.31 395 PHE A C 1
ATOM 3197 O O . PHE A 1 395 ? 11.737 7.645 -22.831 1.00 90.31 395 PHE A O 1
ATOM 3204 N N . ASP A 1 396 ? 11.622 5.545 -23.599 1.00 90.44 396 ASP A N 1
ATOM 3205 C CA . ASP A 1 396 ? 10.691 5.845 -24.680 1.00 90.44 396 ASP A CA 1
ATOM 3206 C C . ASP A 1 396 ? 9.242 5.625 -24.230 1.00 90.44 396 ASP A C 1
ATOM 3208 O O . ASP A 1 396 ? 8.899 4.590 -23.662 1.00 90.44 396 ASP A O 1
ATOM 3212 N N . LEU A 1 397 ? 8.359 6.578 -24.536 1.00 91.62 397 LEU A N 1
ATOM 3213 C CA . LEU A 1 397 ? 6.960 6.538 -24.105 1.00 91.62 397 LEU A CA 1
ATOM 3214 C C . LEU A 1 397 ? 6.216 5.303 -24.633 1.00 91.62 397 LEU A C 1
ATOM 3216 O O . LEU A 1 397 ? 5.482 4.657 -23.883 1.00 91.62 397 LEU A O 1
ATOM 3220 N N . ALA A 1 398 ? 6.356 4.996 -25.926 1.00 93.00 398 ALA A N 1
ATOM 3221 C CA . ALA A 1 398 ? 5.625 3.897 -26.553 1.00 93.00 398 ALA A CA 1
ATOM 3222 C C . ALA A 1 398 ? 6.119 2.544 -26.026 1.00 93.00 398 ALA A C 1
ATOM 3224 O O . ALA A 1 398 ? 5.321 1.663 -25.694 1.00 93.00 398 ALA A O 1
ATOM 3225 N N . SER A 1 399 ? 7.434 2.411 -25.886 1.00 94.25 399 SER A N 1
ATOM 3226 C CA . SER A 1 399 ? 8.092 1.210 -25.381 1.00 94.25 399 SER A CA 1
ATOM 3227 C C . SER A 1 399 ? 7.841 1.004 -23.883 1.00 94.25 399 SER A C 1
ATOM 3229 O O . SER A 1 399 ? 7.504 -0.107 -23.479 1.00 94.25 399 SER A O 1
ATOM 3231 N N . SER A 1 400 ? 7.862 2.070 -23.075 1.00 92.88 400 SER A N 1
ATOM 3232 C CA . SER A 1 400 ? 7.451 2.054 -21.662 1.00 92.88 400 SER A CA 1
ATOM 3233 C C . SER A 1 400 ? 6.001 1.580 -21.499 1.00 92.88 400 SER A C 1
ATOM 3235 O O . SER A 1 400 ? 5.726 0.662 -20.726 1.00 92.88 400 SER A O 1
ATOM 3237 N N . LYS A 1 401 ? 5.062 2.109 -22.301 1.00 91.81 401 LYS A N 1
ATOM 3238 C CA . LYS A 1 401 ? 3.661 1.641 -22.310 1.00 91.81 401 LYS A CA 1
ATOM 3239 C C . LYS A 1 401 ? 3.544 0.166 -22.704 1.00 91.81 401 LYS A C 1
ATOM 3241 O O . LYS A 1 401 ? 2.724 -0.556 -22.135 1.00 91.81 401 LYS A O 1
ATOM 3246 N N . LYS A 1 402 ? 4.351 -0.300 -23.664 1.00 94.31 402 LYS A N 1
ATOM 3247 C CA . LYS A 1 402 ? 4.397 -1.717 -24.053 1.00 94.31 402 LYS A CA 1
ATOM 3248 C C . LYS A 1 402 ? 4.878 -2.593 -22.893 1.00 94.31 402 LYS A C 1
ATOM 3250 O O . LYS A 1 402 ? 4.230 -3.595 -22.605 1.00 94.31 402 LYS A O 1
ATOM 3255 N N . LEU A 1 403 ? 5.954 -2.201 -22.208 1.00 94.81 403 LEU A N 1
ATOM 3256 C CA . LEU A 1 403 ? 6.473 -2.908 -21.032 1.00 94.81 403 LEU A CA 1
ATOM 3257 C C . LEU A 1 403 ? 5.445 -2.961 -19.899 1.00 94.81 403 LEU A C 1
ATOM 3259 O O . LEU A 1 403 ? 5.208 -4.038 -19.357 1.00 94.81 403 LEU A O 1
ATOM 3263 N N . ALA A 1 404 ? 4.767 -1.847 -19.614 1.00 91.06 404 ALA A N 1
ATOM 3264 C CA . ALA A 1 404 ? 3.683 -1.798 -18.636 1.00 91.06 404 ALA A CA 1
ATOM 3265 C C . ALA A 1 404 ? 2.546 -2.772 -18.990 1.00 91.06 404 ALA A C 1
ATOM 3267 O O . ALA A 1 404 ? 2.099 -3.547 -18.150 1.00 91.06 404 ALA A O 1
ATOM 3268 N N . ASN A 1 405 ? 2.110 -2.812 -20.254 1.00 89.75 405 ASN A N 1
ATOM 3269 C CA . ASN A 1 405 ? 1.077 -3.757 -20.691 1.00 89.75 405 ASN A CA 1
ATOM 3270 C C . ASN A 1 405 ? 1.530 -5.225 -20.594 1.00 89.75 405 ASN A C 1
ATOM 3272 O O . ASN A 1 405 ? 0.740 -6.088 -20.203 1.00 89.75 405 ASN A O 1
ATOM 3276 N N . LEU A 1 406 ? 2.784 -5.530 -20.932 1.00 90.81 406 LEU A N 1
ATOM 3277 C CA . LEU A 1 406 ? 3.323 -6.882 -20.785 1.00 90.81 406 LEU A CA 1
ATOM 3278 C C . LEU A 1 406 ? 3.352 -7.290 -19.311 1.00 90.81 406 LEU A C 1
ATOM 3280 O O . LEU A 1 406 ? 2.753 -8.295 -18.933 1.00 90.81 406 LEU A O 1
ATOM 3284 N N . LEU A 1 407 ? 3.977 -6.474 -18.466 1.00 87.88 407 LEU A N 1
ATOM 3285 C CA . LEU A 1 407 ? 4.261 -6.850 -17.091 1.00 87.88 407 LEU A CA 1
ATOM 3286 C C . LEU A 1 407 ? 3.040 -6.756 -16.170 1.00 87.88 407 LEU A C 1
ATOM 3288 O O . LEU A 1 407 ? 2.788 -7.668 -15.385 1.00 87.88 407 LEU A O 1
ATOM 3292 N N . PHE A 1 408 ? 2.269 -5.673 -16.270 1.00 84.81 408 PHE A N 1
ATOM 3293 C CA . PHE A 1 408 ? 1.172 -5.394 -15.341 1.00 84.81 408 PHE A CA 1
ATOM 3294 C C . PHE A 1 408 ? -0.141 -6.064 -15.761 1.00 84.81 408 PHE A C 1
ATOM 3296 O O . PHE A 1 408 ? -0.981 -6.343 -14.906 1.00 84.81 408 PHE A O 1
ATOM 3303 N N . LYS A 1 409 ? -0.318 -6.364 -17.060 1.00 79.50 409 LYS A N 1
ATOM 3304 C CA . LYS A 1 409 ? -1.566 -6.944 -17.596 1.00 79.50 409 LYS A CA 1
ATOM 3305 C C . LYS A 1 409 ? -1.404 -8.345 -18.183 1.00 79.50 409 LYS A C 1
ATOM 3307 O O . LYS A 1 409 ? -2.263 -9.187 -17.955 1.00 79.50 409 LYS A O 1
ATOM 3312 N N . THR A 1 410 ? -0.348 -8.599 -18.957 1.00 80.25 410 THR A N 1
ATOM 3313 C CA . THR A 1 410 ? -0.244 -9.829 -19.770 1.00 80.25 410 THR A CA 1
ATOM 3314 C C . THR A 1 410 ? 0.354 -10.993 -18.989 1.00 80.25 410 THR A C 1
ATOM 3316 O O . THR A 1 410 ? -0.201 -12.090 -18.968 1.00 80.25 410 THR A O 1
ATOM 3319 N N . TYR A 1 411 ? 1.494 -10.768 -18.338 1.00 80.25 411 TYR A N 1
ATOM 3320 C CA . TYR A 1 411 ? 2.181 -11.794 -17.548 1.00 80.25 411 TYR A CA 1
ATOM 3321 C C . TYR A 1 411 ? 1.504 -12.025 -16.203 1.00 80.25 411 TYR A C 1
ATOM 3323 O O . TYR A 1 411 ? 1.666 -13.075 -15.584 1.00 80.25 411 TYR A O 1
ATOM 3331 N N . ASN A 1 412 ? 0.689 -11.061 -15.793 1.00 66.12 412 ASN A N 1
ATOM 3332 C CA . ASN A 1 412 ? -0.239 -11.193 -14.697 1.00 66.12 412 ASN A CA 1
ATOM 3333 C C . ASN A 1 412 ? -1.455 -12.013 -15.165 1.00 66.12 412 ASN A C 1
ATOM 3335 O O . ASN A 1 412 ? -2.474 -11.453 -15.564 1.00 66.12 412 ASN A O 1
ATOM 3339 N N . ILE A 1 413 ? -1.341 -13.347 -15.203 1.00 52.84 413 ILE A N 1
ATOM 3340 C CA . ILE A 1 413 ? -2.457 -14.228 -15.583 1.00 52.84 413 ILE A CA 1
ATOM 3341 C C . ILE A 1 413 ? -3.511 -14.222 -14.463 1.00 52.84 413 ILE A C 1
ATOM 3343 O O . ILE A 1 413 ? -3.613 -15.145 -13.666 1.00 52.84 413 ILE A O 1
ATOM 3347 N N . GLU A 1 414 ? -4.318 -13.167 -14.451 1.00 49.66 414 GLU A N 1
ATOM 3348 C CA . GLU A 1 414 ? -5.645 -13.092 -13.835 1.00 49.66 414 GLU A CA 1
ATOM 3349 C C . GLU A 1 414 ? -6.745 -13.358 -14.895 1.00 49.66 414 GLU A C 1
ATOM 3351 O O . GLU A 1 414 ? -7.889 -13.629 -14.548 1.00 49.66 414 GLU A O 1
ATOM 3356 N N . ASN A 1 415 ? -6.396 -13.364 -16.197 1.00 38.25 415 ASN A N 1
ATOM 3357 C CA . ASN A 1 415 ? -7.354 -13.307 -17.318 1.00 38.25 415 ASN A CA 1
ATOM 3358 C C . ASN A 1 415 ? -7.418 -14.536 -18.251 1.00 38.25 415 ASN A C 1
ATOM 3360 O O . ASN A 1 415 ? -8.134 -14.501 -19.251 1.00 38.25 415 ASN A O 1
ATOM 3364 N N . LYS A 1 416 ? -6.724 -15.649 -17.976 1.00 33.69 416 LYS A N 1
ATOM 3365 C CA . LYS A 1 416 ? -6.917 -16.887 -18.768 1.00 33.69 416 LYS A CA 1
ATOM 3366 C C . LYS A 1 416 ? -7.998 -17.761 -18.140 1.00 33.69 416 LYS A C 1
ATOM 3368 O O . LYS A 1 416 ? -7.696 -18.774 -17.515 1.00 33.69 416 LYS A O 1
ATOM 3373 N N . GLY A 1 417 ? -9.254 -17.358 -18.293 1.00 32.62 417 GLY A N 1
ATOM 3374 C CA . GLY A 1 417 ? -10.364 -18.124 -17.739 1.00 32.62 417 GLY A CA 1
ATOM 3375 C C . GLY A 1 417 ? -11.751 -17.593 -18.062 1.00 32.62 417 GLY A C 1
ATOM 3376 O O . GLY A 1 417 ? -12.530 -17.444 -17.140 1.00 32.62 417 GLY A O 1
ATOM 3377 N N . HIS A 1 418 ? -12.061 -17.322 -19.332 1.00 27.33 418 HIS A N 1
ATOM 3378 C CA . HIS A 1 418 ? -13.411 -17.509 -19.877 1.00 27.33 418 HIS A CA 1
ATOM 3379 C C . HIS A 1 418 ? -13.375 -17.393 -21.404 1.00 27.33 418 HIS A C 1
ATOM 3381 O O . HIS A 1 418 ? -13.509 -16.315 -21.967 1.00 27.33 418 HIS A O 1
ATOM 3387 N N . ASP A 1 419 ? -13.221 -18.535 -22.071 1.00 26.70 419 ASP A N 1
ATOM 3388 C CA . ASP A 1 419 ? -13.750 -18.711 -23.421 1.00 26.70 419 ASP A CA 1
ATOM 3389 C C . ASP A 1 419 ? -15.146 -19.322 -23.232 1.00 26.70 419 ASP A C 1
ATOM 3391 O O . ASP A 1 419 ? -15.336 -20.543 -23.223 1.00 26.70 419 ASP A O 1
ATOM 3395 N N . ILE A 1 420 ? -16.128 -18.473 -22.902 1.00 30.11 420 ILE A N 1
ATOM 3396 C CA . ILE A 1 420 ? -17.528 -18.888 -22.978 1.00 30.11 420 ILE A CA 1
ATOM 3397 C C . ILE A 1 420 ? -17.823 -18.946 -24.464 1.00 30.11 420 ILE A C 1
ATOM 3399 O O . ILE A 1 420 ? -18.023 -17.919 -25.105 1.00 30.11 420 ILE A O 1
ATOM 3403 N N . LYS A 1 421 ? -17.838 -20.170 -24.995 1.00 31.61 421 LYS A N 1
ATOM 3404 C CA . LYS A 1 421 ? -18.486 -20.491 -26.262 1.00 31.61 421 LYS A CA 1
ATOM 3405 C C . LYS A 1 421 ? -19.824 -19.754 -26.321 1.00 31.61 421 LYS A C 1
ATOM 3407 O O . LYS A 1 421 ? -20.775 -20.148 -25.646 1.00 31.61 421 LYS A O 1
ATOM 3412 N N . GLY A 1 422 ? -19.880 -18.696 -27.123 1.00 26.83 422 GLY A N 1
ATOM 3413 C CA . GLY A 1 422 ? -21.127 -18.102 -27.567 1.00 26.83 422 GLY A CA 1
ATOM 3414 C C . GLY A 1 422 ? -21.836 -19.127 -28.437 1.00 26.83 422 GLY A C 1
ATOM 3415 O O . GLY A 1 422 ? -21.508 -19.298 -29.606 1.00 26.83 422 GLY A O 1
ATOM 3416 N N . ASN A 1 423 ? -22.751 -19.870 -27.823 1.00 25.98 423 ASN A N 1
ATOM 3417 C CA . ASN A 1 423 ? -23.783 -20.607 -28.523 1.00 25.98 423 ASN A CA 1
ATOM 3418 C C . ASN A 1 423 ? -24.942 -19.636 -28.785 1.00 25.98 423 ASN A C 1
ATOM 3420 O O . ASN A 1 423 ? -25.516 -19.120 -27.825 1.00 25.98 423 ASN A O 1
ATOM 3424 N N . LYS A 1 424 ? -25.295 -19.545 -30.073 1.00 29.86 424 LYS A N 1
ATOM 3425 C CA . LYS A 1 424 ? -26.381 -18.804 -30.739 1.00 29.86 424 LYS A CA 1
ATOM 3426 C C . LYS A 1 424 ? -26.114 -17.347 -31.086 1.00 29.86 424 LYS A C 1
ATOM 3428 O O . LYS A 1 424 ? -26.088 -16.500 -30.173 1.00 29.86 424 LYS A O 1
#

Radius of gyration: 24.2 Å; chains: 1; bounding box: 57×65×64 Å

pLDDT: mean 78.92, std 17.67, range [25.98, 98.5]